Protein 7SJK (pdb70)

Organism: Staphylococcus aureus (NCBI:txid1280)

B-factor: mean 16.39, std 9.55, range [6.16, 101.61]

Sequence (526 aa):
QDTVTKKGTGNFTTAHGDIIHHKTYKEEFPNNEEGGTTLTAFNTNFFNPNTGTKKGAALEYNDKIDFNKKKDFTITVPVANNNQQGNTTTGADGWGFMMFTQQGNGQDFLNNQQQGGILRDDKKGMANASSGFKIDTAYNNVNGKKVDKLLDADKKTNNLSQIGAAKKVGYGTFVKKNGADGVTNQVGQNNALLNTKDKPVNKKIIYADNTTNHLDGQFHGQRLNDVVLNNYDAATSTIITATYAGKTWKKATTDDLGIDKSQKYNFLITSSHMMQNRYYSSNGIMRTNLEEGGVTITTPPQADTVTKKGTTGGNNFTAHGDIIIHKKTYKEEFPNEGTLTAFNTNFNPNTGTKGALEYNNDKKIDFNKKDFTITVPVANNNQQGNTTTGADGWGFMFTQQGNGQDFLNNQGGILRDKGMANASGFKIDTAYNNVNNGGKVDKLLDADKTNNLSQAAKKVGYGTFVKNGADGVTNQVGQNALLNTKKDKPVNKKIIYADNNTTNHLDGQFHGQRLNDVVLNNYDAATSTITATYAGKTWKATTDDLGIDKSQKKYNFLITSSHMQNRYSNGIMRTNNLEGVTIITTPQ

Nearest PDB str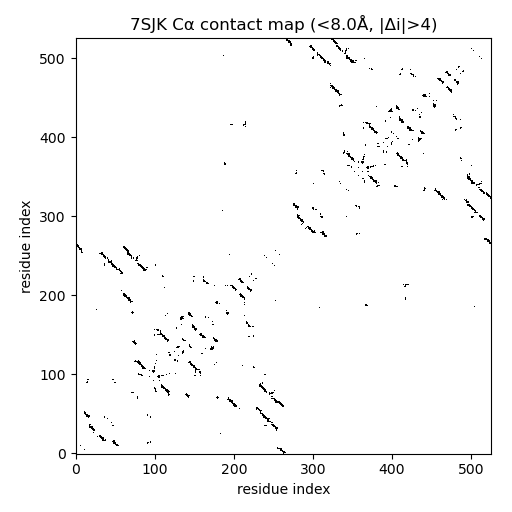uctures (foldseek):
  7sjk-assembly1_A  TM=1.004E+00  e=4.232E-55  Staphylococcus aureus subsp. aureus NCTC 8325
  7sjk-assembly2_B  TM=9.946E-01  e=2.910E-49  Staphylococcus aureus subsp. aureus NCTC 8325
  7sp2-assembly1_A  TM=9.865E-01  e=1.583E-48  Staphylococcus aureus
  8g1l-assembly1_A  TM=9.232E-01  e=1.225E-29  Staphylococcus epidermidis RP62A
  8deo-assembly2_B  TM=9.175E-01  e=5.030E-28  Staphylococcus epidermidis RP62A

InterPro domains:
  IPR005877 YSIRK Gram-positive signal peptide [PF04650] (14-39)
  IPR005877 YSIRK Gram-positive signal peptide [TIGR01168] (9-51)
  IPR011098 G5 domain [PF07501] (661-732)
  IPR011098 G5 domain [PF07501] (790-862)
  IPR011098 G5 domain [PF07501] (918-990)
  IPR011098 G5 domain [PF07501] (1046-1118)
  IPR011098 G5 domain [PF07501] (1174-1246)
  IPR011098 G5 domain [PS51109] (654-737)
  IPR011098 G5 domain [PS51109] (783-865)
  IPR011098 G5 domain [PS51109] (911-993)
  IPR011098 G5 domain [PS51109] (1039-1121)
  IPR011098 G5 domain [PS51109] (1167-1250)
  IPR011098 G5 domain [SM01208] (656-737)
  IPR011098 G5 domain [SM01208] (785-865)
  IPR011098 G5 domain [SM01208] (913-993)
  IPR011098 G5 domain [SM01208] (1041-1121)
  IPR011098 G5 domain [SM01208] (1169-1250)
  IPR019931 LPXTG cell wall anchor motif [PF00746] (1591-1633)
  IPR019931 LPXTG cell wall anchor motif [PS50847] (1598-1636)
  IPR031477 E domain [PF17041] (737-784)

Solvent-accessible surface area: 21640 Å² total

Structure (mmCIF, N/CA/C/O backbone):
data_7SJK
#
_entry.id   7SJK
#
_cell.length_a   52.150
_cell.length_b   66.689
_cell.length_c   71.506
_cell.angle_alpha   90.000
_cell.angle_beta   110.310
_cell.angle_gamma   90.000
#
_symmetry.space_group_name_H-M   'P 1 21 1'
#
loop_
_entity.id
_entity.type
_entity.pdbx_description
1 polymer 'Pls Plasmin sensitive surface protein'
2 non-polymer 'CALCIUM ION'
3 water water
#
loop_
_atom_site.group_PDB
_atom_site.id
_atom_site.type_symbol
_atom_site.label_atom_id
_atom_site.label_alt_id
_atom_site.label_comp_id
_atom_site.label_asym_id
_atom_site.label_entity_id
_atom_site.label_seq_id
_atom_site.pdbx_PDB_ins_code
_atom_site.Cartn_x
_atom_site.Cartn_y
_atom_site.Cartn_z
_atom_site.occupancy
_atom_site.B_iso_or_equiv
_atom_site.auth_seq_id
_atom_site.auth_comp_id
_atom_site.auth_asym_id
_atom_site.auth_atom_id
_atom_site.pdbx_PDB_model_num
ATOM 1 N N . GLN A 1 5 ? 3.009 20.171 53.002 1.00 55.69 391 GLN A N 1
ATOM 2 C CA . GLN A 1 5 ? 2.956 21.560 53.649 1.00 43.69 391 GLN A CA 1
ATOM 3 C C . GLN A 1 5 ? 3.054 22.686 52.628 1.00 39.19 391 GLN A C 1
ATOM 4 O O . GLN A 1 5 ? 4.073 22.689 51.859 1.00 29.56 391 GLN A O 1
ATOM 10 N N . ASP A 1 6 ? 2.078 23.597 52.650 1.00 23.11 392 ASP A N 1
ATOM 11 C CA . ASP A 1 6 ? 2.219 24.787 51.716 1.00 16.59 392 ASP A CA 1
ATOM 12 C C . ASP A 1 6 ? 3.093 25.897 52.330 1.00 13.57 392 ASP A C 1
ATOM 13 O O . ASP A 1 6 ? 3.015 26.218 53.546 1.00 15.21 392 ASP A O 1
ATOM 18 N N . THR A 1 7 ? 3.975 26.428 51.505 1.00 12.13 393 THR A N 1
ATOM 19 C CA . THR A 1 7 ? 4.931 27.463 51.900 1.00 11.40 393 THR A CA 1
ATOM 20 C C . THR A 1 7 ? 4.906 28.609 50.882 1.00 10.99 393 THR A C 1
ATOM 21 O O . THR A 1 7 ? 4.330 28.499 49.792 1.00 12.47 393 THR A O 1
ATOM 25 N N . VAL A 1 8 ? 5.493 29.716 51.300 1.00 10.72 394 VAL A N 1
ATOM 26 C CA . VAL A 1 8 ? 5.706 30.932 50.513 1.00 9.41 394 VAL A CA 1
ATOM 27 C C . VAL A 1 8 ? 7.193 31.225 50.554 1.00 9.98 394 VAL A C 1
ATOM 28 O O . VAL A 1 8 ? 7.841 31.059 51.583 1.00 10.65 394 VAL A O 1
ATOM 32 N N . THR A 1 9 ? 7.696 31.767 49.460 1.00 10.01 395 THR A N 1
ATOM 33 C CA . THR A 1 9 ? 9.124 32.021 49.280 1.00 10.15 395 THR A CA 1
ATOM 34 C C . THR A 1 9 ? 9.324 33.453 48.766 1.00 10.25 395 THR A C 1
ATOM 35 O O . THR A 1 9 ? 8.693 33.844 47.778 1.00 11.37 395 THR A O 1
ATOM 39 N N . LYS A 1 10 ? 10.271 34.141 49.395 1.00 10.23 396 LYS A N 1
ATOM 40 C CA . LYS A 1 10 ? 10.746 35.432 48.818 1.00 9.61 396 LYS A CA 1
ATOM 41 C C . LYS A 1 10 ? 12.181 35.209 48.423 1.00 10.49 396 LYS A C 1
ATOM 42 O O . LYS A 1 10 ? 12.919 34.481 49.106 1.00 11.96 396 LYS A O 1
ATOM 48 N N . LYS A 1 11 ? 12.594 35.890 47.370 1.00 10.77 397 LYS A N 1
ATOM 49 C CA . LYS A 1 11 ? 13.971 35.771 46.867 1.00 12.82 397 LYS A CA 1
ATOM 50 C C . LYS A 1 11 ? 14.465 37.044 46.179 1.00 12.81 397 LYS A C 1
ATOM 51 O O . LYS A 1 11 ? 13.675 37.934 45.871 1.00 13.41 397 LYS A O 1
ATOM 57 N N . GLY A 1 12 ? 15.765 37.089 45.932 1.00 15.15 398 GLY A N 1
ATOM 58 C CA . GLY A 1 12 ? 16.327 37.977 44.920 1.00 16.42 398 GLY A CA 1
ATOM 59 C C . GLY A 1 12 ? 16.462 39.421 45.393 1.00 13.85 398 GLY A C 1
ATOM 60 O O . GLY A 1 12 ? 16.177 39.827 46.550 1.00 13.18 398 GLY A O 1
ATOM 61 N N . THR A 1 13 ? 17.065 40.202 44.511 1.00 14.37 399 THR A N 1
ATOM 62 C CA . THR A 1 13 ? 17.480 41.579 44.801 1.00 14.73 399 THR A CA 1
ATOM 63 C C . THR A 1 13 ? 16.275 42.399 45.262 1.00 13.95 399 THR A C 1
ATOM 64 O O . THR A 1 13 ? 16.508 43.368 46.037 1.00 15.77 399 THR A O 1
ATOM 68 N N . GLY A 1 14 ? 15.053 42.122 44.828 1.00 14.06 400 GLY A N 1
ATOM 69 C CA . GLY A 1 14 ? 13.872 42.903 45.257 1.00 15.42 400 GLY A CA 1
ATOM 70 C C . GLY A 1 14 ? 13.572 42.780 46.738 1.00 14.64 400 GLY A C 1
ATOM 71 O O . GLY A 1 14 ? 12.770 43.595 47.264 1.00 19.45 400 GLY A O 1
ATOM 72 N N . ASN A 1 15 ? 14.137 41.793 47.386 1.00 12.28 401 ASN A N 1
ATOM 73 C CA . ASN A 1 15 ? 13.842 41.474 48.804 1.00 10.89 401 ASN A CA 1
ATOM 74 C C . ASN A 1 15 ? 15.045 41.592 49.690 1.00 11.42 401 ASN A C 1
ATOM 75 O O . ASN A 1 15 ? 14.918 41.254 50.895 1.00 11.86 401 ASN A O 1
ATOM 80 N N . PHE A 1 16 ? 16.159 42.089 49.193 1.00 13.26 402 PHE A N 1
ATOM 81 C CA . PHE A 1 16 ? 17.375 42.316 50.012 1.00 12.40 402 PHE A CA 1
ATOM 82 C C . PHE A 1 16 ? 17.888 43.721 49.764 1.00 13.86 402 PHE A C 1
ATOM 83 O O . PHE A 1 16 ? 17.801 44.306 48.623 1.00 18.27 402 PHE A O 1
ATOM 91 N N A THR A 1 17 ? 18.480 44.250 50.799 0.50 11.79 403 THR A N 1
ATOM 92 N N B THR A 1 17 ? 18.421 44.313 50.820 0.50 13.17 403 THR A N 1
ATOM 93 C CA A THR A 1 17 ? 19.126 45.577 50.714 0.50 12.84 403 THR A CA 1
ATOM 94 C CA B THR A 1 17 ? 19.106 45.621 50.676 0.50 14.34 403 THR A CA 1
ATOM 95 C C A THR A 1 17 ? 20.637 45.380 50.811 0.50 12.53 403 THR A C 1
ATOM 96 C C B THR A 1 17 ? 20.615 45.398 50.810 0.50 13.50 403 THR A C 1
ATOM 97 O O A THR A 1 17 ? 21.098 44.710 51.739 0.50 13.31 403 THR A O 1
ATOM 98 O O B THR A 1 17 ? 21.053 44.725 51.750 0.50 13.50 403 THR A O 1
ATOM 105 N N . ALA A 1 18 ? 21.388 45.994 49.919 1.00 13.97 404 ALA A N 1
ATOM 106 C CA . ALA A 1 18 ? 22.845 45.892 49.939 1.00 11.61 404 ALA A CA 1
ATOM 107 C C . ALA A 1 18 ? 23.416 46.915 50.887 1.00 12.14 404 ALA A C 1
ATOM 108 O O . ALA A 1 18 ? 22.998 48.098 50.850 1.00 14.21 404 ALA A O 1
ATOM 110 N N . HIS A 1 19 ? 24.482 46.564 51.558 1.00 10.61 405 HIS A N 1
ATOM 111 C CA . HIS A 1 19 ? 25.270 47.412 52.461 1.00 12.01 405 HIS A CA 1
ATOM 112 C C . HIS A 1 19 ? 26.739 47.188 52.182 1.00 10.91 405 HIS A C 1
ATOM 113 O O . HIS A 1 19 ? 27.182 46.040 52.121 1.00 12.47 405 HIS A O 1
ATOM 120 N N . GLY A 1 20 ? 27.475 48.254 51.909 1.00 10.99 406 GLY A N 1
ATOM 121 C CA . GLY A 1 20 ? 28.928 48.126 51.736 1.00 10.92 406 GLY A CA 1
ATOM 122 C C . GLY A 1 20 ? 29.304 47.507 50.424 1.00 10.55 406 GLY A C 1
ATOM 123 O O . GLY A 1 20 ? 28.708 47.885 49.370 1.00 11.53 406 GLY A O 1
ATOM 124 N N . ASP A 1 21 ? 30.292 46.635 50.408 1.00 10.95 407 ASP A N 1
ATOM 125 C CA . ASP A 1 21 ? 30.997 46.240 49.174 1.00 10.67 407 ASP A CA 1
ATOM 126 C C . ASP A 1 21 ? 30.296 45.068 48.504 1.00 10.30 407 ASP A C 1
ATOM 127 O O . ASP A 1 21 ? 30.703 43.888 48.650 1.00 11.00 407 ASP A O 1
ATOM 132 N N . ILE A 1 22 ? 29.277 45.411 47.728 1.00 10.34 408 ILE A N 1
ATOM 133 C CA . ILE A 1 22 ? 28.420 44.501 46.954 1.00 10.66 408 ILE A CA 1
ATOM 134 C C . ILE A 1 22 ? 28.323 44.986 45.513 1.00 11.02 408 ILE A C 1
ATOM 135 O O . ILE A 1 22 ? 28.021 46.176 45.322 1.00 12.19 408 ILE A O 1
ATOM 140 N N . ILE A 1 23 ? 28.540 44.134 44.549 1.00 10.17 409 ILE A N 1
ATOM 141 C CA . ILE A 1 23 ? 28.367 44.402 43.112 1.00 11.21 409 ILE A CA 1
ATOM 142 C C . ILE A 1 23 ? 27.648 43.203 42.490 1.00 11.34 409 ILE A C 1
ATOM 143 O O . ILE A 1 23 ? 27.522 42.158 43.145 1.00 12.06 409 ILE A O 1
ATOM 148 N N A HIS A 1 24 ? 27.163 43.341 41.263 0.25 11.65 410 HIS A N 1
ATOM 149 N N B HIS A 1 24 ? 27.174 43.397 41.276 0.75 12.54 410 HIS A N 1
ATOM 150 C CA A HIS A 1 24 ? 26.507 42.225 40.539 0.25 11.82 410 HIS A CA 1
ATOM 151 C CA B HIS A 1 24 ? 26.472 42.362 40.503 0.75 16.07 410 HIS A CA 1
ATOM 152 C C A HIS A 1 24 ? 26.861 42.278 39.063 0.25 12.03 410 HIS A C 1
ATOM 153 C C B HIS A 1 24 ? 27.086 42.322 39.092 0.75 12.79 410 HIS A C 1
ATOM 154 O O A HIS A 1 24 ? 26.611 43.337 38.447 0.25 11.48 410 HIS A O 1
ATOM 155 O O B HIS A 1 24 ? 27.438 43.413 38.529 0.75 12.51 410 HIS A O 1
ATOM 168 N N . LYS A 1 25 ? 27.330 41.153 38.522 1.00 14.05 411 LYS A N 1
ATOM 169 C CA . LYS A 1 25 ? 27.824 41.035 37.132 1.00 15.43 411 LYS A CA 1
ATOM 170 C C . LYS A 1 25 ? 27.726 39.568 36.714 1.00 15.12 411 LYS A C 1
ATOM 171 O O . LYS A 1 25 ? 27.536 38.696 37.582 1.00 14.50 411 LYS A O 1
ATOM 177 N N . THR A 1 26 ? 27.830 39.341 35.412 1.00 17.48 412 THR A N 1
ATOM 178 C CA . THR A 1 26 ? 27.949 37.987 34.879 1.00 16.05 412 THR A CA 1
ATOM 179 C C . THR A 1 26 ? 29.405 37.511 34.935 1.00 16.09 412 THR A C 1
ATOM 180 O O . THR A 1 26 ? 30.345 38.332 34.906 1.00 18.15 412 THR A O 1
ATOM 184 N N . TYR A 1 27 ? 29.599 36.194 34.954 1.00 15.19 413 TYR A N 1
ATOM 185 C CA . TYR A 1 27 ? 30.927 35.550 34.838 1.00 16.75 413 TYR A CA 1
ATOM 186 C C . TYR A 1 27 ? 30.825 34.494 33.742 1.00 17.45 413 TYR A C 1
ATOM 187 O O . TYR A 1 27 ? 30.574 33.344 34.027 1.00 20.05 413 TYR A O 1
ATOM 196 N N . LYS A 1 28 ? 30.991 34.897 32.502 1.00 19.77 414 LYS A N 1
ATOM 197 C CA . LYS A 1 28 ? 30.548 34.080 31.364 1.00 19.95 414 LYS A CA 1
ATOM 198 C C . LYS A 1 28 ? 31.390 32.796 31.238 1.00 19.00 414 LYS A C 1
ATOM 199 O O . LYS A 1 28 ? 30.846 31.833 30.740 1.00 25.81 414 LYS A O 1
ATOM 205 N N . GLU A 1 29 ? 32.698 32.847 31.470 1.00 19.29 415 GLU A N 1
ATOM 206 C CA . GLU A 1 29 ? 33.534 31.641 31.216 1.00 17.60 415 GLU A CA 1
ATOM 207 C C . GLU A 1 29 ? 33.440 30.772 32.453 1.00 16.40 415 GLU A C 1
ATOM 208 O O . GLU A 1 29 ? 33.295 29.483 32.368 1.00 19.12 415 GLU A O 1
ATOM 214 N N . GLU A 1 30 ? 33.532 31.357 33.641 1.00 16.92 416 GLU A N 1
ATOM 215 C CA . GLU A 1 30 ? 33.544 30.581 34.898 1.00 17.89 416 GLU A CA 1
ATOM 216 C C . GLU A 1 30 ? 32.170 30.064 35.375 1.00 16.26 416 GLU A C 1
ATOM 217 O O . GLU A 1 30 ? 32.086 28.898 35.847 1.00 18.69 416 GLU A O 1
ATOM 223 N N . PHE A 1 31 ? 31.104 30.804 35.141 1.00 16.80 417 PHE A N 1
ATOM 224 C CA . PHE A 1 31 ? 29.711 30.448 35.513 1.00 15.48 417 PHE A CA 1
ATOM 225 C C . PHE A 1 31 ? 28.782 30.638 34.327 1.00 16.44 417 PHE A C 1
ATOM 226 O O . PHE A 1 31 ? 27.784 31.380 34.386 1.00 16.74 417 PHE A O 1
ATOM 234 N N . PRO A 1 32 ? 29.001 29.900 33.223 1.00 18.74 418 PRO A N 1
ATOM 235 C CA . PRO A 1 32 ? 28.156 30.054 32.035 1.00 22.01 418 PRO A CA 1
ATOM 236 C C . PRO A 1 32 ? 26.735 29.568 32.263 1.00 18.74 418 PRO A C 1
ATOM 237 O O . PRO A 1 32 ? 25.920 29.954 31.480 1.00 26.85 418 PRO A O 1
ATOM 241 N N . ASN A 1 33 ? 26.505 28.751 33.300 1.00 15.75 419 ASN A N 1
ATOM 242 C CA A ASN A 1 33 ? 25.166 28.215 33.610 0.50 16.24 419 ASN A CA 1
ATOM 243 C CA B ASN A 1 33 ? 25.133 28.259 33.553 0.50 16.80 419 ASN A CA 1
ATOM 244 C C . ASN A 1 33 ? 24.374 29.249 34.421 1.00 13.49 419 ASN A C 1
ATOM 245 O O . ASN A 1 33 ? 23.204 29.029 34.663 1.00 15.67 419 ASN A O 1
ATOM 254 N N A GLU A 1 34 ? 24.962 30.396 34.799 0.50 15.09 420 GLU A N 1
ATOM 255 N N B GLU A 1 34 ? 25.055 30.294 34.871 0.50 15.64 420 GLU A N 1
ATOM 256 C CA A GLU A 1 34 ? 24.354 31.293 35.826 0.50 13.16 420 GLU A CA 1
ATOM 257 C CA B GLU A 1 34 ? 24.408 31.432 35.538 0.50 15.41 420 GLU A CA 1
ATOM 258 C C A GLU A 1 34 ? 23.978 32.663 35.231 0.50 12.04 420 GLU A C 1
ATOM 259 C C B GLU A 1 34 ? 24.540 32.654 34.630 0.50 13.75 420 GLU A C 1
ATOM 260 O O A GLU A 1 34 ? 24.579 33.037 34.224 0.50 13.30 420 GLU A O 1
ATOM 261 O O B GLU A 1 34 ? 25.409 32.699 33.730 0.50 15.14 420 GLU A O 1
ATOM 272 N N A GLY A 1 35 ? 23.053 33.405 35.835 0.50 12.88 421 GLY A N 1
ATOM 273 N N B GLY A 1 35 ? 23.706 33.639 34.894 0.50 13.40 421 GLY A N 1
ATOM 274 C CA A GLY A 1 35 ? 22.778 34.798 35.443 0.50 13.43 421 GLY A CA 1
ATOM 275 C CA B GLY A 1 35 ? 23.936 34.997 34.399 0.50 14.08 421 GLY A CA 1
ATOM 276 C C A GLY A 1 35 ? 23.661 35.723 36.222 0.50 11.75 421 GLY A C 1
ATOM 277 C C B GLY A 1 35 ? 24.574 35.810 35.487 0.50 12.98 421 GLY A C 1
ATOM 278 O O A GLY A 1 35 ? 24.864 35.484 36.342 0.50 13.18 421 GLY A O 1
ATOM 279 O O B GLY A 1 35 ? 25.684 35.480 35.921 0.50 15.25 421 GLY A O 1
ATOM 280 N N A THR A 1 36 ? 23.013 36.755 36.740 0.50 13.87 422 THR A N 1
ATOM 281 N N B THR A 1 36 ? 23.902 36.878 35.900 0.50 13.44 422 THR A N 1
ATOM 282 C CA A THR A 1 36 ? 23.673 37.835 37.506 0.50 14.89 422 THR A CA 1
ATOM 283 C CA B THR A 1 36 ? 24.349 37.741 37.012 0.50 12.05 422 THR A CA 1
ATOM 284 C C A THR A 1 36 ? 24.228 37.220 38.794 0.50 14.94 422 THR A C 1
ATOM 285 C C B THR A 1 36 ? 24.465 36.939 38.318 0.50 13.61 422 THR A C 1
ATOM 286 O O A THR A 1 36 ? 23.356 36.786 39.594 0.50 12.47 422 THR A O 1
ATOM 287 O O B THR A 1 36 ? 23.590 36.155 38.617 0.50 16.16 422 THR A O 1
ATOM 294 N N . LEU A 1 37 ? 25.564 37.194 39.015 1.00 12.53 423 LEU A N 1
ATOM 295 C CA . LEU A 1 37 ? 25.957 36.798 40.385 1.00 12.39 423 LEU A CA 1
ATOM 296 C C . LEU A 1 37 ? 26.253 38.070 41.164 1.00 11.39 423 LEU A C 1
ATOM 297 O O . LEU A 1 37 ? 26.589 39.126 40.606 1.00 15.29 423 LEU A O 1
ATOM 302 N N . THR A 1 38 ? 26.149 37.960 42.468 1.00 11.34 424 THR A N 1
ATOM 303 C CA . THR A 1 38 ? 26.390 39.035 43.446 1.00 11.26 424 THR A CA 1
ATOM 304 C C . THR A 1 38 ? 27.717 38.771 44.147 1.00 10.72 424 THR A C 1
ATOM 305 O O . THR A 1 38 ? 27.890 37.666 44.701 1.00 13.97 424 THR A O 1
ATOM 309 N N . ALA A 1 39 ? 28.618 39.714 44.081 1.00 10.78 425 ALA A N 1
ATOM 310 C CA . ALA A 1 39 ? 29.977 39.550 44.565 1.00 9.68 425 ALA A CA 1
ATOM 311 C C . ALA A 1 39 ? 30.185 40.480 45.754 1.00 10.07 425 ALA A C 1
ATOM 312 O O . ALA A 1 39 ? 29.847 41.690 45.715 1.00 10.58 425 ALA A O 1
ATOM 314 N N . PHE A 1 40 ? 30.848 39.950 46.782 1.00 10.53 426 PHE A N 1
ATOM 315 C CA . PHE A 1 40 ? 31.290 40.679 47.977 1.00 9.61 426 PHE A CA 1
ATOM 316 C C . PHE A 1 40 ? 32.808 40.847 47.855 1.00 9.11 426 PHE A C 1
ATOM 317 O O . PHE A 1 40 ? 33.524 39.929 47.367 1.00 9.88 426 PHE A O 1
ATOM 325 N N . ASN A 1 41 ? 33.293 41.975 48.385 1.00 9.77 427 ASN A N 1
ATOM 326 C CA . ASN A 1 41 ? 34.736 42.175 48.673 1.00 9.64 427 ASN A CA 1
ATOM 327 C C . ASN A 1 41 ? 35.546 42.558 47.424 1.00 9.83 427 ASN A C 1
ATOM 328 O O . ASN A 1 41 ? 36.749 42.515 47.453 1.00 10.59 427 ASN A O 1
ATOM 333 N N . THR A 1 42 ? 34.890 42.964 46.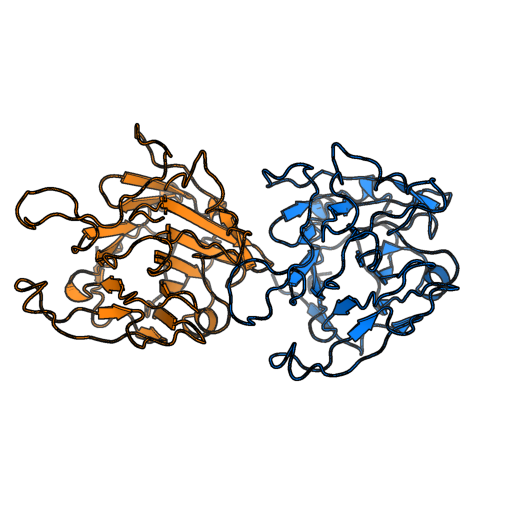357 1.00 10.17 428 THR A N 1
ATOM 334 C CA . THR A 1 42 ? 35.614 43.344 45.129 1.00 10.42 428 THR A CA 1
ATOM 335 C C . THR A 1 42 ? 36.345 44.681 45.226 1.00 11.04 428 THR A C 1
ATOM 336 O O . THR A 1 42 ? 37.215 44.926 44.392 1.00 13.79 428 THR A O 1
ATOM 340 N N . ASN A 1 43 ? 36.009 45.496 46.213 1.00 12.41 429 ASN A N 1
ATOM 341 C CA . ASN A 1 43 ? 36.664 46.802 46.409 1.00 12.53 429 ASN A CA 1
ATOM 342 C C . ASN A 1 43 ? 37.947 46.595 47.208 1.00 13.38 429 ASN A C 1
ATOM 343 O O . ASN A 1 43 ? 38.074 46.963 48.387 1.00 16.25 429 ASN A O 1
ATOM 348 N N A PHE A 1 44 ? 38.920 45.972 46.569 0.50 13.62 430 PHE A N 1
ATOM 349 N N B PHE A 1 44 ? 38.887 45.972 46.529 0.50 14.55 430 PHE A N 1
ATOM 350 C CA A PHE A 1 44 ? 40.152 45.447 47.216 0.50 13.11 430 PHE A CA 1
ATOM 351 C CA B PHE A 1 44 ? 40.202 45.564 47.065 0.50 15.80 430 PHE A CA 1
ATOM 352 C C A PHE A 1 44 ? 41.010 46.628 47.669 0.50 15.01 430 PHE A C 1
ATOM 353 C C B PHE A 1 44 ? 40.851 46.768 47.727 0.50 17.04 430 PHE A C 1
ATOM 354 O O A PHE A 1 44 ? 41.393 47.518 46.881 0.50 13.86 430 PHE A O 1
ATOM 355 O O B PHE A 1 44 ? 40.884 47.844 47.097 0.50 18.60 430 PHE A O 1
ATOM 370 N N . ASN A 1 45 ? 41.368 46.570 48.932 1.00 17.19 431 ASN A N 1
ATOM 371 C CA . ASN A 1 45 ? 42.209 47.598 49.550 1.00 19.92 431 ASN A CA 1
ATOM 372 C C . ASN A 1 45 ? 42.912 47.037 50.769 1.00 16.10 431 ASN A C 1
ATOM 373 O O . ASN A 1 45 ? 42.338 46.907 51.853 1.00 18.94 431 ASN A O 1
ATOM 378 N N . PRO A 1 46 ? 44.179 46.627 50.583 1.00 18.40 432 PRO A N 1
ATOM 379 C CA . PRO A 1 46 ? 44.892 45.975 51.659 1.00 16.54 432 PRO A CA 1
ATOM 380 C C . PRO A 1 46 ? 45.065 46.928 52.837 1.00 16.61 432 PRO A C 1
ATOM 381 O O . PRO A 1 46 ? 45.428 46.458 53.904 1.00 18.59 432 PRO A O 1
ATOM 385 N N . ASN A 1 47 ? 44.993 48.243 52.640 1.00 16.87 433 ASN A N 1
ATOM 386 C CA . ASN A 1 47 ? 45.160 49.136 53.803 1.00 17.37 433 ASN A CA 1
ATOM 387 C C . ASN A 1 47 ? 44.011 49.015 54.812 1.00 17.69 433 ASN A C 1
ATOM 388 O O . ASN A 1 47 ? 44.276 49.181 56.019 1.00 23.69 433 ASN A O 1
ATOM 393 N N . THR A 1 48 ? 42.781 48.798 54.373 1.00 16.87 434 THR A N 1
ATOM 394 C CA . THR A 1 48 ? 41.552 48.845 55.191 1.00 18.75 434 THR A CA 1
ATOM 395 C C . THR A 1 48 ? 40.851 47.477 55.250 1.00 14.44 434 THR A C 1
ATOM 396 O O . THR A 1 48 ? 40.080 47.270 56.139 1.00 17.62 434 THR A O 1
ATOM 400 N N . GLY A 1 49 ? 41.014 46.624 54.243 1.00 13.99 435 GLY A N 1
ATOM 401 C CA . GLY A 1 49 ? 40.121 45.491 54.015 1.00 12.98 435 GLY A CA 1
ATOM 402 C C . GLY A 1 49 ? 38.761 45.993 53.526 1.00 11.56 435 GLY A C 1
ATOM 403 O O . GLY A 1 49 ? 38.637 47.226 53.215 1.00 14.46 435 GLY A O 1
ATOM 404 N N . THR A 1 50 ? 37.793 45.133 53.488 1.00 11.12 436 THR A N 1
ATOM 405 C CA . THR A 1 50 ? 36.461 45.454 52.967 1.00 11.23 436 THR A CA 1
ATOM 406 C C . THR A 1 50 ? 35.437 44.502 53.543 1.00 11.37 436 THR A C 1
ATOM 407 O O . THR A 1 50 ? 35.795 43.497 54.161 1.00 10.71 436 THR A O 1
ATOM 411 N N A LYS A 1 51 ? 34.172 44.836 53.403 0.50 11.52 437 LYS A N 1
ATOM 412 N N B LYS A 1 51 ? 34.173 44.793 53.336 0.50 11.94 437 LYS A N 1
ATOM 413 C CA A LYS A 1 51 ? 33.075 43.977 53.865 0.50 10.69 437 LYS A CA 1
ATOM 414 C CA B LYS A 1 51 ? 33.080 43.937 53.807 0.50 11.54 437 LYS A CA 1
ATOM 415 C C A LYS A 1 51 ? 31.767 44.402 53.213 0.50 10.21 437 LYS A C 1
ATOM 416 C C B LYS A 1 51 ? 31.780 44.374 53.156 0.50 9.85 437 LYS A C 1
ATOM 417 O O A LYS A 1 51 ? 31.671 45.533 52.713 0.50 11.84 437 LYS A O 1
ATOM 418 O O B LYS A 1 51 ? 31.687 45.494 52.650 0.50 11.82 437 LYS A O 1
ATOM 429 N N . GLY A 1 52 ? 30.796 43.503 53.208 1.00 10.96 438 GLY A N 1
ATOM 430 C CA . GLY A 1 52 ? 29.496 43.777 52.656 1.00 11.53 438 GLY A CA 1
ATOM 431 C C . GLY A 1 52 ? 28.439 42.948 53.316 1.00 10.71 438 GLY A C 1
ATOM 432 O O . GLY A 1 52 ? 28.728 41.862 53.863 1.00 9.82 438 GLY A O 1
ATOM 433 N N A ALA A 1 53 ? 27.204 43.347 53.184 0.50 10.09 439 ALA A N 1
ATOM 434 N N B ALA A 1 53 ? 27.186 43.306 53.142 0.50 11.62 439 ALA A N 1
ATOM 435 C CA A ALA A 1 53 ? 26.035 42.585 53.648 0.50 10.00 439 ALA A CA 1
ATOM 436 C CA B ALA A 1 53 ? 26.016 42.643 53.756 0.50 12.64 439 ALA A CA 1
ATOM 437 C C A ALA A 1 53 ? 24.900 42.720 52.659 0.50 9.75 439 ALA A C 1
ATOM 438 C C B ALA A 1 53 ? 24.791 42.781 52.863 0.50 11.87 439 ALA A C 1
ATOM 439 O O A ALA A 1 53 ? 24.818 43.742 51.951 0.50 10.16 439 ALA A O 1
ATOM 440 O O B ALA A 1 53 ? 24.460 43.900 52.471 0.50 13.43 439 ALA A O 1
ATOM 443 N N . LEU A 1 54 ? 24.094 41.658 52.668 1.00 9.46 440 LEU A N 1
ATOM 444 C CA . LEU A 1 54 ? 22.749 41.664 52.096 1.00 9.49 440 LEU A CA 1
ATOM 445 C C . LEU A 1 54 ? 21.762 41.476 53.229 1.00 9.34 440 LEU A C 1
ATOM 446 O O . LEU A 1 54 ? 21.804 40.429 53.894 1.00 11.72 440 LEU A O 1
ATOM 451 N N . GLU A 1 55 ? 20.886 42.434 53.457 1.00 10.40 441 GLU A N 1
ATOM 452 C CA . GLU A 1 55 ? 19.902 42.381 54.533 1.00 10.05 441 GLU A CA 1
ATOM 453 C C . GLU A 1 55 ? 18.522 42.054 54.018 1.00 9.35 441 GLU A C 1
ATOM 454 O O . GLU A 1 55 ? 18.036 42.738 53.106 1.00 10.77 441 GLU A O 1
ATOM 460 N N . TYR A 1 56 ? 17.948 40.933 54.471 1.00 9.38 442 TYR A N 1
ATOM 461 C CA . TYR A 1 56 ? 16.583 40.574 54.017 1.00 9.73 442 TYR A CA 1
ATOM 462 C C . TYR A 1 56 ? 15.611 41.668 54.454 1.00 9.67 442 TYR A C 1
ATOM 463 O O . TYR A 1 56 ? 15.712 42.180 55.608 1.00 11.32 442 TYR A O 1
ATOM 472 N N . ASN A 1 57 ? 14.665 42.010 53.604 1.00 10.32 443 ASN A N 1
ATOM 473 C CA . ASN A 1 57 ? 13.788 43.168 53.876 1.00 11.37 443 ASN A CA 1
ATOM 474 C C . ASN A 1 57 ? 12.638 42.840 54.819 1.00 11.05 443 ASN A C 1
ATOM 475 O O . ASN A 1 57 ? 12.024 43.761 55.331 1.00 13.58 443 ASN A O 1
ATOM 480 N N . ASP A 1 58 ? 12.379 41.551 55.077 1.00 10.84 444 ASP A N 1
ATOM 481 C CA . ASP A 1 58 ? 11.293 41.131 56.019 1.00 11.74 444 ASP A CA 1
ATOM 482 C C . ASP A 1 58 ? 11.910 40.533 57.272 1.00 10.93 444 ASP A C 1
ATOM 483 O O . ASP A 1 58 ? 13.076 40.172 57.295 1.00 14.08 444 ASP A O 1
ATOM 488 N N . LYS A 1 59 ? 11.119 40.521 58.321 1.00 11.45 445 LYS A N 1
ATOM 489 C CA . LYS A 1 59 ? 11.554 39.943 59.597 1.00 11.56 445 LYS A CA 1
ATOM 490 C C . LYS A 1 59 ? 11.473 38.409 59.601 1.00 10.85 445 LYS A C 1
ATOM 491 O O . LYS A 1 59 ? 10.660 37.835 58.867 1.00 12.49 445 LYS A O 1
ATOM 497 N N . ILE A 1 60 ? 12.368 37.836 60.382 1.00 10.20 446 ILE A N 1
ATOM 498 C CA . ILE A 1 60 ? 12.366 36.396 60.706 1.00 9.99 446 ILE A CA 1
ATOM 499 C C . ILE A 1 60 ? 11.577 36.210 62.010 1.00 11.87 446 ILE A C 1
ATOM 500 O O . ILE A 1 60 ? 11.914 36.839 63.026 1.00 12.04 446 ILE A O 1
ATOM 505 N N . ASP A 1 61 ? 10.602 35.299 61.986 1.00 12.11 447 ASP A N 1
ATOM 506 C CA . ASP A 1 61 ? 9.757 34.952 63.125 1.00 12.40 447 ASP A CA 1
ATOM 507 C C . ASP A 1 61 ? 10.172 33.575 63.634 1.00 11.96 447 ASP A C 1
ATOM 508 O O . ASP A 1 61 ? 9.928 32.556 62.989 1.00 12.24 447 ASP A O 1
ATOM 513 N N . PHE A 1 62 ? 10.870 33.525 64.782 1.00 11.98 448 PHE A N 1
ATOM 514 C CA . PHE A 1 62 ? 11.343 32.261 65.373 1.00 12.56 448 PHE A CA 1
ATOM 515 C C . PHE A 1 62 ? 10.236 31.523 66.119 1.00 11.73 448 PHE A C 1
ATOM 516 O O . PHE A 1 62 ? 10.503 30.494 66.719 1.00 15.17 448 PHE A O 1
ATOM 524 N N . ASN A 1 63 ? 9.001 31.976 66.051 1.00 12.95 449 ASN A N 1
ATOM 525 C CA . ASN A 1 63 ? 7.856 31.157 66.513 1.00 14.21 449 ASN A CA 1
ATOM 526 C C . ASN A 1 63 ? 7.298 30.284 65.408 1.00 14.70 449 ASN A C 1
ATOM 527 O O . ASN A 1 63 ? 6.327 29.526 65.653 1.00 16.87 449 ASN A O 1
ATOM 532 N N A LYS A 1 64 ? 7.918 30.332 64.241 0.37 13.00 450 LYS A N 1
ATOM 533 N N B LYS A 1 64 ? 7.846 30.388 64.201 0.13 13.78 450 LYS A N 1
ATOM 534 N N C LYS A 1 64 ? 7.830 30.393 64.198 0.50 14.60 450 LYS A N 1
ATOM 535 C CA A LYS A 1 64 ? 7.416 29.702 63.006 0.37 12.97 450 LYS A CA 1
ATOM 536 C CA B LYS A 1 64 ? 7.362 29.603 63.041 0.13 13.61 450 LYS A CA 1
ATOM 537 C CA C LYS A 1 64 ? 7.369 29.525 63.092 0.50 15.07 450 LYS A CA 1
ATOM 538 C C A LYS A 1 64 ? 8.584 29.010 62.315 0.37 12.63 450 LYS A C 1
ATOM 539 C C B LYS A 1 64 ? 8.564 29.007 62.314 0.13 12.95 450 LYS A C 1
ATOM 540 C C C LYS A 1 64 ? 8.571 28.991 62.330 0.50 12.83 450 LYS A C 1
ATOM 541 O O A LYS A 1 64 ? 9.714 29.518 62.431 0.37 11.93 450 LYS A O 1
ATOM 542 O O B LYS A 1 64 ? 9.683 29.542 62.437 0.13 13.24 450 LYS A O 1
ATOM 543 O O C LYS A 1 64 ? 9.680 29.554 62.420 0.50 12.73 450 LYS A O 1
ATOM 559 N N . ASP A 1 65 ? 8.337 27.905 61.608 1.00 12.25 451 ASP A N 1
ATOM 560 C CA . ASP A 1 65 ? 9.399 27.278 60.819 1.00 11.01 451 ASP A CA 1
ATOM 561 C C . ASP A 1 65 ? 9.930 28.224 59.743 1.00 10.07 451 ASP A C 1
ATOM 562 O O . ASP A 1 65 ? 9.182 29.095 59.265 1.00 11.92 451 ASP A O 1
ATOM 567 N N . PHE A 1 66 ? 11.147 27.985 59.313 1.00 9.75 452 PHE A N 1
ATOM 568 C CA . PHE A 1 66 ? 11.616 28.570 58.041 1.00 10.00 452 PHE A CA 1
ATOM 569 C C . PHE A 1 66 ? 12.689 27.714 57.416 1.00 11.09 452 PHE A C 1
ATOM 570 O O . PHE A 1 66 ? 13.327 26.870 58.121 1.00 12.12 452 PHE A O 1
ATOM 578 N N . THR A 1 67 ? 12.901 27.903 56.128 1.00 10.11 453 THR A N 1
ATOM 579 C CA . THR A 1 67 ? 14.091 27.372 55.462 1.00 11.10 453 THR A CA 1
ATOM 580 C C . THR A 1 67 ? 14.693 28.520 54.642 1.00 9.29 453 THR A C 1
ATOM 581 O O . THR A 1 67 ? 14.002 29.069 53.766 1.00 10.10 453 THR A O 1
ATOM 585 N N . ILE A 1 68 ? 15.951 28.786 54.889 1.00 9.91 454 ILE A N 1
ATOM 586 C CA . ILE A 1 68 ? 16.740 29.774 54.127 1.00 10.45 454 ILE A CA 1
ATOM 587 C C . ILE A 1 68 ? 17.777 29.032 53.322 1.00 9.85 454 ILE A C 1
ATOM 588 O O . ILE A 1 68 ? 18.487 28.204 53.874 1.00 10.47 454 ILE A O 1
ATOM 593 N N . THR A 1 69 ? 17.846 29.324 52.040 1.00 9.23 455 THR A N 1
ATOM 594 C CA . THR A 1 69 ? 18.825 28.664 51.129 1.00 9.52 455 THR A CA 1
ATOM 595 C C . THR A 1 69 ? 19.707 29.772 50.513 1.00 8.71 455 THR A C 1
ATOM 596 O O . THR A 1 69 ? 19.159 30.742 49.949 1.00 10.38 455 THR A O 1
ATOM 600 N N . VAL A 1 70 ? 21.007 29.683 50.627 1.00 8.68 456 VAL A N 1
ATOM 601 C CA . VAL A 1 70 ? 21.963 30.646 50.034 1.00 9.63 456 VAL A CA 1
ATOM 602 C C . VAL A 1 70 ? 22.976 29.888 49.216 1.00 9.42 456 VAL A C 1
ATOM 603 O O . VAL A 1 70 ? 23.844 29.249 49.779 1.00 9.85 456 VAL A O 1
ATOM 607 N N . PRO A 1 71 ? 22.988 30.049 47.880 1.00 9.36 457 PRO A N 1
ATOM 608 C CA . PRO A 1 71 ? 24.043 29.479 47.050 1.00 9.95 457 PRO A CA 1
ATOM 609 C C . PRO A 1 71 ? 25.322 30.277 47.259 1.00 10.79 457 PRO A C 1
ATOM 610 O O . PRO A 1 71 ? 25.277 31.520 47.092 1.00 14.83 457 PRO A O 1
ATOM 614 N N . VAL A 1 72 ? 26.426 29.691 47.573 1.00 9.54 458 VAL A N 1
ATOM 615 C CA . VAL A 1 72 ? 27.711 30.392 47.737 1.00 9.55 458 VAL A CA 1
ATOM 616 C C . VAL A 1 72 ? 28.799 29.772 46.921 1.00 8.85 458 VAL A C 1
ATOM 617 O O . VAL A 1 72 ? 28.813 28.529 46.775 1.00 9.71 458 VAL A O 1
ATOM 621 N N . ALA A 1 73 ? 29.749 30.578 46.467 1.00 8.98 459 ALA A N 1
ATOM 622 C CA . ALA A 1 73 ? 30.938 30.158 45.765 1.00 10.10 459 ALA A CA 1
ATOM 623 C C . ALA A 1 73 ? 32.117 30.821 46.444 1.00 9.68 459 ALA A C 1
ATOM 624 O O . ALA A 1 73 ? 32.143 32.091 46.440 1.00 10.20 459 ALA A O 1
ATOM 626 N N . ASN A 1 74 ? 33.051 30.136 46.977 1.00 9.95 460 ASN A N 1
ATOM 627 C CA . ASN A 1 74 ? 34.160 30.668 47.768 1.00 9.67 460 ASN A CA 1
ATOM 628 C C . ASN A 1 74 ? 35.352 31.036 46.923 1.00 10.66 460 ASN A C 1
ATOM 629 O O . ASN A 1 74 ? 35.605 30.380 45.912 1.00 10.32 460 ASN A O 1
ATOM 634 N N . ASN A 1 75 ? 36.137 32.000 47.375 1.00 10.07 461 ASN A N 1
ATOM 635 C CA . ASN A 1 75 ? 37.419 32.315 46.708 1.00 9.38 461 ASN A CA 1
ATOM 636 C C . ASN A 1 75 ? 38.348 31.116 46.691 1.00 9.72 461 ASN A C 1
ATOM 637 O O . ASN A 1 75 ? 38.432 30.345 47.648 1.00 10.43 461 ASN A O 1
ATOM 642 N N . ASN A 1 76 ? 39.068 30.977 45.591 1.00 10.47 462 ASN A N 1
ATOM 643 C CA . ASN A 1 76 ? 40.090 29.938 45.413 1.00 10.66 462 ASN A CA 1
ATOM 644 C C . ASN A 1 76 ? 41.433 30.469 45.896 1.00 10.63 462 ASN A C 1
ATOM 645 O O . ASN A 1 76 ? 42.306 30.782 45.100 1.00 12.87 462 ASN A O 1
ATOM 650 N N A GLN A 1 77 ? 41.521 30.720 47.202 0.50 10.48 463 GLN A N 1
ATOM 651 N N B GLN A 1 77 ? 41.545 30.645 47.210 0.50 11.32 463 GLN A N 1
ATOM 652 C CA A GLN A 1 77 ? 42.697 31.332 47.860 0.50 9.21 463 GLN A CA 1
ATOM 653 C CA B GLN A 1 77 ? 42.616 31.420 47.877 0.50 12.98 463 GLN A CA 1
ATOM 654 C C A GLN A 1 77 ? 42.928 30.606 49.179 0.50 9.54 463 GLN A C 1
ATOM 655 C C B GLN A 1 77 ? 42.907 30.721 49.208 0.50 11.41 463 GLN A C 1
ATOM 656 O O A GLN A 1 77 ? 41.940 30.172 49.823 0.50 11.88 463 GLN A O 1
ATOM 657 O O B GLN A 1 77 ? 41.914 30.321 49.862 0.50 13.74 463 GLN A O 1
ATOM 668 N N . GLY A 1 78 ? 44.166 30.539 49.584 1.00 10.73 464 GLY A N 1
ATOM 669 C CA . GLY A 1 78 ? 44.523 29.923 50.861 1.00 11.42 464 GLY A CA 1
ATOM 670 C C . GLY A 1 78 ? 44.061 30.768 52.033 1.00 9.80 464 GLY A C 1
ATOM 671 O O . GLY A 1 78 ? 43.726 31.964 51.885 1.00 10.39 464 GLY A O 1
ATOM 672 N N . ASN A 1 79 ? 44.019 30.175 53.199 1.00 10.82 465 ASN A N 1
ATOM 673 C CA . ASN A 1 79 ? 43.300 30.771 54.333 1.00 10.18 465 ASN A CA 1
ATOM 674 C C . ASN A 1 79 ? 44.081 31.960 54.967 1.00 9.69 465 ASN A C 1
ATOM 675 O O . ASN A 1 79 ? 43.475 32.649 55.797 1.00 9.73 465 ASN A O 1
ATOM 680 N N . THR A 1 80 ? 45.338 32.175 54.578 1.00 10.42 466 THR A N 1
ATOM 681 C CA . THR A 1 80 ? 46.047 33.390 55.030 1.00 12.02 466 THR A CA 1
ATOM 682 C C . THR A 1 80 ? 45.930 34.540 54.016 1.00 12.07 466 THR A C 1
ATOM 683 O O . THR A 1 80 ? 46.384 35.640 54.337 1.00 12.69 466 THR A O 1
ATOM 687 N N A THR A 1 81 ? 45.291 34.300 52.872 0.50 11.12 467 THR A N 1
ATOM 688 N N C THR A 1 81 ? 45.316 34.350 52.851 0.50 11.61 467 THR A N 1
ATOM 689 C CA A THR A 1 81 ? 45.216 35.268 51.756 0.38 10.92 467 THR A CA 1
ATOM 690 C CA C THR A 1 81 ? 45.209 35.475 51.890 0.62 13.17 467 THR A CA 1
ATOM 691 C C A THR A 1 81 ? 43.772 35.719 51.525 0.50 10.62 467 THR A C 1
ATOM 692 C C C THR A 1 81 ? 43.760 35.746 51.493 0.50 11.23 467 THR A C 1
ATOM 693 O O A THR A 1 81 ? 43.537 36.904 51.229 0.50 10.96 467 THR A O 1
ATOM 694 O O C THR A 1 81 ? 43.499 36.883 51.051 0.50 12.66 467 THR A O 1
ATOM 701 N N . GLY A 1 82 ? 42.853 34.770 51.540 1.00 11.30 468 GLY A N 1
ATOM 702 C CA . GLY A 1 82 ? 41.489 35.043 51.092 1.00 10.54 468 GLY A CA 1
ATOM 703 C C . GLY A 1 82 ? 40.586 35.696 52.130 1.00 9.46 468 GLY A C 1
ATOM 704 O O . GLY A 1 82 ? 41.024 36.136 53.200 1.00 9.87 468 GLY A O 1
ATOM 705 N N . ALA A 1 83 ? 39.325 35.743 51.773 1.00 9.53 469 ALA A N 1
ATOM 706 C CA . ALA A 1 83 ? 38.234 36.322 52.530 1.00 8.96 469 ALA A CA 1
ATOM 707 C C . ALA A 1 83 ? 38.031 35.599 53.841 1.00 8.94 469 ALA A C 1
ATOM 708 O O . ALA A 1 83 ? 38.433 34.418 54.043 1.00 9.29 469 ALA A O 1
ATOM 710 N N . ASP A 1 84 ? 37.342 36.275 54.758 1.00 8.69 470 ASP A N 1
ATOM 711 C CA . ASP A 1 84 ? 37.044 35.747 56.079 1.00 8.64 470 ASP A CA 1
ATOM 712 C C . ASP A 1 84 ? 36.042 34.606 56.015 1.00 9.24 470 ASP A C 1
ATOM 713 O O . ASP A 1 84 ? 36.048 33.733 56.893 1.00 8.67 470 ASP A O 1
ATOM 718 N N . GLY A 1 85 ? 35.115 34.624 55.050 1.00 9.19 471 GLY A N 1
ATOM 719 C CA . GLY A 1 85 ? 34.106 33.580 54.923 1.00 9.44 471 GLY A CA 1
ATOM 720 C C . GLY A 1 85 ? 32.734 34.137 54.698 1.00 8.24 471 GLY A C 1
ATOM 721 O O . GLY A 1 85 ? 32.618 35.268 54.156 1.00 9.66 471 GLY A O 1
ATOM 722 N N . TRP A 1 86 ? 31.732 33.484 55.234 1.00 8.05 472 TRP A N 1
ATOM 723 C CA . TRP A 1 86 ? 30.317 33.827 55.130 1.00 9.28 472 TRP A CA 1
ATOM 724 C C . TRP A 1 86 ? 29.706 33.829 56.504 1.00 8.57 472 TRP A C 1
ATOM 725 O O . TRP A 1 86 ? 29.852 32.872 57.247 1.00 9.56 472 TRP A O 1
ATOM 736 N N . GLY A 1 87 ? 29.010 34.901 56.870 1.00 8.97 473 GLY A N 1
ATOM 737 C CA . GLY A 1 87 ? 28.292 34.966 58.143 1.00 9.94 473 GLY A CA 1
ATOM 738 C C . GLY A 1 87 ? 26.815 35.123 57.877 1.00 9.32 473 GLY A C 1
ATOM 739 O O . GLY A 1 87 ? 26.440 36.165 57.377 1.00 10.63 473 GLY A O 1
ATOM 740 N N . PHE A 1 88 ? 26.024 34.127 58.260 1.00 8.21 474 PHE A N 1
ATOM 741 C CA . PHE A 1 88 ? 24.574 34.075 58.099 1.00 9.59 474 PHE A CA 1
ATOM 742 C C . PHE A 1 88 ? 23.999 34.473 59.438 1.00 8.75 474 PHE A C 1
ATOM 743 O O . PHE A 1 88 ? 24.018 33.673 60.386 1.00 9.63 474 PHE A O 1
ATOM 751 N N A MET A 1 89 ? 23.618 35.738 59.584 0.50 8.57 475 MET A N 1
ATOM 752 N N B MET A 1 89 ? 23.690 35.769 59.584 0.50 9.94 475 MET A N 1
ATOM 753 C CA A MET A 1 89 ? 23.554 36.378 60.911 0.50 9.05 475 MET A CA 1
ATOM 754 C CA B MET A 1 89 ? 23.485 36.433 60.891 0.50 10.80 475 MET A CA 1
ATOM 755 C C A MET A 1 89 ? 22.127 36.827 61.207 0.50 8.76 475 MET A C 1
ATOM 756 C C B MET A 1 89 ? 22.024 36.727 61.155 0.50 9.25 475 MET A C 1
ATOM 757 O O A MET A 1 89 ? 21.520 37.498 60.367 0.50 10.53 475 MET A O 1
ATOM 758 O O B MET A 1 89 ? 21.327 37.262 60.267 0.50 9.78 475 MET A O 1
ATOM 767 N N . PHE A 1 90 ? 21.630 36.503 62.393 1.00 9.62 476 PHE A N 1
ATOM 768 C CA . PHE A 1 90 ? 20.338 36.973 62.913 1.00 9.59 476 PHE A CA 1
ATOM 769 C C . PHE A 1 90 ? 20.613 37.995 63.990 1.00 10.65 476 PHE A C 1
ATOM 770 O O . PHE A 1 90 ? 21.461 37.782 64.860 1.00 10.71 476 PHE A O 1
ATOM 778 N N . THR A 1 91 ? 19.944 39.132 63.878 1.00 9.76 477 THR A N 1
ATOM 779 C CA . THR A 1 91 ? 20.194 40.268 64.761 1.00 10.15 477 THR A CA 1
ATOM 780 C C . THR A 1 91 ? 18.983 41.168 64.830 1.00 10.18 477 THR A C 1
ATOM 781 O O . THR A 1 91 ? 18.280 41.315 63.857 1.00 11.17 477 THR A O 1
ATOM 785 N N . GLN A 1 92 ? 18.858 41.816 65.967 1.00 12.44 478 GLN A N 1
ATOM 786 C CA A GLN A 1 92 ? 17.966 42.987 66.146 0.50 14.76 478 GLN A CA 1
ATOM 787 C CA B GLN A 1 92 ? 17.879 42.930 66.046 0.50 13.79 478 GLN A CA 1
ATOM 788 C C . GLN A 1 92 ? 18.469 44.245 65.423 1.00 15.84 478 GLN A C 1
ATOM 789 O O . GLN A 1 92 ? 17.683 45.197 65.177 1.00 20.10 478 GLN A O 1
ATOM 800 N N . GLY A 1 93 ? 19.764 44.300 65.124 1.00 15.46 479 GLY A N 1
ATOM 801 C CA . GLY A 1 93 ? 20.366 45.439 64.421 1.00 16.22 479 GLY A CA 1
ATOM 802 C C . GLY A 1 93 ? 20.305 45.243 62.910 1.00 16.32 479 GLY A C 1
ATOM 803 O O . GLY A 1 93 ? 19.580 44.391 62.447 1.00 15.86 479 GLY A O 1
ATOM 804 N N . ASN A 1 94 ? 20.967 46.114 62.134 1.00 14.93 480 ASN A N 1
ATOM 805 C CA . ASN A 1 94 ? 20.773 46.233 60.662 1.00 15.65 480 ASN A CA 1
ATOM 806 C C . ASN A 1 94 ? 22.131 46.254 59.933 1.00 16.33 480 ASN A C 1
ATOM 807 O O . ASN A 1 94 ? 23.234 46.158 60.536 1.00 15.93 480 ASN A O 1
ATOM 812 N N . GLY A 1 95 ? 22.079 46.347 58.615 1.00 16.29 481 GLY A N 1
ATOM 813 C CA . GLY A 1 95 ? 23.297 46.305 57.797 1.00 17.00 481 GLY A CA 1
ATOM 814 C C . GLY A 1 95 ? 24.188 47.502 58.086 1.00 17.74 481 GLY A C 1
ATOM 815 O O . GLY A 1 95 ? 25.439 47.356 57.973 1.00 17.38 481 GLY A O 1
ATOM 816 N N . GLN A 1 96 ? 23.608 48.656 58.449 1.00 17.72 482 GLN A N 1
ATOM 817 C CA . GLN A 1 96 ? 24.393 49.863 58.792 1.00 19.99 482 GLN A CA 1
ATOM 818 C C . GLN A 1 96 ? 25.221 49.567 60.017 1.00 19.25 482 GLN A C 1
ATOM 819 O O . GLN A 1 96 ? 26.408 49.857 60.063 1.00 19.64 482 GLN A O 1
ATOM 825 N N . ASP A 1 97 ? 24.604 48.883 60.983 1.00 16.19 483 ASP A N 1
ATOM 826 C CA . ASP A 1 97 ? 25.315 48.527 62.227 1.00 14.51 483 ASP A CA 1
ATOM 827 C C . ASP A 1 97 ? 26.454 47.599 61.844 1.00 12.93 483 ASP A C 1
ATOM 828 O O . ASP A 1 97 ? 27.550 47.689 62.387 1.00 16.14 483 ASP A O 1
ATOM 833 N N . PHE A 1 98 ? 26.186 46.647 60.947 1.00 12.46 484 PHE A N 1
ATOM 834 C CA . PHE A 1 98 ? 27.234 45.688 60.602 1.00 10.73 484 PHE A CA 1
ATOM 835 C C . PHE A 1 98 ? 28.449 46.379 60.008 1.00 11.39 484 PHE A C 1
ATOM 836 O O . PHE A 1 98 ? 29.634 46.056 60.326 1.00 11.26 484 PHE A O 1
ATOM 844 N N . LEU A 1 99 ? 28.227 47.395 59.132 1.00 11.64 485 LEU A N 1
ATOM 845 C CA . LEU A 1 99 ? 29.370 48.059 58.502 1.00 12.36 485 LEU A CA 1
ATOM 846 C C . LEU A 1 99 ? 30.200 48.777 59.581 1.00 12.84 485 LEU A C 1
ATOM 847 O O . LEU A 1 99 ? 31.412 48.815 59.476 1.00 17.46 485 LEU A O 1
ATOM 852 N N A ASN A 1 100 ? 29.483 49.335 60.586 0.50 12.37 486 ASN A N 1
ATOM 853 N N B ASN A 1 100 ? 29.627 49.230 60.668 0.50 13.60 486 ASN A N 1
ATOM 854 C CA A ASN A 1 100 ? 30.030 50.095 61.755 0.50 14.15 486 ASN A CA 1
ATOM 855 C CA B ASN A 1 100 ? 30.553 49.913 61.595 0.50 15.14 486 ASN A CA 1
ATOM 856 C C A ASN A 1 100 ? 30.823 49.167 62.670 0.50 11.76 486 ASN A C 1
ATOM 857 C C B ASN A 1 100 ? 30.856 49.116 62.852 0.50 13.56 486 ASN A C 1
ATOM 858 O O A ASN A 1 100 ? 31.995 49.456 62.945 0.50 16.86 486 ASN A O 1
ATOM 859 O O B ASN A 1 100 ? 31.854 49.440 63.492 0.50 12.84 486 ASN A O 1
ATOM 868 N N A GLN A 1 101 ? 30.219 48.061 63.121 0.25 13.56 487 GLN A N 1
ATOM 869 N N B GLN A 1 101 ? 30.131 48.024 63.104 0.25 15.23 487 GLN A N 1
ATOM 870 N N C GLN A 1 101 ? 30.181 47.985 63.080 0.50 11.62 487 GLN A N 1
ATOM 871 C CA A GLN A 1 101 ? 30.797 47.305 64.269 0.25 13.57 487 GLN A CA 1
ATOM 872 C CA B GLN A 1 101 ? 30.253 47.164 64.319 0.25 14.63 487 GLN A CA 1
ATOM 873 C CA C GLN A 1 101 ? 30.588 47.206 64.297 0.50 12.63 487 GLN A CA 1
ATOM 874 C C A GLN A 1 101 ? 30.926 45.799 64.022 0.25 13.31 487 GLN A C 1
ATOM 875 C C B GLN A 1 101 ? 30.972 45.831 64.008 0.25 13.96 487 GLN A C 1
ATOM 876 C C C GLN A 1 101 ? 31.208 45.845 63.940 0.50 11.53 487 GLN A C 1
ATOM 877 O O A GLN A 1 101 ? 31.044 45.085 65.024 0.25 13.33 487 GLN A O 1
ATOM 878 O O B GLN A 1 101 ? 31.621 45.284 64.919 0.25 13.49 487 GLN A O 1
ATOM 879 O O C GLN A 1 101 ? 31.966 45.266 64.769 0.50 12.87 487 GLN A O 1
ATOM 895 N N . GLY A 1 102 ? 30.891 45.333 62.771 1.00 11.74 488 GLY A N 1
ATOM 896 C CA . GLY A 1 102 ? 31.292 43.977 62.401 1.00 11.28 488 GLY A CA 1
ATOM 897 C C . GLY A 1 102 ? 30.233 42.949 62.688 1.00 9.60 488 GLY A C 1
ATOM 898 O O . GLY A 1 102 ? 29.145 43.223 63.155 1.00 11.03 488 GLY A O 1
ATOM 899 N N . GLY A 1 103 ? 30.549 41.723 62.275 1.00 10.49 489 GLY A N 1
ATOM 900 C CA . GLY A 1 103 ? 29.607 40.600 62.257 1.00 10.79 489 GLY A CA 1
ATOM 901 C C . GLY A 1 103 ? 30.010 39.462 63.142 1.00 9.05 489 GLY A C 1
ATOM 902 O O . GLY A 1 103 ? 30.373 39.638 64.303 1.00 9.64 489 GLY A O 1
ATOM 903 N N . ILE A 1 104 ? 29.977 38.247 62.559 1.00 9.99 490 ILE A N 1
ATOM 904 C CA . ILE A 1 104 ? 30.190 36.986 63.296 1.00 9.02 490 ILE A CA 1
ATOM 905 C C . ILE A 1 104 ? 31.396 36.238 62.735 1.00 8.40 490 ILE A C 1
ATOM 906 O O . ILE A 1 104 ? 31.517 35.020 63.112 1.00 10.01 490 ILE A O 1
ATOM 911 N N . LEU A 1 105 ? 32.211 36.793 61.873 1.00 8.72 491 LEU A N 1
ATOM 912 C CA . LEU A 1 105 ? 33.329 36.112 61.221 1.00 8.89 491 LEU A CA 1
ATOM 913 C C . LEU A 1 105 ? 34.687 36.293 61.876 1.00 9.08 491 LEU A C 1
ATOM 914 O O . LEU A 1 105 ? 35.667 35.716 61.429 1.00 10.47 491 LEU A O 1
ATOM 919 N N . ARG A 1 106 ? 34.735 37.227 62.834 1.00 9.26 492 ARG A N 1
ATOM 920 C CA . ARG A 1 106 ? 36.022 37.616 63.449 1.00 10.09 492 ARG A CA 1
ATOM 921 C C . ARG A 1 106 ? 35.971 37.370 64.955 1.00 9.88 492 ARG A C 1
ATOM 922 O O . ARG A 1 106 ? 35.323 36.406 65.404 1.00 10.69 492 ARG A O 1
ATOM 930 N N . ASP A 1 107 ? 36.693 38.171 65.720 1.00 10.73 493 ASP A N 1
ATOM 931 C CA A ASP A 1 107 ? 36.781 38.022 67.189 0.50 10.98 493 ASP A CA 1
ATOM 932 C CA B ASP A 1 107 ? 36.745 37.971 67.193 0.50 11.34 493 ASP A CA 1
ATOM 933 C C . ASP A 1 107 ? 35.566 38.660 67.867 1.00 10.85 493 ASP A C 1
ATOM 934 O O . ASP A 1 107 ? 35.188 38.253 68.974 1.00 11.70 493 ASP A O 1
ATOM 943 N N . LYS A 1 108 ? 35.055 39.715 67.263 1.00 10.92 494 LYS A N 1
ATOM 944 C CA A LYS A 1 108 ? 34.044 40.594 67.867 0.50 11.69 494 LYS A CA 1
ATOM 945 C CA B LYS A 1 108 ? 33.958 40.492 67.850 0.50 11.12 494 LYS A CA 1
ATOM 946 C C . LYS A 1 108 ? 33.232 41.281 66.767 1.00 11.02 494 LYS A C 1
ATOM 947 O O . LYS A 1 108 ? 33.831 41.686 65.739 1.00 12.70 494 LYS A O 1
ATOM 958 N N . GLY A 1 109 ? 31.941 41.478 66.975 1.00 10.49 495 GLY A N 1
ATOM 959 C CA . GLY A 1 109 ? 31.111 42.305 66.061 1.00 10.72 495 GLY A CA 1
ATOM 960 C C . GLY A 1 109 ? 29.892 42.816 66.782 1.00 10.80 495 GLY A C 1
ATOM 961 O O . GLY A 1 109 ? 29.993 43.049 68.033 1.00 11.95 495 GLY A O 1
ATOM 962 N N . MET A 1 110 ? 28.783 42.938 66.088 1.00 10.87 496 MET A N 1
ATOM 963 C CA . MET A 1 110 ? 27.545 43.477 66.679 1.00 10.60 496 MET A CA 1
ATOM 964 C C . MET A 1 110 ? 27.169 42.735 67.937 1.00 9.73 496 MET A C 1
ATOM 965 O O . MET A 1 110 ? 27.123 41.482 67.944 1.00 10.81 496 MET A O 1
ATOM 970 N N . ALA A 1 111 ? 26.862 43.407 69.002 1.00 10.69 497 ALA A N 1
ATOM 971 C CA . ALA A 1 111 ? 26.405 42.780 70.241 1.00 9.95 497 ALA A CA 1
ATOM 972 C C . ALA A 1 111 ? 25.185 41.930 69.958 1.00 10.52 497 ALA A C 1
ATOM 973 O O . ALA A 1 111 ? 24.282 42.274 69.272 1.00 11.18 497 ALA A O 1
ATOM 975 N N . ASN A 1 112 ? 25.246 40.689 70.514 1.00 9.39 498 ASN A N 1
ATOM 976 C CA . ASN A 1 112 ? 24.101 39.738 70.571 1.00 10.02 498 ASN A CA 1
ATOM 977 C C . ASN A 1 112 ? 23.800 39.135 69.200 1.00 9.39 498 ASN A C 1
ATOM 978 O O . ASN A 1 112 ? 22.910 38.256 69.150 1.00 10.89 498 ASN A O 1
ATOM 983 N N . ALA A 1 113 ? 24.489 39.509 68.155 1.00 9.39 499 ALA A N 1
ATOM 984 C CA . ALA A 1 113 ? 24.265 38.863 66.847 1.00 9.48 499 ALA A CA 1
ATOM 985 C C . ALA A 1 113 ? 24.647 37.383 66.933 1.00 9.61 499 ALA A C 1
ATOM 986 O O . ALA A 1 113 ? 25.601 37.044 67.625 1.00 10.56 499 ALA A O 1
ATOM 988 N N A SER A 1 114 ? 23.988 36.555 66.125 0.50 9.70 500 SER A N 1
ATOM 989 N N B SER A 1 114 ? 23.989 36.556 66.127 0.50 9.72 500 SER A N 1
ATOM 990 C CA A SER A 1 114 ? 24.251 35.109 66.203 0.50 9.29 500 SER A CA 1
ATOM 991 C CA B SER A 1 114 ? 24.266 35.116 66.200 0.50 9.29 500 SER A CA 1
ATOM 992 C C A SER A 1 114 ? 23.966 34.487 64.864 0.50 9.58 500 SER A C 1
ATOM 993 C C B SER A 1 114 ? 24.059 34.530 64.830 0.50 9.66 500 SER A C 1
ATOM 994 O O A SER A 1 114 ? 23.276 35.074 64.011 0.50 10.30 500 SER A O 1
ATOM 995 O O B SER A 1 114 ? 23.555 35.217 63.914 0.50 10.38 500 SER A O 1
ATOM 1000 N N . GLY A 1 115 ? 24.447 33.280 64.632 1.00 8.21 501 GLY A N 1
ATOM 1001 C CA . GLY A 1 115 ? 24.116 32.600 63.384 1.00 8.03 501 GLY A CA 1
ATOM 1002 C C . GLY A 1 115 ? 25.145 31.545 63.030 1.00 8.25 501 GLY A C 1
ATOM 1003 O O . GLY A 1 115 ? 25.831 31.006 63.894 1.00 9.26 501 GLY A O 1
ATOM 1004 N N . PHE A 1 116 ? 25.190 31.276 61.746 1.00 7.79 502 PHE A N 1
ATOM 1005 C CA . PHE A 1 116 ? 26.060 30.213 61.224 1.00 8.27 502 PHE A CA 1
ATOM 1006 C C . PHE A 1 116 ? 27.219 30.824 60.424 1.00 8.05 502 PHE A C 1
ATOM 1007 O O . PHE A 1 116 ? 26.930 31.738 59.607 1.00 8.89 502 PHE A O 1
ATOM 1015 N N . LYS A 1 117 ? 28.462 30.436 60.618 1.00 8.14 503 LYS A N 1
ATOM 1016 C CA . LYS A 1 117 ? 29.552 30.905 59.806 1.00 8.37 503 LYS A CA 1
ATOM 1017 C C . LYS A 1 117 ? 30.203 29.776 59.054 1.00 8.26 503 LYS A C 1
ATOM 1018 O O . LYS A 1 117 ? 30.339 28.628 59.584 1.00 8.78 503 LYS A O 1
ATOM 1024 N N . ILE A 1 118 ? 30.592 30.076 57.844 1.00 9.35 504 ILE A N 1
ATOM 1025 C CA . ILE A 1 118 ? 31.604 29.335 57.044 1.00 9.07 504 ILE A CA 1
ATOM 1026 C C . ILE A 1 118 ? 32.877 30.141 57.117 1.00 7.72 504 ILE A C 1
ATOM 1027 O O . ILE A 1 118 ? 32.907 31.226 56.499 1.00 8.92 504 ILE A O 1
ATOM 1032 N N . ASP A 1 119 ? 33.789 29.771 57.945 1.00 8.99 505 ASP A N 1
ATOM 1033 C CA . ASP A 1 119 ? 35.034 30.523 58.214 1.00 9.04 505 ASP A CA 1
ATOM 1034 C C . ASP A 1 119 ? 36.121 30.033 57.282 1.00 8.37 505 ASP A C 1
ATOM 1035 O O . ASP A 1 119 ? 36.438 28.842 57.324 1.00 10.22 505 ASP A O 1
ATOM 1040 N N . THR A 1 120 ? 36.577 30.901 56.403 1.00 8.38 506 THR A N 1
ATOM 1041 C CA . THR A 1 120 ? 37.559 30.544 55.372 1.00 9.37 506 THR A CA 1
ATOM 1042 C C . THR A 1 120 ? 38.909 31.220 55.561 1.00 9.24 506 THR A C 1
ATOM 1043 O O . THR A 1 120 ? 39.700 31.279 54.644 1.00 9.13 506 THR A O 1
ATOM 1047 N N . ALA A 1 121 ? 39.167 31.748 56.758 1.00 9.74 507 ALA A N 1
ATOM 1048 C CA . ALA A 1 121 ? 40.412 32.465 57.010 1.00 9.84 507 ALA A CA 1
ATOM 1049 C C . ALA A 1 121 ? 41.036 32.094 58.355 1.00 9.08 507 ALA A C 1
ATOM 1050 O O . ALA A 1 121 ? 40.310 32.030 59.368 1.00 9.28 507 ALA A O 1
ATOM 1052 N N . TYR A 1 122 ? 42.339 32.007 58.376 1.00 9.41 508 TYR A N 1
ATOM 1053 C CA . TYR A 1 122 ? 43.111 31.968 59.640 1.00 10.34 508 TYR A CA 1
ATOM 1054 C C . TYR A 1 122 ? 43.524 33.419 59.886 1.00 9.75 508 TYR A C 1
ATOM 1055 O O . TYR A 1 122 ? 44.413 33.949 59.180 1.00 12.18 508 TYR A O 1
ATOM 1064 N N . ASN A 1 123 ? 42.848 34.061 60.838 1.00 10.09 509 ASN A N 1
ATOM 1065 C CA . ASN A 1 123 ? 42.976 35.537 61.046 1.00 10.50 509 ASN A CA 1
ATOM 1066 C C . ASN A 1 123 ? 43.987 35.808 62.151 1.00 11.29 509 ASN A C 1
ATOM 1067 O O . ASN A 1 123 ? 43.723 35.438 63.305 1.00 14.16 509 ASN A O 1
ATOM 1072 N N . ASN A 1 124 ? 45.091 36.410 61.796 1.00 15.04 510 ASN A N 1
ATOM 1073 C CA . ASN A 1 124 ? 46.227 36.656 62.696 1.00 14.76 510 ASN A CA 1
ATOM 1074 C C . ASN A 1 124 ? 46.652 38.121 62.544 1.00 17.17 510 ASN A C 1
ATOM 1075 O O . ASN A 1 124 ? 47.081 38.513 61.475 1.00 20.61 510 ASN A O 1
ATOM 1080 N N . VAL A 1 125 ? 46.492 38.887 63.599 1.00 21.55 511 VAL A N 1
ATOM 1081 C CA . VAL A 1 125 ? 46.883 40.326 63.603 1.00 27.33 511 VAL A CA 1
ATOM 1082 C C . VAL A 1 125 ? 48.155 40.418 64.449 1.00 33.49 511 VAL A C 1
ATOM 1083 O O . VAL A 1 125 ? 48.039 40.354 65.683 1.00 29.17 511 VAL A O 1
ATOM 1087 N N . ASN A 1 126 ? 49.337 40.401 63.813 1.00 37.08 512 ASN A N 1
ATOM 1088 C CA . ASN A 1 126 ? 50.676 40.531 64.473 1.00 43.02 512 ASN A CA 1
ATOM 1089 C C . ASN A 1 126 ? 50.875 39.494 65.585 1.00 42.49 512 ASN A C 1
ATOM 1090 O O . ASN A 1 126 ? 51.403 39.834 66.650 1.00 46.45 512 ASN A O 1
ATOM 1095 N N . GLY A 1 127 ? 50.461 38.257 65.347 1.00 33.60 513 GLY A N 1
ATOM 1096 C CA . GLY A 1 127 ? 50.653 37.119 66.259 1.00 29.83 513 GLY A CA 1
ATOM 1097 C C . GLY A 1 127 ? 49.442 36.865 67.134 1.00 24.96 513 GLY A C 1
ATOM 1098 O O . GLY A 1 127 ? 49.420 35.875 67.833 1.00 32.85 513 GLY A O 1
ATOM 1099 N N A LYS A 1 128 ? 48.450 37.755 67.113 0.50 22.45 514 LYS A N 1
ATOM 1100 N N B LYS A 1 128 ? 48.457 37.758 67.121 0.50 28.02 514 LYS A N 1
ATOM 1101 C CA A LYS A 1 128 ? 47.181 37.548 67.863 0.50 19.80 514 LYS A CA 1
ATOM 1102 C CA B LYS A 1 128 ? 47.188 37.546 67.859 0.50 22.51 514 LYS A CA 1
ATOM 1103 C C A LYS A 1 128 ? 46.151 36.905 66.929 0.50 17.32 514 LYS A C 1
ATOM 1104 C C B LYS A 1 128 ? 46.149 36.908 66.931 0.50 19.46 514 LYS A C 1
ATOM 1105 O O A LYS A 1 128 ? 45.630 37.584 65.984 0.50 19.61 514 LYS A O 1
ATOM 1106 O O B LYS A 1 128 ? 45.634 37.583 65.985 0.50 19.94 514 LYS A O 1
ATOM 1117 N N . VAL A 1 129 ? 45.840 35.648 67.193 1.00 18.15 515 VAL A N 1
ATOM 1118 C CA . VAL A 1 129 ? 44.963 34.840 66.341 1.00 15.25 515 VAL A CA 1
ATOM 1119 C C . VAL A 1 129 ? 43.539 34.896 66.847 1.00 12.60 515 VAL A C 1
ATOM 1120 O O . VAL A 1 129 ? 43.321 34.747 68.064 1.00 14.56 515 VAL A O 1
ATOM 1124 N N . ASP A 1 130 ? 42.592 35.082 65.948 1.00 12.09 516 ASP A N 1
ATOM 1125 C CA . ASP A 1 130 ? 41.198 35.011 66.349 1.00 11.80 516 ASP A CA 1
ATOM 1126 C C . ASP A 1 130 ? 40.998 33.708 67.109 1.00 9.98 516 ASP A C 1
ATOM 1127 O O . ASP A 1 130 ? 41.412 32.617 66.696 1.00 11.67 516 ASP A O 1
ATOM 1132 N N . LYS A 1 131 ? 40.234 33.784 68.185 1.00 11.95 517 LYS A N 1
ATOM 1133 C CA . LYS A 1 131 ? 40.129 32.717 69.135 1.00 13.18 517 LYS A CA 1
ATOM 1134 C C . LYS A 1 131 ? 39.603 31.445 68.516 1.00 11.60 517 LYS A C 1
ATOM 1135 O O . LYS A 1 131 ? 40.197 30.349 68.753 1.00 12.29 517 LYS A O 1
ATOM 1141 N N . LEU A 1 132 ? 38.500 31.517 67.786 1.00 11.01 518 LEU A N 1
ATOM 1142 C CA A LEU A 1 132 ? 37.920 30.266 67.233 0.50 10.42 518 LEU A CA 1
ATOM 1143 C CA B LEU A 1 132 ? 37.935 30.258 67.244 0.50 10.49 518 LEU A CA 1
ATOM 1144 C C . LEU A 1 132 ? 38.877 29.652 66.193 1.00 9.69 518 LEU A C 1
ATOM 1145 O O . LEU A 1 132 ? 38.916 28.425 66.062 1.00 9.61 518 LEU A O 1
ATOM 1154 N N . ASP A 1 133 ? 39.613 30.465 65.461 1.00 9.84 519 ASP A N 1
ATOM 1155 C CA . ASP A 1 133 ? 40.587 29.976 64.477 1.00 9.91 519 ASP A CA 1
ATOM 1156 C C . ASP A 1 133 ? 41.719 29.204 65.151 1.00 9.96 519 ASP A C 1
ATOM 1157 O O . ASP A 1 133 ? 42.395 28.451 64.447 1.00 11.10 519 ASP A O 1
ATOM 1162 N N . ALA A 1 134 ? 41.997 29.471 66.406 1.00 11.35 520 ALA A N 1
ATOM 1163 C CA . ALA A 1 134 ? 43.109 28.892 67.160 1.00 11.34 520 ALA A CA 1
ATOM 1164 C C . ALA A 1 134 ? 42.709 27.530 67.748 1.00 11.36 520 ALA A C 1
ATOM 1165 O O . ALA A 1 134 ? 43.584 26.891 68.358 1.00 12.98 520 ALA A O 1
ATOM 1167 N N . ASP A 1 135 ? 41.467 27.126 67.614 1.00 10.32 521 ASP A N 1
ATOM 1168 C CA . ASP A 1 135 ? 40.977 25.842 68.143 1.00 10.81 521 ASP A CA 1
ATOM 1169 C C . ASP A 1 135 ? 41.358 24.695 67.170 1.00 11.64 521 ASP A C 1
ATOM 1170 O O . ASP A 1 135 ? 40.634 24.451 66.210 1.00 11.60 521 ASP A O 1
ATOM 1175 N N . LYS A 1 136 ? 42.506 24.090 67.410 1.00 12.73 522 LYS A N 1
ATOM 1176 C CA A LYS A 1 136 ? 43.071 23.051 66.531 0.50 14.46 522 LYS A CA 1
ATOM 1177 C CA B LYS A 1 136 ? 43.070 23.050 66.533 0.50 14.15 522 LYS A CA 1
ATOM 1178 C C . LYS A 1 136 ? 42.346 21.724 66.725 1.00 14.64 522 LYS A C 1
ATOM 1179 O O . LYS A 1 136 ? 42.470 20.859 65.821 1.00 20.41 522 LYS A O 1
ATOM 1190 N N . THR A 1 137 ? 41.612 21.566 67.805 1.00 13.69 523 THR A N 1
ATOM 1191 C CA . THR A 1 137 ? 40.926 20.302 68.048 1.00 15.42 523 THR A CA 1
ATOM 1192 C C . THR A 1 137 ? 39.624 20.262 67.272 1.00 13.61 523 THR A C 1
ATOM 1193 O O . THR A 1 137 ? 39.402 19.323 66.508 1.00 19.90 523 THR A O 1
ATOM 1197 N N . ASN A 1 138 ? 38.788 21.290 67.392 1.00 11.28 524 ASN A N 1
ATOM 1198 C CA . ASN A 1 138 ? 37.453 21.281 66.796 1.00 11.09 524 ASN A CA 1
ATOM 1199 C C . ASN A 1 138 ? 37.457 21.892 65.402 1.00 10.48 524 ASN A C 1
ATOM 1200 O O . ASN A 1 138 ? 36.567 21.544 64.625 1.00 10.25 524 ASN A O 1
ATOM 1205 N N . ASN A 1 139 ? 38.279 22.925 65.187 1.00 10.69 525 ASN A N 1
ATOM 1206 C CA . ASN A 1 139 ? 38.054 23.826 64.028 1.00 9.17 525 ASN A CA 1
ATOM 1207 C C . ASN A 1 139 ? 39.108 23.769 62.933 1.00 9.42 525 ASN A C 1
ATOM 1208 O O . ASN A 1 139 ? 38.722 23.547 61.783 1.00 11.49 525 ASN A O 1
ATOM 1213 N N . LEU A 1 140 ? 40.371 24.043 63.224 1.00 9.86 526 LEU A N 1
ATOM 1214 C CA . LEU A 1 140 ? 41.337 24.418 62.196 1.00 10.30 526 LEU A CA 1
ATOM 1215 C C . LEU A 1 140 ? 42.763 24.088 62.605 1.00 10.92 526 LEU A C 1
ATOM 1216 O O . LEU A 1 140 ? 43.214 24.542 63.630 1.00 11.98 526 LEU A O 1
ATOM 1221 N N . SER A 1 141 ? 43.451 23.296 61.782 1.00 12.35 527 SER A N 1
ATOM 1222 C CA . SER A 1 141 ? 44.869 23.008 62.037 1.00 13.38 527 SER A CA 1
ATOM 1223 C C . SER A 1 141 ? 45.762 23.202 60.809 1.00 14.20 527 SER A C 1
ATOM 1224 O O . SER A 1 141 ? 46.981 23.238 60.958 1.00 18.91 527 SER A O 1
ATOM 1227 N N . GLN A 1 142 ? 45.184 23.363 59.643 1.00 13.81 528 GLN A N 1
ATOM 1228 C CA . GLN A 1 142 ? 45.945 23.585 58.396 1.00 14.92 528 GLN A CA 1
ATOM 1229 C C . GLN A 1 142 ? 45.966 25.096 58.074 1.00 16.02 528 GLN A C 1
ATOM 1230 O O . GLN A 1 142 ? 44.936 25.638 57.871 1.00 18.73 528 GLN A O 1
ATOM 1236 N N . ILE A 1 143 ? 47.138 25.696 58.131 1.00 15.02 529 ILE A N 1
ATOM 1237 C CA . ILE A 1 143 ? 47.283 27.163 58.000 1.00 15.25 529 ILE A CA 1
ATOM 1238 C C . ILE A 1 143 ? 48.211 27.499 56.840 1.00 15.69 529 ILE A C 1
ATOM 1239 O O . ILE A 1 143 ? 49.327 26.948 56.765 1.00 16.28 529 ILE A O 1
ATOM 1244 N N . GLY A 1 144 ? 47.784 28.461 56.026 1.00 13.94 530 GLY A N 1
ATOM 1245 C CA . GLY A 1 144 ? 48.652 29.076 55.035 1.00 16.08 530 GLY A CA 1
ATOM 1246 C C . GLY A 1 144 ? 48.141 28.875 53.646 1.00 14.19 530 GLY A C 1
ATOM 1247 O O . GLY A 1 144 ? 47.110 29.434 53.255 1.00 14.91 530 GLY A O 1
ATOM 1248 N N . ALA A 1 145 ? 48.784 27.962 52.923 1.00 14.38 531 ALA A N 1
ATOM 1249 C CA . ALA A 1 145 ? 48.402 27.703 51.524 1.00 16.01 531 ALA A CA 1
ATOM 1250 C C . ALA A 1 145 ? 47.092 26.898 51.459 1.00 13.89 531 ALA A C 1
ATOM 1251 O O . ALA A 1 145 ? 46.411 26.968 50.435 1.00 14.06 531 ALA A O 1
ATOM 1253 N N . ALA A 1 146 ? 46.746 26.141 52.506 1.00 13.75 532 ALA A N 1
ATOM 1254 C CA . ALA A 1 146 ? 45.541 25.299 52.519 1.00 13.81 532 ALA A CA 1
ATOM 1255 C C . ALA A 1 146 ? 44.280 26.143 52.318 1.00 11.82 532 ALA A C 1
ATOM 1256 O O . ALA A 1 146 ? 44.117 27.202 52.951 1.00 11.66 532 ALA A O 1
ATOM 1258 N N . LYS A 1 147 ? 43.396 25.676 51.465 1.00 10.98 533 LYS A N 1
ATOM 1259 C CA A LYS A 1 147 ? 42.037 26.247 51.266 0.50 10.42 533 LYS A CA 1
ATOM 1260 C CA B LYS A 1 147 ? 42.033 26.241 51.268 0.50 10.46 533 LYS A CA 1
ATOM 1261 C C . LYS A 1 147 ? 41.075 25.549 52.218 1.00 9.98 533 LYS A C 1
ATOM 1262 O O . LYS A 1 147 ? 40.071 24.988 51.804 1.00 11.24 533 LYS A O 1
ATOM 1273 N N . VAL A 1 148 ? 41.423 25.639 53.482 1.00 10.36 534 VAL A N 1
ATOM 1274 C CA . VAL A 1 148 ? 40.774 24.915 54.559 1.00 10.18 534 VAL A CA 1
ATOM 1275 C C . VAL A 1 148 ? 40.260 25.869 55.618 1.00 8.80 534 VAL A C 1
ATOM 1276 O O . VAL A 1 148 ? 40.990 26.806 56.028 1.00 9.65 534 VAL A O 1
ATOM 1280 N N . GLY A 1 149 ? 39.005 25.680 55.966 1.00 9.14 535 GLY A N 1
ATOM 1281 C CA . GLY A 1 149 ? 38.370 26.495 57.007 1.00 9.05 535 GLY A CA 1
ATOM 1282 C C . GLY A 1 149 ? 37.473 25.586 57.833 1.00 8.57 535 GLY A C 1
ATOM 1283 O O . GLY A 1 149 ? 37.771 24.375 57.996 1.00 9.55 535 GLY A O 1
ATOM 1284 N N . TYR A 1 150 ? 36.352 26.075 58.320 1.00 8.50 536 TYR A N 1
ATOM 1285 C CA . TYR A 1 150 ? 35.474 25.346 59.194 1.00 8.08 536 TYR A CA 1
ATOM 1286 C C . TYR A 1 150 ? 34.106 25.966 59.256 1.00 7.70 536 TYR A C 1
ATOM 1287 O O . TYR A 1 150 ? 33.999 27.191 58.991 1.00 9.57 536 TYR A O 1
ATOM 1296 N N . GLY A 1 151 ? 33.120 25.228 59.647 1.00 8.21 537 GLY A N 1
ATOM 1297 C CA . GLY A 1 151 ? 31.772 25.698 59.896 1.00 8.44 537 GLY A CA 1
ATOM 1298 C C . GLY A 1 151 ? 31.405 25.557 61.344 1.00 8.61 537 GLY A C 1
ATOM 1299 O O . GLY A 1 151 ? 31.852 24.642 62.013 1.00 9.32 537 GLY A O 1
ATOM 1300 N N . THR A 1 152 ? 30.522 26.433 61.800 1.00 8.22 538 THR A N 1
ATOM 1301 C CA . THR A 1 152 ? 29.987 26.353 63.180 1.00 9.16 538 THR A CA 1
ATOM 1302 C C . THR A 1 152 ? 28.913 27.417 63.370 1.00 8.48 538 THR A C 1
ATOM 1303 O O . THR A 1 152 ? 29.009 28.533 62.778 1.00 9.04 538 THR A O 1
ATOM 1307 N N . PHE A 1 153 ? 27.967 27.165 64.232 1.00 8.77 539 PHE A N 1
ATOM 1308 C CA . PHE A 1 153 ? 27.184 28.285 64.788 1.00 7.74 539 PHE A CA 1
ATOM 1309 C C . PHE A 1 153 ? 28.017 29.027 65.814 1.00 8.70 539 PHE A C 1
ATOM 1310 O O . PHE A 1 153 ? 28.957 28.535 66.460 1.00 8.83 539 PHE A O 1
ATOM 1318 N N . VAL A 1 154 ? 27.669 30.334 65.929 1.00 8.50 540 VAL A N 1
ATOM 1319 C CA . VAL A 1 154 ? 28.335 31.259 66.850 1.00 8.24 540 VAL A CA 1
ATOM 1320 C C . VAL A 1 154 ? 27.322 32.232 67.411 1.00 8.38 540 VAL A C 1
ATOM 1321 O O . VAL A 1 154 ? 26.242 32.434 66.851 1.00 8.69 540 VAL A O 1
ATOM 1325 N N A LYS A 1 155 ? 27.693 32.797 68.553 0.50 8.89 541 LYS A N 1
ATOM 1326 N N B LYS A 1 155 ? 27.680 32.783 68.565 0.50 8.92 541 LYS A N 1
ATOM 1327 C CA A LYS A 1 155 ? 26.876 33.834 69.233 0.50 8.69 541 LYS A CA 1
ATOM 1328 C CA B LYS A 1 155 ? 26.866 33.836 69.221 0.50 8.74 541 LYS A CA 1
ATOM 1329 C C A LYS A 1 155 ? 27.830 34.913 69.701 0.50 9.78 541 LYS A C 1
ATOM 1330 C C B LYS A 1 155 ? 27.824 34.910 69.701 0.50 9.70 541 LYS A C 1
ATOM 1331 O O A LYS A 1 155 ? 28.818 34.646 70.416 0.50 9.72 541 LYS A O 1
ATOM 1332 O O B LYS A 1 155 ? 28.807 34.642 70.419 0.50 9.65 541 LYS A O 1
ATOM 1343 N N . ASN A 1 156 ? 27.533 36.155 69.321 1.00 9.18 542 ASN A N 1
ATOM 1344 C CA . ASN A 1 156 ? 28.217 37.334 69.910 1.00 9.39 542 ASN A CA 1
ATOM 1345 C C . ASN A 1 156 ? 27.572 37.633 71.271 1.00 9.15 542 ASN A C 1
ATOM 1346 O O . ASN A 1 156 ? 26.374 37.602 71.428 1.00 9.59 542 ASN A O 1
ATOM 1351 N N . GLY A 1 157 ? 28.424 37.919 72.243 1.00 9.32 543 GLY A N 1
ATOM 1352 C CA . GLY A 1 157 ? 27.926 38.263 73.595 1.00 10.30 543 GLY A CA 1
ATOM 1353 C C . GLY A 1 157 ? 27.380 39.685 73.651 1.00 9.20 543 GLY A C 1
ATOM 1354 O O . GLY A 1 157 ? 27.305 40.421 72.617 1.00 9.60 543 GLY A O 1
ATOM 1355 N N . ALA A 1 158 ? 27.007 40.060 74.845 1.00 9.51 544 ALA A N 1
ATOM 1356 C CA . ALA A 1 158 ? 26.470 41.411 75.127 1.00 11.00 544 ALA A CA 1
ATOM 1357 C C . ALA A 1 158 ? 27.536 42.474 74.811 1.00 11.48 544 ALA A C 1
ATOM 1358 O O . ALA A 1 158 ? 27.168 43.668 74.650 1.00 12.84 544 ALA A O 1
ATOM 1360 N N . ASP A 1 159 ? 28.790 42.074 74.799 1.00 10.64 545 ASP A N 1
ATOM 1361 C CA . ASP A 1 159 ? 29.995 42.863 74.506 1.00 11.54 545 ASP A CA 1
ATOM 1362 C C . ASP A 1 159 ? 30.467 42.720 73.056 1.00 12.18 545 ASP A C 1
ATOM 1363 O O . ASP A 1 159 ? 31.537 43.252 72.723 1.00 16.04 545 ASP A O 1
ATOM 1368 N N . GLY A 1 160 ? 29.718 41.991 72.234 1.00 10.61 546 GLY A N 1
ATOM 1369 C CA . GLY A 1 160 ? 30.140 41.748 70.855 1.00 10.84 546 GLY A CA 1
ATOM 1370 C C . GLY A 1 160 ? 31.047 40.579 70.642 1.00 10.24 546 GLY A C 1
ATOM 1371 O O . GLY A 1 160 ? 31.242 40.214 69.482 1.00 10.50 546 GLY A O 1
ATOM 1372 N N . VAL A 1 161 ? 31.623 40.006 71.673 1.00 9.58 547 VAL A N 1
ATOM 1373 C CA . VAL A 1 161 ? 32.656 38.949 71.472 1.00 9.97 547 VAL A CA 1
ATOM 1374 C C . VAL A 1 161 ? 32.050 37.646 70.962 1.00 8.74 547 VAL A C 1
ATOM 1375 O O . VAL A 1 161 ? 31.064 37.191 71.514 1.00 9.57 547 VAL A O 1
ATOM 1379 N N . THR A 1 162 ? 32.649 37.123 69.902 1.00 8.97 548 THR A N 1
ATOM 1380 C CA . THR A 1 162 ? 32.132 35.930 69.214 1.00 9.19 548 THR A CA 1
ATOM 1381 C C . THR A 1 162 ? 32.562 34.646 69.939 1.00 8.82 548 THR A C 1
ATOM 1382 O O . THR A 1 162 ? 33.776 34.449 70.143 1.00 10.82 548 THR A O 1
ATOM 1386 N N . ASN A 1 163 ? 31.614 33.807 70.286 1.00 8.70 549 ASN A N 1
ATOM 1387 C CA . ASN A 1 163 ? 31.883 32.481 70.851 1.00 9.21 549 ASN A CA 1
ATOM 1388 C C . ASN A 1 163 ? 31.182 31.413 70.032 1.00 8.94 549 ASN A C 1
ATOM 1389 O O . ASN A 1 163 ? 30.122 31.621 69.470 1.00 9.41 549 ASN A O 1
ATOM 1394 N N . GLN A 1 164 ? 31.765 30.225 70.085 1.00 9.13 550 GLN A N 1
ATOM 1395 C CA . GLN A 1 164 ? 31.233 29.013 69.452 1.00 9.72 550 GLN A CA 1
ATOM 1396 C C . GLN A 1 164 ? 30.066 28.460 70.257 1.00 8.76 550 GLN A C 1
ATOM 1397 O O . GLN A 1 164 ? 30.192 28.319 71.503 1.00 10.41 550 GLN A O 1
ATOM 1403 N N . VAL A 1 165 ? 28.969 28.113 69.594 1.00 8.72 551 VAL A N 1
ATOM 1404 C CA . VAL A 1 165 ? 27.790 27.543 70.279 1.00 8.95 551 VAL A CA 1
ATOM 1405 C C . VAL A 1 165 ? 27.236 26.400 69.444 1.00 8.87 551 VAL A C 1
ATOM 1406 O O . VAL A 1 165 ? 27.610 26.255 68.266 1.00 9.50 551 VAL A O 1
ATOM 1410 N N . GLY A 1 166 ? 26.268 25.720 70.017 1.00 9.59 552 GLY A N 1
ATOM 1411 C CA . GLY A 1 166 ? 25.665 24.613 69.295 1.00 10.11 552 GLY A CA 1
ATOM 1412 C C . GLY A 1 166 ? 26.550 23.389 69.203 1.00 9.56 552 GLY A C 1
ATOM 1413 O O . GLY A 1 166 ? 27.523 23.191 69.953 1.00 11.94 552 GLY A O 1
ATOM 1414 N N . GLN A 1 167 ? 26.239 22.539 68.252 1.00 10.54 553 GLN A N 1
ATOM 1415 C CA . GLN A 1 167 ? 26.897 21.241 68.104 1.00 10.52 553 GLN A CA 1
ATOM 1416 C C . GLN A 1 167 ? 28.015 21.324 67.106 1.00 11.29 553 GLN A C 1
ATOM 1417 O O . GLN A 1 167 ? 27.944 22.060 66.149 1.00 16.06 553 GLN A O 1
ATOM 1423 N N A ASN A 1 168 ? 29.018 20.484 67.273 0.50 12.49 554 ASN A N 1
ATOM 1424 N N B ASN A 1 168 ? 29.037 20.489 67.298 0.50 12.47 554 ASN A N 1
ATOM 1425 C CA A ASN A 1 168 ? 29.977 20.250 66.178 0.50 11.95 554 ASN A CA 1
ATOM 1426 C CA B ASN A 1 168 ? 30.027 20.166 66.241 0.50 12.55 554 ASN A CA 1
ATOM 1427 C C A ASN A 1 168 ? 29.284 19.452 65.068 0.50 10.76 554 ASN A C 1
ATOM 1428 C C B ASN A 1 168 ? 29.303 19.444 65.085 0.50 10.96 554 ASN A C 1
ATOM 1429 O O A ASN A 1 168 ? 28.174 18.919 65.255 0.50 10.87 554 ASN A O 1
ATOM 1430 O O B ASN A 1 168 ? 28.174 18.938 65.250 0.50 10.75 554 ASN A O 1
ATOM 1439 N N . ALA A 1 169 ? 29.937 19.386 63.921 1.00 9.97 555 ALA A N 1
ATOM 1440 C CA . ALA A 1 169 ? 29.312 18.727 62.759 1.00 9.92 555 ALA A CA 1
ATOM 1441 C C . ALA A 1 169 ? 28.888 17.300 63.140 1.00 9.99 555 ALA A C 1
ATOM 1442 O O . ALA A 1 169 ? 29.657 16.602 63.801 1.00 10.05 555 ALA A O 1
ATOM 1444 N N A LEU A 1 170 ? 27.681 16.936 62.734 0.50 9.00 556 LEU A N 1
ATOM 1445 N N B LEU A 1 170 ? 27.659 16.968 62.750 0.50 9.91 556 LEU A N 1
ATOM 1446 C CA A LEU A 1 170 ? 27.011 15.719 63.281 0.50 9.75 556 LEU A CA 1
ATOM 1447 C CA B LEU A 1 170 ? 26.914 15.767 63.235 0.50 11.69 556 LEU A CA 1
ATOM 1448 C C A LEU A 1 170 ? 27.157 14.488 62.409 0.50 9.86 556 LEU A C 1
ATOM 1449 C C B LEU A 1 170 ? 27.261 14.499 62.450 0.50 9.65 556 LEU A C 1
ATOM 1450 O O A LEU A 1 170 ? 26.640 13.409 62.835 0.50 10.87 556 LEU A O 1
ATOM 1451 O O B LEU A 1 170 ? 27.022 13.387 62.959 0.50 10.79 556 LEU A O 1
ATOM 1460 N N . ASN A 1 171 ? 27.713 14.612 61.221 1.00 9.79 557 ASN A N 1
ATOM 1461 C CA . ASN A 1 171 ? 27.733 13.490 60.253 1.00 11.02 557 ASN A CA 1
ATOM 1462 C C . ASN A 1 171 ? 29.051 13.402 59.542 1.00 10.59 557 ASN A C 1
ATOM 1463 O O . ASN A 1 171 ? 29.047 13.267 58.274 1.00 10.20 557 ASN A O 1
ATOM 1468 N N . THR A 1 172 ? 30.158 13.531 60.210 1.00 10.98 558 THR A N 1
ATOM 1469 C CA . THR A 1 172 ? 31.483 13.590 59.558 1.00 10.23 558 THR A CA 1
ATOM 1470 C C . THR A 1 172 ? 32.511 12.692 60.265 1.00 10.30 558 THR A C 1
ATOM 1471 O O . THR A 1 172 ? 32.438 12.466 61.468 1.00 11.03 558 THR A O 1
ATOM 1475 N N . LYS A 1 173 ? 33.506 12.303 59.494 1.00 10.15 559 LYS A N 1
ATOM 1476 C CA . LYS A 1 173 ? 34.742 11.653 59.932 1.00 10.84 559 LYS A CA 1
ATOM 1477 C C . LYS A 1 173 ? 35.890 12.633 59.919 1.00 12.01 559 LYS A C 1
ATOM 1478 O O . LYS A 1 173 ? 37.005 12.251 60.317 1.00 12.80 559 LYS A O 1
ATOM 1484 N N . ASP A 1 174 ? 35.684 13.883 59.496 1.00 10.50 560 ASP A N 1
ATOM 1485 C CA . ASP A 1 174 ? 36.823 14.798 59.328 1.00 11.13 560 ASP A CA 1
ATOM 1486 C C . ASP A 1 174 ? 37.492 15.152 60.674 1.00 10.51 560 ASP A C 1
ATOM 1487 O O . ASP A 1 174 ? 36.824 15.179 61.665 1.00 11.49 560 ASP A O 1
ATOM 1492 N N . LYS A 1 175 ? 38.773 15.410 60.593 1.00 11.89 561 LYS A N 1
ATOM 1493 C CA . LYS A 1 175 ? 39.544 15.970 61.696 1.00 12.72 561 LYS A CA 1
ATOM 1494 C C . LYS A 1 175 ? 40.302 17.157 61.165 1.00 12.22 561 LYS A C 1
ATOM 1495 O O . LYS A 1 175 ? 41.084 17.036 60.216 1.00 15.34 561 LYS A O 1
ATOM 1501 N N . PRO A 1 176 ? 40.139 18.361 61.749 1.00 11.39 562 PRO A N 1
ATOM 1502 C CA . PRO A 1 176 ? 39.175 18.642 62.812 1.00 11.43 562 PRO A CA 1
ATOM 1503 C C . PRO A 1 176 ? 37.703 18.421 62.395 1.00 9.80 562 PRO A C 1
ATOM 1504 O O . PRO A 1 176 ? 37.381 18.544 61.215 1.00 9.72 562 PRO A O 1
ATOM 1508 N N . VAL A 1 177 ? 36.814 18.184 63.351 1.00 10.68 563 VAL A N 1
ATOM 1509 C CA . VAL A 1 177 ? 35.412 17.823 63.087 1.00 10.57 563 VAL A CA 1
ATOM 1510 C C . VAL A 1 177 ? 34.728 18.855 62.226 1.00 8.95 563 VAL A C 1
ATOM 1511 O O . VAL A 1 177 ? 33.905 18.493 61.392 1.00 9.70 563 VAL A O 1
ATOM 1515 N N . ASN A 1 178 ? 34.993 20.160 62.458 1.00 9.20 564 ASN A N 1
ATOM 1516 C CA . ASN A 1 178 ? 34.224 21.239 61.781 1.00 9.07 564 ASN A CA 1
ATOM 1517 C C . ASN A 1 178 ? 34.791 21.557 60.414 1.00 8.74 564 ASN A C 1
ATOM 1518 O O . ASN A 1 178 ? 34.285 22.514 59.780 1.00 9.27 564 ASN A O 1
ATOM 1523 N N A LYS A 1 179 ? 35.832 20.865 59.977 0.50 9.08 565 LYS A N 1
ATOM 1524 N N B LYS A 1 179 ? 35.844 20.874 59.984 0.50 9.41 565 LYS A N 1
ATOM 1525 C CA A LYS A 1 179 ? 36.578 21.252 58.754 0.50 9.70 565 LYS A CA 1
ATOM 1526 C CA B LYS A 1 179 ? 36.570 21.197 58.728 0.50 9.92 565 LYS A CA 1
ATOM 1527 C C A LYS A 1 179 ? 35.661 21.403 57.530 0.50 9.75 565 LYS A C 1
ATOM 1528 C C B LYS A 1 179 ? 35.638 21.408 57.527 0.50 10.07 565 LYS A C 1
ATOM 1529 O O A LYS A 1 179 ? 34.754 20.585 57.276 0.50 10.11 565 LYS A O 1
ATOM 1530 O O B LYS A 1 179 ? 34.706 20.614 57.270 0.50 9.95 565 LYS A O 1
ATOM 1541 N N . ILE A 1 180 ? 35.996 22.396 56.710 1.00 8.93 566 ILE A N 1
ATOM 1542 C CA . ILE A 1 180 ? 35.461 22.539 55.346 1.00 9.89 566 ILE A CA 1
ATOM 1543 C C . ILE A 1 180 ? 36.641 22.808 54.441 1.00 9.56 566 ILE A C 1
ATOM 1544 O O . ILE A 1 180 ? 37.383 23.750 54.696 1.00 9.81 566 ILE A O 1
ATOM 1549 N N . ILE A 1 181 ? 36.759 22.057 53.367 1.00 10.32 567 ILE A N 1
ATOM 1550 C CA . ILE A 1 181 ? 37.729 22.373 52.289 1.00 9.49 567 ILE A CA 1
ATOM 1551 C C . ILE A 1 181 ? 36.941 23.281 51.355 1.00 9.52 567 ILE A C 1
ATOM 1552 O O . ILE A 1 181 ? 36.017 22.823 50.650 1.00 10.98 567 ILE A O 1
ATOM 1557 N N . TYR A 1 182 ? 37.169 24.591 51.415 1.00 10.00 568 TYR A N 1
ATOM 1558 C CA . TYR A 1 182 ? 36.224 25.570 50.877 1.00 9.07 568 TYR A CA 1
ATOM 1559 C C . TYR A 1 182 ? 36.502 25.870 49.393 1.00 9.15 568 TYR A C 1
ATOM 1560 O O . TYR A 1 182 ? 35.653 26.527 48.740 1.00 10.52 568 TYR A O 1
ATOM 1569 N N . ALA A 1 183 ? 37.632 25.426 48.843 1.00 9.81 569 ALA A N 1
ATOM 1570 C CA . ALA A 1 183 ? 37.930 25.618 47.418 1.00 9.34 569 ALA A CA 1
ATOM 1571 C C . ALA A 1 183 ? 38.983 24.597 47.015 1.00 10.08 569 ALA A C 1
ATOM 1572 O O . ALA A 1 183 ? 39.756 24.137 47.843 1.00 10.65 569 ALA A O 1
ATOM 1574 N N . ASP A 1 184 ? 39.054 24.366 45.724 1.00 10.40 570 ASP A N 1
ATOM 1575 C CA . ASP A 1 184 ? 40.132 23.634 45.071 1.00 11.35 570 ASP A CA 1
ATOM 1576 C C . ASP A 1 184 ? 40.291 24.215 43.658 1.00 12.34 570 ASP A C 1
ATOM 1577 O O . ASP A 1 184 ? 39.616 25.186 43.227 1.00 12.16 570 ASP A O 1
ATOM 1582 N N . ASN A 1 185 ? 41.181 23.622 42.903 1.00 11.68 571 ASN A N 1
ATOM 1583 C CA . ASN A 1 185 ? 41.599 24.154 41.586 1.00 12.09 571 ASN A CA 1
ATOM 1584 C C . ASN A 1 185 ? 40.791 23.595 40.432 1.00 14.11 571 ASN A C 1
ATOM 1585 O O . ASN A 1 185 ? 41.092 23.922 39.302 1.00 15.93 571 ASN A O 1
ATOM 1590 N N . THR A 1 186 ? 39.769 22.805 40.671 1.00 12.45 572 THR A N 1
ATOM 1591 C CA . THR A 1 186 ? 38.925 22.278 39.583 1.00 12.34 572 THR A CA 1
ATOM 1592 C C . THR A 1 186 ? 38.225 23.439 38.892 1.00 14.13 572 THR A C 1
ATOM 1593 O O . THR A 1 186 ? 37.667 24.371 39.548 1.00 15.57 572 THR A O 1
ATOM 1597 N N . THR A 1 187 ? 38.205 23.383 37.559 1.00 13.71 573 THR A N 1
ATOM 1598 C CA . THR A 1 187 ? 37.459 24.347 36.720 1.00 13.63 573 THR A CA 1
ATOM 1599 C C . THR A 1 187 ? 36.373 23.624 35.938 1.00 13.81 573 THR A C 1
ATOM 1600 O O . THR A 1 187 ? 35.664 24.248 35.225 1.00 21.94 573 THR A O 1
ATOM 1604 N N . ASN A 1 188 ? 36.324 22.295 35.979 1.00 14.19 574 ASN A N 1
ATOM 1605 C CA . ASN A 1 188 ? 35.282 21.525 35.270 1.00 15.79 574 ASN A CA 1
ATOM 1606 C C . ASN A 1 188 ? 33.933 21.841 35.921 1.00 16.93 574 ASN A C 1
ATOM 1607 O O . ASN A 1 188 ? 33.816 21.728 37.167 1.00 21.72 574 ASN A O 1
ATOM 1612 N N . HIS A 1 189 ? 32.926 22.167 35.126 1.00 15.49 575 HIS A N 1
ATOM 1613 C CA . HIS A 1 189 ? 31.589 22.622 35.590 1.00 17.04 575 HIS A CA 1
ATOM 1614 C C . HIS A 1 189 ? 30.662 21.446 35.868 1.00 16.16 575 HIS A C 1
ATOM 1615 O O . HIS A 1 189 ? 29.596 21.670 36.425 1.00 24.72 575 HIS A O 1
ATOM 1622 N N . LEU A 1 190 ? 30.989 20.263 35.364 1.00 14.60 576 LEU A N 1
ATOM 1623 C CA . LEU A 1 190 ? 30.068 19.107 35.513 1.00 17.54 576 LEU A CA 1
ATOM 1624 C C . LEU A 1 190 ? 30.556 18.113 36.552 1.00 15.90 576 LEU A C 1
ATOM 1625 O O . LEU A 1 190 ? 29.754 17.252 36.946 1.00 22.23 576 LEU A O 1
ATOM 1630 N N . ASP A 1 191 ? 31.836 18.090 36.877 1.00 12.63 577 ASP A N 1
ATOM 1631 C CA . ASP A 1 191 ? 32.394 17.069 37.780 1.00 11.99 577 ASP A CA 1
ATOM 1632 C C . ASP A 1 191 ? 31.627 17.044 39.098 1.00 11.83 577 ASP A C 1
ATOM 1633 O O . ASP A 1 191 ? 31.353 18.110 39.694 1.00 14.53 577 ASP A O 1
ATOM 1638 N N . GLY A 1 192 ? 31.283 15.825 39.544 1.00 11.42 578 GLY A N 1
ATOM 1639 C CA . GLY A 1 192 ? 30.415 15.635 40.710 1.00 10.53 578 GLY A CA 1
ATOM 1640 C C . GLY A 1 192 ? 31.116 15.566 42.050 1.00 9.31 578 GLY A C 1
ATOM 1641 O O . GLY A 1 192 ? 30.419 15.271 43.040 1.00 10.23 578 GLY A O 1
ATOM 1642 N N . GLN A 1 193 ? 32.424 15.755 42.141 1.00 9.23 579 GLN A N 1
ATOM 1643 C CA . GLN A 1 193 ? 33.096 15.938 43.456 1.00 10.41 579 GLN A CA 1
ATOM 1644 C C . GLN A 1 193 ? 32.645 17.284 44.023 1.00 10.39 579 GLN A C 1
ATOM 1645 O O . GLN A 1 193 ? 32.373 18.234 43.267 1.00 10.92 579 GLN A O 1
ATOM 1651 N N . PHE A 1 194 ? 32.646 17.443 45.322 1.00 10.43 580 PHE A N 1
ATOM 1652 C CA . PHE A 1 19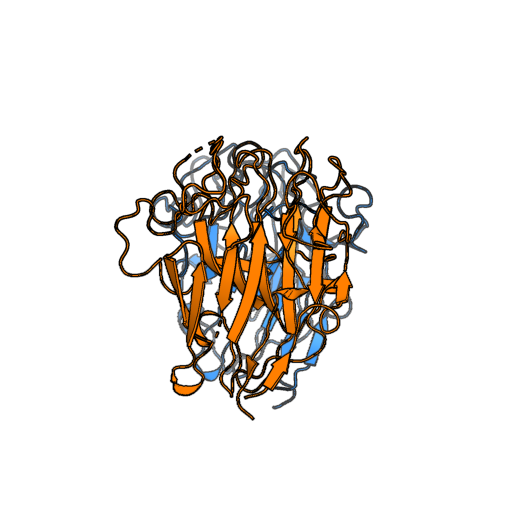4 ? 32.325 18.726 45.959 1.00 10.16 580 PHE A CA 1
ATOM 1653 C C . PHE A 1 194 ? 33.467 19.716 45.649 1.00 9.45 580 PHE A C 1
ATOM 1654 O O . PHE A 1 194 ? 34.664 19.441 45.917 1.00 10.71 580 PHE A O 1
ATOM 1662 N N . HIS A 1 195 ? 33.108 20.883 45.131 1.00 9.20 581 HIS A N 1
ATOM 1663 C CA . HIS A 1 195 ? 34.050 21.964 44.763 1.00 10.25 581 HIS A CA 1
ATOM 1664 C C . HIS A 1 195 ? 33.568 23.293 45.311 1.00 10.18 581 HIS A C 1
ATOM 1665 O O . HIS A 1 195 ? 32.596 23.830 44.771 1.00 10.58 581 HIS A O 1
ATOM 1672 N N . GLY A 1 196 ? 34.104 23.739 46.428 1.00 10.20 582 GLY A N 1
ATOM 1673 C CA . GLY A 1 196 ? 33.541 24.893 47.131 1.00 9.65 582 GLY A CA 1
ATOM 1674 C C . GLY A 1 196 ? 33.678 26.211 46.393 1.00 9.46 582 GLY A C 1
ATOM 1675 O O . GLY A 1 196 ? 33.005 27.173 46.783 1.00 10.26 582 GLY A O 1
ATOM 1676 N N . GLN A 1 197 ? 34.542 26.281 45.389 1.00 10.15 583 GLN A N 1
ATOM 1677 C CA . GLN A 1 197 ? 34.670 27.489 44.527 1.00 12.37 583 GLN A CA 1
ATOM 1678 C C . GLN A 1 197 ? 33.529 27.518 43.497 1.00 10.39 583 GLN A C 1
ATOM 1679 O O . GLN A 1 197 ? 33.362 28.563 42.827 1.00 11.70 583 GLN A O 1
ATOM 1685 N N . ARG A 1 198 ? 32.798 26.442 43.296 1.00 10.61 584 ARG A N 1
ATOM 1686 C CA . ARG A 1 198 ? 31.552 26.459 42.517 1.00 10.80 584 ARG A CA 1
ATOM 1687 C C . ARG A 1 198 ? 30.391 26.791 43.440 1.00 9.85 584 ARG A C 1
ATOM 1688 O O . ARG A 1 198 ? 30.626 26.928 44.648 1.00 11.48 584 ARG A O 1
ATOM 1696 N N . LEU A 1 199 ? 29.213 26.999 42.871 1.00 10.32 585 LEU A N 1
ATOM 1697 C CA . LEU A 1 199 ? 28.033 27.299 43.693 1.00 9.77 585 LEU A CA 1
ATOM 1698 C C . LEU A 1 199 ? 27.535 26.044 44.387 1.00 9.74 585 LEU A C 1
ATOM 1699 O O . LEU A 1 199 ? 27.325 24.998 43.773 1.00 10.89 585 LEU A O 1
ATOM 1704 N N . ASN A 1 200 ? 27.348 26.171 45.703 1.00 9.47 586 ASN A N 1
ATOM 1705 C CA . ASN A 1 200 ? 26.800 25.105 46.507 1.00 8.43 586 ASN A CA 1
ATOM 1706 C C . ASN A 1 200 ? 25.894 25.736 47.544 1.00 8.80 586 ASN A C 1
ATOM 1707 O O . ASN A 1 200 ? 26.183 26.866 48.048 1.00 10.03 586 ASN A O 1
ATOM 1712 N N . ASP A 1 201 ? 24.783 25.106 47.865 1.00 8.74 587 ASP A N 1
ATOM 1713 C CA . ASP A 1 201 ? 23.793 25.677 48.774 1.00 9.33 587 ASP A CA 1
ATOM 1714 C C . ASP A 1 201 ? 24.213 25.555 50.234 1.00 8.66 587 ASP A C 1
ATOM 1715 O O . ASP A 1 201 ? 24.637 24.495 50.693 1.00 9.32 587 ASP A O 1
ATOM 1720 N N . VAL A 1 202 ? 24.034 26.637 50.983 1.00 9.39 588 VAL A N 1
ATOM 1721 C CA . VAL A 1 202 ? 23.881 26.610 52.440 1.00 9.59 588 VAL A CA 1
ATOM 1722 C C . VAL A 1 202 ? 22.390 26.528 52.715 1.00 8.93 588 VAL A C 1
ATOM 1723 O O . VAL A 1 202 ? 21.636 27.370 52.242 1.00 10.47 588 VAL A O 1
ATOM 1727 N N . VAL A 1 203 ? 21.974 25.526 53.519 1.00 9.11 589 VAL A N 1
ATOM 1728 C CA . VAL A 1 203 ? 20.552 25.388 53.876 1.00 9.47 589 VAL A CA 1
ATOM 1729 C C . VAL A 1 203 ? 20.450 25.552 55.383 1.00 9.60 589 VAL A C 1
ATOM 1730 O O . VAL A 1 203 ? 21.087 24.828 56.149 1.00 11.24 589 VAL A O 1
ATOM 1734 N N . LEU A 1 204 ? 19.629 26.532 55.793 1.00 9.42 590 LEU A N 1
ATOM 1735 C CA . LEU A 1 204 ? 19.341 26.789 57.231 1.00 9.28 590 LEU A CA 1
ATOM 1736 C C . LEU A 1 204 ? 17.887 26.439 57.439 1.00 9.78 590 LEU A C 1
ATOM 1737 O O . LEU A 1 204 ? 16.999 27.129 56.932 1.00 11.86 590 LEU A O 1
ATOM 1742 N N A ASN A 1 205 ? 17.640 25.341 58.143 0.50 9.89 591 ASN A N 1
ATOM 1743 N N B ASN A 1 205 ? 17.650 25.305 58.099 0.50 10.56 591 ASN A N 1
ATOM 1744 C CA A ASN A 1 205 ? 16.268 24.838 58.299 0.50 9.85 591 ASN A CA 1
ATOM 1745 C CA B ASN A 1 205 ? 16.284 24.835 58.367 0.50 11.01 591 ASN A CA 1
ATOM 1746 C C A ASN A 1 205 ? 15.907 24.920 59.781 0.50 10.09 591 ASN A C 1
ATOM 1747 C C B ASN A 1 205 ? 15.959 24.992 59.834 0.50 11.10 591 ASN A C 1
ATOM 1748 O O A ASN A 1 205 ? 16.559 24.249 60.591 0.50 12.51 591 ASN A O 1
ATOM 1749 O O B ASN A 1 205 ? 16.633 24.385 60.668 0.50 14.32 591 ASN A O 1
ATOM 1758 N N . TYR A 1 206 ? 14.942 25.767 60.123 1.00 9.47 592 TYR A N 1
ATOM 1759 C CA . TYR A 1 206 ? 14.532 26.026 61.503 1.00 9.04 592 TYR A CA 1
ATOM 1760 C C . TYR A 1 206 ? 13.206 25.359 61.760 1.00 9.33 592 TYR A C 1
ATOM 1761 O O . TYR A 1 206 ? 12.240 25.520 61.051 1.00 10.56 592 TYR A O 1
ATOM 1770 N N . ASP A 1 207 ? 13.211 24.553 62.835 1.00 10.44 593 ASP A N 1
ATOM 1771 C CA . ASP A 1 207 ? 12.048 23.835 63.415 1.00 11.32 593 ASP A CA 1
ATOM 1772 C C . ASP A 1 207 ? 11.611 24.538 64.681 1.00 11.86 593 ASP A C 1
ATOM 1773 O O . ASP A 1 207 ? 12.276 24.415 65.701 1.00 12.41 593 ASP A O 1
ATOM 1778 N N . ALA A 1 208 ? 10.502 25.276 64.625 1.00 12.13 594 ALA A N 1
ATOM 1779 C CA . ALA A 1 208 ? 10.037 26.047 65.783 1.00 12.60 594 ALA A CA 1
ATOM 1780 C C . ALA A 1 208 ? 9.699 25.135 66.948 1.00 14.16 594 ALA A C 1
ATOM 1781 O O . ALA A 1 208 ? 10.051 25.502 68.068 1.00 14.59 594 ALA A O 1
ATOM 1783 N N . ALA A 1 209 ? 9.134 23.954 66.703 1.00 15.41 595 ALA A N 1
ATOM 1784 C CA . ALA A 1 209 ? 8.674 23.084 67.812 1.00 17.44 595 ALA A CA 1
ATOM 1785 C C . ALA A 1 209 ? 9.847 22.679 68.694 1.00 15.95 595 ALA A C 1
ATOM 1786 O O . ALA A 1 209 ? 9.625 22.468 69.890 1.00 20.51 595 ALA A O 1
ATOM 1788 N N . THR A 1 210 ? 11.016 22.471 68.126 1.00 13.05 596 THR A N 1
ATOM 1789 C CA . THR A 1 210 ? 12.218 22.039 68.848 1.00 13.03 596 THR A CA 1
ATOM 1790 C C . THR A 1 210 ? 13.192 23.191 69.031 1.00 11.51 596 THR A C 1
ATOM 1791 O O . THR A 1 210 ? 14.305 22.978 69.533 1.00 12.67 596 THR A O 1
ATOM 1795 N N . SER A 1 211 ? 12.822 24.375 68.585 1.00 11.02 597 SER A N 1
ATOM 1796 C CA . SER A 1 211 ? 13.632 25.607 68.700 1.00 11.45 597 SER A CA 1
ATOM 1797 C C . SER A 1 211 ? 15.019 25.383 68.111 1.00 11.09 597 SER A C 1
ATOM 1798 O O . SER A 1 211 ? 15.990 25.927 68.614 1.00 11.47 597 SER A O 1
ATOM 1801 N N . THR A 1 212 ? 15.141 24.568 67.044 1.00 11.38 598 THR A N 1
ATOM 1802 C CA . THR A 1 212 ? 16.458 24.166 66.540 1.00 11.36 598 THR A CA 1
ATOM 1803 C C . THR A 1 212 ? 16.648 24.578 65.082 1.00 9.67 598 THR A C 1
ATOM 1804 O O . THR A 1 212 ? 15.790 24.300 64.213 1.00 10.27 598 THR A O 1
ATOM 1808 N N . ILE A 1 213 ? 17.770 25.213 64.830 1.00 10.16 599 ILE A N 1
ATOM 1809 C CA A ILE A 1 213 ? 18.262 25.514 63.446 0.50 9.76 599 ILE A CA 1
ATOM 1810 C CA B ILE A 1 213 ? 18.222 25.478 63.447 0.50 10.56 599 ILE A CA 1
ATOM 1811 C C . ILE A 1 213 ? 19.220 24.384 63.053 1.00 8.91 599 ILE A C 1
ATOM 1812 O O . ILE A 1 213 ? 20.195 24.153 63.775 1.00 10.42 599 ILE A O 1
ATOM 1821 N N . THR A 1 214 ? 18.996 23.817 61.884 1.00 9.58 600 THR A N 1
ATOM 1822 C CA . THR A 1 214 ? 19.960 22.879 61.271 1.00 10.49 600 THR A CA 1
ATOM 1823 C C . THR A 1 214 ? 20.626 23.578 60.080 1.00 10.31 600 THR A C 1
ATOM 1824 O O . THR A 1 214 ? 19.920 24.127 59.240 1.00 15.55 600 THR A O 1
ATOM 1828 N N . ALA A 1 215 ? 21.927 23.605 60.040 1.00 8.38 601 ALA A N 1
ATOM 1829 C CA . ALA A 1 215 ? 22.694 24.154 58.917 1.00 9.09 601 ALA A CA 1
ATOM 1830 C C . ALA A 1 215 ? 23.325 23.001 58.143 1.00 9.27 601 ALA A C 1
ATOM 1831 O O . ALA A 1 215 ? 24.026 22.201 58.761 1.00 10.40 601 ALA A O 1
ATOM 1833 N N . THR A 1 216 ? 23.131 23.008 56.848 1.00 9.27 602 THR A N 1
ATOM 1834 C CA . THR A 1 216 ? 23.759 22.012 55.947 1.00 9.50 602 THR A CA 1
ATOM 1835 C C . THR A 1 216 ? 24.601 22.745 54.912 1.00 8.42 602 THR A C 1
ATOM 1836 O O . THR A 1 216 ? 24.094 23.679 54.241 1.00 10.05 602 THR A O 1
ATOM 1840 N N . TYR A 1 217 ? 25.847 22.361 54.799 1.00 8.58 603 TYR A N 1
ATOM 1841 C CA . TYR A 1 217 ? 26.737 22.894 53.764 1.00 8.07 603 TYR A CA 1
ATOM 1842 C C . TYR A 1 217 ? 27.833 21.861 53.494 1.00 8.35 603 TYR A C 1
ATOM 1843 O O . TYR A 1 217 ? 28.362 21.284 54.458 1.00 9.44 603 TYR A O 1
ATOM 1852 N N . ALA A 1 218 ? 28.163 21.680 52.238 1.00 8.49 604 ALA A N 1
ATOM 1853 C CA . ALA A 1 218 ? 29.235 20.757 51.858 1.00 9.30 604 ALA A CA 1
ATOM 1854 C C . ALA A 1 218 ? 28.943 19.308 52.393 1.00 9.16 604 ALA A C 1
ATOM 1855 O O . ALA A 1 218 ? 29.884 18.604 52.757 1.00 9.92 604 ALA A O 1
ATOM 1857 N N . GLY A 1 219 ? 27.664 19.014 52.460 1.00 9.81 605 GLY A N 1
ATOM 1858 C CA . GLY A 1 219 ? 27.270 17.680 52.970 1.00 9.86 605 GLY A CA 1
ATOM 1859 C C . GLY A 1 219 ? 27.431 17.473 54.452 1.00 9.77 605 GLY A C 1
ATOM 1860 O O . GLY A 1 219 ? 27.261 16.306 54.902 1.00 12.20 605 GLY A O 1
ATOM 1861 N N . LYS A 1 220 ? 27.755 18.495 55.218 1.00 8.75 606 LYS A N 1
ATOM 1862 C CA . LYS A 1 220 ? 27.921 18.462 56.643 1.00 8.32 606 LYS A CA 1
ATOM 1863 C C . LYS A 1 220 ? 26.751 19.163 57.310 1.00 8.72 606 LYS A C 1
ATOM 1864 O O . LYS A 1 220 ? 26.317 20.188 56.804 1.00 10.07 606 LYS A O 1
ATOM 1870 N N . THR A 1 221 ? 26.385 18.688 58.464 1.00 8.59 607 THR A N 1
ATOM 1871 C CA . THR A 1 221 ? 25.253 19.202 59.220 1.00 9.76 607 THR A CA 1
ATOM 1872 C C . THR A 1 221 ? 25.696 19.668 60.589 1.00 9.37 607 THR A C 1
ATOM 1873 O O . THR A 1 221 ? 26.375 18.954 61.334 1.00 10.73 607 THR A O 1
ATOM 1877 N N . TRP A 1 222 ? 25.256 20.881 60.965 1.00 8.58 608 TRP A N 1
ATOM 1878 C CA . TRP A 1 222 ? 25.394 21.446 62.309 1.00 8.84 608 TRP A CA 1
ATOM 1879 C C . TRP A 1 222 ? 24.015 21.788 62.835 1.00 8.89 608 TRP A C 1
ATOM 1880 O O . TRP A 1 222 ? 23.099 22.009 62.064 1.00 9.33 608 TRP A O 1
ATOM 1891 N N . LYS A 1 223 ? 23.895 21.862 64.162 1.00 9.30 609 LYS A N 1
ATOM 1892 C CA A LYS A 1 223 ? 22.624 22.282 64.798 0.50 9.45 609 LYS A CA 1
ATOM 1893 C CA B LYS A 1 223 ? 22.625 22.277 64.802 0.50 9.59 609 LYS A CA 1
ATOM 1894 C C . LYS A 1 223 ? 22.920 23.219 65.970 1.00 8.88 609 LYS A C 1
ATOM 1895 O O . LYS A 1 223 ? 23.982 23.069 66.636 1.00 10.04 609 LYS A O 1
ATOM 1906 N N . ALA A 1 224 ? 22.009 24.114 66.206 1.00 8.79 610 ALA A N 1
ATOM 1907 C CA . ALA A 1 224 ? 22.018 24.967 67.383 1.00 9.33 610 ALA A CA 1
ATOM 1908 C C . ALA A 1 224 ? 20.594 25.325 67.729 1.00 8.64 610 ALA A C 1
ATOM 1909 O O . ALA A 1 224 ? 19.733 25.434 66.856 1.00 12.35 610 ALA A O 1
ATOM 1911 N N . THR A 1 225 ? 20.343 25.553 69.017 1.00 9.07 611 THR A N 1
ATOM 1912 C CA . THR A 1 225 ? 19.025 25.960 69.471 1.00 10.10 611 THR A CA 1
ATOM 1913 C C . THR A 1 225 ? 18.942 27.497 69.617 1.00 9.30 611 THR A C 1
ATOM 1914 O O . THR A 1 225 ? 19.984 28.180 69.631 1.00 9.57 611 THR A O 1
ATOM 1918 N N . THR A 1 226 ? 17.711 27.987 69.690 1.00 10.55 612 THR A N 1
ATOM 1919 C CA . THR A 1 226 ? 17.566 29.425 69.978 1.00 10.34 612 THR A CA 1
ATOM 1920 C C . THR A 1 226 ? 18.236 29.742 71.296 1.00 10.57 612 THR A C 1
ATOM 1921 O O . THR A 1 226 ? 18.748 30.875 71.406 1.00 11.75 612 THR A O 1
ATOM 1925 N N . ASP A 1 227 ? 18.191 28.866 72.274 1.00 10.22 613 ASP A N 1
ATOM 1926 C CA . ASP A 1 227 ? 18.891 29.152 73.543 1.00 10.98 613 ASP A CA 1
ATOM 1927 C C . ASP A 1 227 ? 20.403 29.226 73.324 1.00 10.48 613 ASP A C 1
ATOM 1928 O O . ASP A 1 227 ? 21.071 30.128 73.864 1.00 13.19 613 ASP A O 1
ATOM 1933 N N . ASP A 1 228 ? 20.994 28.372 72.511 1.00 9.58 614 ASP A N 1
ATOM 1934 C CA . ASP A 1 228 ? 22.429 28.471 72.203 1.00 9.51 614 ASP A CA 1
ATOM 1935 C C . ASP A 1 228 ? 22.735 29.867 71.614 1.00 9.42 614 ASP A C 1
ATOM 1936 O O . ASP A 1 228 ? 23.830 30.384 71.852 1.00 10.51 614 ASP A O 1
ATOM 1941 N N . LEU A 1 229 ? 21.879 30.341 70.747 1.00 8.90 615 LEU A N 1
ATOM 1942 C CA . LEU A 1 229 ? 22.078 31.591 69.975 1.00 9.16 615 LEU A CA 1
ATOM 1943 C C . LEU A 1 229 ? 21.635 32.803 70.771 1.00 8.68 615 LEU A C 1
ATOM 1944 O O . LEU A 1 229 ? 21.884 33.916 70.295 1.00 9.66 615 LEU A O 1
ATOM 1949 N N . GLY A 1 230 ? 20.998 32.630 71.917 1.00 9.32 616 GLY A N 1
ATOM 1950 C CA . GLY A 1 230 ? 20.501 33.773 72.701 1.00 9.11 616 GLY A CA 1
ATOM 1951 C C . GLY A 1 230 ? 19.287 34.412 72.071 1.00 9.50 616 GLY A C 1
ATOM 1952 O O . GLY A 1 230 ? 19.007 35.605 72.384 1.00 10.88 616 GLY A O 1
ATOM 1953 N N . ILE A 1 231 ? 18.567 33.738 71.233 1.00 11.09 617 ILE A N 1
ATOM 1954 C CA . ILE A 1 231 ? 17.421 34.310 70.484 1.00 11.00 617 ILE A CA 1
ATOM 1955 C C . ILE A 1 231 ? 16.186 34.307 71.343 1.00 10.48 617 ILE A C 1
ATOM 1956 O O . ILE A 1 231 ? 15.846 33.285 71.960 1.00 12.79 617 ILE A O 1
ATOM 1961 N N . ASP A 1 232 ? 15.559 35.488 71.433 1.00 12.10 618 ASP A N 1
ATOM 1962 C CA . ASP A 1 232 ? 14.263 35.636 72.111 1.00 13.93 618 ASP A CA 1
ATOM 1963 C C . ASP A 1 232 ? 13.149 35.413 71.077 1.00 15.18 618 ASP A C 1
ATOM 1964 O O . ASP A 1 232 ? 12.923 36.308 70.248 1.00 14.62 618 ASP A O 1
ATOM 1969 N N . LYS A 1 233 ? 12.472 34.287 71.141 1.00 14.56 619 LYS A N 1
ATOM 1970 C CA . LYS A 1 233 ? 11.483 33.896 70.116 1.00 16.63 619 LYS A CA 1
ATOM 1971 C C . LYS A 1 233 ? 10.319 34.885 70.106 1.00 17.34 619 LYS A C 1
ATOM 1972 O O . LYS A 1 233 ? 9.640 34.916 69.068 1.00 23.40 619 LYS A O 1
ATOM 1978 N N . SER A 1 234 ? 10.138 35.717 71.142 1.00 20.01 620 SER A N 1
ATOM 1979 C CA . SER A 1 234 ? 9.013 36.681 71.183 1.00 19.76 620 SER A CA 1
ATOM 1980 C C . SER A 1 234 ? 9.321 37.926 70.341 1.00 20.10 620 SER A C 1
ATOM 1981 O O . SER A 1 234 ? 8.385 38.722 70.142 1.00 23.85 620 SER A O 1
ATOM 1984 N N . GLN A 1 235 ? 10.566 38.084 69.862 1.00 18.40 621 GLN A N 1
ATOM 1985 C CA . GLN A 1 235 ? 11.063 39.285 69.169 1.00 18.60 621 GLN A CA 1
ATOM 1986 C C . GLN A 1 235 ? 11.324 38.874 67.734 1.00 15.95 621 GLN A C 1
ATOM 1987 O O . GLN A 1 235 ? 11.930 37.829 67.533 1.00 16.44 621 GLN A O 1
ATOM 1993 N N . LYS A 1 236 ? 10.977 39.715 66.800 1.00 17.17 622 LYS A N 1
ATOM 1994 C CA . LYS A 1 236 ? 11.319 39.497 65.371 1.00 16.82 622 LYS A CA 1
ATOM 1995 C C . LYS A 1 236 ? 12.770 39.889 65.098 1.00 13.61 622 LYS A C 1
ATOM 1996 O O . LYS A 1 236 ? 13.263 40.837 65.695 1.00 16.94 622 LYS A O 1
ATOM 2002 N N . TYR A 1 237 ? 13.442 39.204 64.227 1.00 11.32 623 TYR A N 1
ATOM 2003 C CA . TYR A 1 237 ? 14.869 39.399 63.947 1.00 11.74 623 TYR A CA 1
ATOM 2004 C C . TYR A 1 237 ? 15.061 39.768 62.477 1.00 9.81 623 TYR A C 1
ATOM 2005 O O . TYR A 1 237 ? 14.267 39.430 61.604 1.00 12.23 623 TYR A O 1
ATOM 2014 N N . ASN A 1 238 ? 16.169 40.437 62.215 1.00 10.41 624 ASN A N 1
ATOM 2015 C CA . ASN A 1 238 ? 16.672 40.655 60.850 1.00 10.08 624 ASN A CA 1
ATOM 2016 C C . ASN A 1 238 ? 17.651 39.515 60.492 1.00 9.84 624 ASN A C 1
ATOM 2017 O O . ASN A 1 238 ? 18.324 38.985 61.379 1.00 11.18 624 ASN A O 1
ATOM 2022 N N . PHE A 1 239 ? 17.770 39.251 59.223 1.00 9.86 625 PHE A N 1
ATOM 2023 C CA . PHE A 1 239 ? 18.691 38.260 58.676 1.00 9.32 625 PHE A CA 1
ATOM 2024 C C . PHE A 1 239 ? 19.635 38.953 57.695 1.00 8.59 625 PHE A C 1
ATOM 2025 O O . PHE A 1 239 ? 19.167 39.681 56.767 1.00 9.79 625 PHE A O 1
ATOM 2033 N N . LEU A 1 240 ? 20.930 38.769 57.878 1.00 8.72 626 LEU A N 1
ATOM 2034 C CA . LEU A 1 240 ? 21.952 39.294 56.967 1.00 9.46 626 LEU A CA 1
ATOM 2035 C C . LEU A 1 240 ? 22.857 38.166 56.458 1.00 8.91 626 LEU A C 1
ATOM 2036 O O . LEU A 1 240 ? 23.271 37.306 57.203 1.00 9.96 626 LEU A O 1
ATOM 2041 N N . ILE A 1 241 ? 23.191 38.263 55.191 1.00 8.76 627 ILE A N 1
ATOM 2042 C CA . ILE A 1 241 ? 24.289 37.504 54.575 1.00 8.39 627 ILE A CA 1
ATOM 2043 C C . ILE A 1 241 ? 25.510 38.370 54.492 1.00 7.99 627 ILE A C 1
ATOM 2044 O O . ILE A 1 241 ? 25.425 39.475 53.886 1.00 9.69 627 ILE A O 1
ATOM 2049 N N . THR A 1 242 ? 26.582 38.048 55.141 1.00 9.22 628 THR A N 1
ATOM 2050 C CA . THR A 1 242 ? 27.783 38.907 55.279 1.00 8.49 628 THR A CA 1
ATOM 2051 C C . THR A 1 242 ? 29.039 38.247 54.782 1.00 8.30 628 THR A C 1
ATOM 2052 O O . THR A 1 242 ? 29.139 36.944 54.857 1.00 9.16 628 THR A O 1
ATOM 2056 N N . SER A 1 243 ? 29.986 38.991 54.337 1.00 8.73 629 SER A N 1
ATOM 2057 C CA . SER A 1 243 ? 31.346 38.552 54.054 1.00 8.79 629 SER A CA 1
ATOM 2058 C C . SER A 1 243 ? 32.286 39.722 54.241 1.00 9.20 629 SER A C 1
ATOM 2059 O O . SER A 1 243 ? 31.836 40.904 54.289 1.00 10.97 629 SER A O 1
ATOM 2062 N N . SER A 1 244 ? 33.530 39.449 54.379 1.00 9.65 630 SER A N 1
ATOM 2063 C CA . SER A 1 244 ? 34.574 40.430 54.654 1.00 9.40 630 SER A CA 1
ATOM 2064 C C . SER A 1 244 ? 35.928 39.890 54.218 1.00 9.38 630 SER A C 1
ATOM 2065 O O . SER A 1 244 ? 36.078 38.651 54.069 1.00 10.42 630 SER A O 1
ATOM 2068 N N . HIS A 1 245 ? 36.862 40.772 53.991 1.00 10.07 631 HIS A N 1
ATOM 2069 C CA . HIS A 1 245 ? 38.256 40.509 53.646 1.00 10.02 631 HIS A CA 1
ATOM 2070 C C . HIS A 1 245 ? 39.114 41.377 54.497 1.00 10.31 631 HIS A C 1
ATOM 2071 O O . HIS A 1 245 ? 38.959 42.601 54.488 1.00 11.28 631 HIS A O 1
ATOM 2078 N N A MET A 1 246 ? 40.063 40.771 55.173 0.50 10.45 632 MET A N 1
ATOM 2079 N N B MET A 1 246 ? 40.041 40.785 55.212 0.50 11.36 632 MET A N 1
ATOM 2080 C CA A MET A 1 246 ? 40.936 41.402 56.158 0.50 12.39 632 MET A CA 1
ATOM 2081 C CA B MET A 1 246 ? 40.824 41.500 56.218 0.50 13.09 632 MET A CA 1
ATOM 2082 C C A MET A 1 246 ? 41.938 42.291 55.426 0.50 11.80 632 MET A C 1
ATOM 2083 C C B MET A 1 246 ? 41.926 42.258 55.497 0.50 13.06 632 MET A C 1
ATOM 2084 O O A MET A 1 246 ? 42.369 42.004 54.272 0.50 13.72 632 MET A O 1
ATOM 2085 O O B MET A 1 246 ? 42.422 41.805 54.449 0.50 14.58 632 MET A O 1
ATOM 2094 N N . GLN A 1 247 ? 42.310 43.378 56.096 1.00 14.27 633 GLN A N 1
ATOM 2095 C CA . GLN A 1 247 ? 43.457 44.196 55.665 1.00 15.00 633 GLN A CA 1
ATOM 2096 C C . GLN A 1 247 ? 44.741 43.371 55.634 1.00 14.88 633 GLN A C 1
ATOM 2097 O O . GLN A 1 247 ? 44.814 42.251 56.242 1.00 16.53 633 GLN A O 1
ATOM 2103 N N . ASN A 1 248 ? 45.739 43.860 54.904 1.00 14.89 634 ASN A N 1
ATOM 2104 C CA . ASN A 1 248 ? 47.103 43.275 54.822 1.00 16.60 634 ASN A CA 1
ATOM 2105 C C . ASN A 1 248 ? 47.049 41.907 54.119 1.00 15.72 634 ASN A C 1
ATOM 2106 O O . ASN A 1 248 ? 47.936 41.088 54.352 1.00 20.03 634 ASN A O 1
ATOM 2111 N N . ARG A 1 249 ? 46.089 41.742 53.217 1.00 13.63 635 ARG A N 1
ATOM 2112 C CA . ARG A 1 249 ? 46.026 40.556 52.328 1.00 13.27 635 ARG A CA 1
ATOM 2113 C C . ARG A 1 249 ? 46.029 41.064 50.892 1.00 12.43 635 ARG A C 1
ATOM 2114 O O . ARG A 1 249 ? 45.237 41.932 50.558 1.00 16.06 635 ARG A O 1
ATOM 2122 N N A TYR A 1 250 ? 46.803 40.392 50.042 0.50 12.74 636 TYR A N 1
ATOM 2123 N N B TYR A 1 250 ? 46.983 40.624 50.088 0.50 13.50 636 TYR A N 1
ATOM 2124 C CA A TYR A 1 250 ? 47.362 40.972 48.795 0.50 13.43 636 TYR A CA 1
ATOM 2125 C CA B TYR A 1 250 ? 47.256 41.261 48.772 0.50 16.97 636 TYR A CA 1
ATOM 2126 C C A TYR A 1 250 ? 46.882 40.238 47.549 0.50 12.42 636 TYR A C 1
ATOM 2127 C C B TYR A 1 250 ? 46.833 40.333 47.643 0.50 16.38 636 TYR A C 1
ATOM 2128 O O A TYR A 1 250 ? 47.357 40.536 46.451 0.50 12.93 636 TYR A O 1
ATOM 2129 O O B TYR A 1 250 ? 47.567 40.138 46.668 0.50 16.86 636 TYR A O 1
ATOM 2146 N N A SER A 1 251 ? 45.877 39.394 47.678 0.50 13.19 637 SER A N 1
ATOM 2147 N N B SER A 1 251 ? 45.603 39.871 47.736 0.50 17.92 637 SER A N 1
ATOM 2148 C CA A SER A 1 251 ? 45.168 38.873 46.491 0.50 12.12 637 SER A CA 1
ATOM 2149 C CA B SER A 1 251 ? 45.001 38.895 46.813 0.50 15.97 637 SER A CA 1
ATOM 2150 C C A SER A 1 251 ? 43.665 38.974 46.727 0.50 11.69 637 SER A C 1
ATOM 2151 C C B SER A 1 251 ? 43.557 39.300 46.614 0.50 14.30 637 SER A C 1
ATOM 2152 O O A SER A 1 251 ? 43.249 39.298 47.880 0.50 10.46 637 SER A O 1
ATOM 2153 O O B SER A 1 251 ? 43.004 40.103 47.353 0.50 19.71 637 SER A O 1
ATOM 2158 N N . ASN A 1 252 ? 42.883 38.686 45.699 1.00 12.73 638 ASN A N 1
ATOM 2159 C CA . ASN A 1 252 ? 41.449 38.920 45.771 1.00 15.80 638 ASN A CA 1
ATOM 2160 C C . ASN A 1 252 ? 40.826 38.026 46.824 1.00 14.54 638 ASN A C 1
ATOM 2161 O O . ASN A 1 252 ? 41.208 36.839 47.046 1.00 18.61 638 ASN A O 1
ATOM 2166 N N . GLY A 1 253 ? 39.792 38.518 47.415 1.00 11.67 639 GLY A N 1
ATOM 2167 C CA . GLY A 1 253 ? 38.976 37.819 48.384 1.00 12.59 639 GLY A CA 1
ATOM 2168 C C . GLY A 1 253 ? 37.523 37.834 47.996 1.00 10.28 639 GLY A C 1
ATOM 2169 O O . GLY A 1 253 ? 36.642 37.933 48.825 1.00 10.27 639 GLY A O 1
ATOM 2170 N N . ILE A 1 254 ? 37.263 37.642 46.724 1.00 10.98 640 ILE A N 1
ATOM 2171 C CA . ILE A 1 254 ? 35.911 37.802 46.161 1.00 10.24 640 ILE A CA 1
ATOM 2172 C C . ILE A 1 254 ? 35.089 36.569 46.493 1.00 9.49 640 ILE A C 1
ATOM 2173 O O . ILE A 1 254 ? 35.498 35.437 46.171 1.00 9.95 640 ILE A O 1
ATOM 2178 N N . MET A 1 255 ? 33.907 36.831 47.026 1.00 9.10 641 MET A N 1
ATOM 2179 C CA . MET A 1 255 ? 32.973 35.800 47.510 1.00 8.79 641 MET A CA 1
ATOM 2180 C C . MET A 1 255 ? 31.621 36.028 46.844 1.00 9.78 641 MET A C 1
ATOM 2181 O O . MET A 1 255 ? 31.171 37.182 46.800 1.00 9.47 641 MET A O 1
ATOM 2186 N N . ARG A 1 256 ? 31.050 34.992 46.242 1.00 9.14 642 ARG A N 1
ATOM 2187 C CA . ARG A 1 256 ? 29.890 35.224 45.369 1.00 9.94 642 ARG A CA 1
ATOM 2188 C C . ARG A 1 256 ? 28.657 34.410 45.735 1.00 8.26 642 ARG A C 1
ATOM 2189 O O . ARG A 1 256 ? 28.789 33.263 46.234 1.00 9.54 642 ARG A O 1
ATOM 2197 N N . THR A 1 257 ? 27.488 34.964 45.498 1.00 9.55 643 THR A N 1
ATOM 2198 C CA . THR A 1 257 ? 26.193 34.284 45.656 1.00 9.82 643 THR A CA 1
ATOM 2199 C C . THR A 1 257 ? 25.381 34.494 44.382 1.00 9.77 643 THR A C 1
ATOM 2200 O O . THR A 1 257 ? 25.674 35.394 43.597 1.00 12.01 643 THR A O 1
ATOM 2204 N N . ASN A 1 258 ? 24.332 33.748 44.225 1.00 11.56 644 ASN A N 1
ATOM 2205 C CA . ASN A 1 258 ? 23.311 34.006 43.229 1.00 13.26 644 ASN A CA 1
ATOM 2206 C C . ASN A 1 258 ? 22.071 34.460 43.929 1.00 12.21 644 ASN A C 1
ATOM 2207 O O . ASN A 1 258 ? 21.327 33.678 44.503 1.00 11.95 644 ASN A O 1
ATOM 2212 N N . LEU A 1 259 ? 21.877 35.766 43.950 1.00 14.53 645 LEU A N 1
ATOM 2213 C CA . LEU A 1 259 ? 20.801 36.327 44.752 1.00 14.68 645 LEU A CA 1
ATOM 2214 C C . LEU A 1 259 ? 19.425 35.864 44.321 1.00 11.53 645 LEU A C 1
ATOM 2215 O O . LEU A 1 259 ? 18.540 35.786 45.189 1.00 12.78 645 LEU A O 1
ATOM 2220 N N A GLU A 1 260 ? 19.230 35.617 43.023 0.50 11.86 646 GLU A N 1
ATOM 2221 N N B GLU A 1 260 ? 19.241 35.448 43.058 0.50 12.91 646 GLU A N 1
ATOM 2222 C CA A GLU A 1 260 ? 17.875 35.220 42.592 0.50 12.84 646 GLU A CA 1
ATOM 2223 C CA B GLU A 1 260 ? 17.953 34.815 42.645 0.50 13.85 646 GLU A CA 1
ATOM 2224 C C A GLU A 1 260 ? 17.586 33.778 43.042 0.50 12.93 646 GLU A C 1
ATOM 2225 C C B GLU A 1 260 ? 17.829 33.398 43.215 0.50 11.33 646 GLU A C 1
ATOM 2226 O O A GLU A 1 260 ? 16.386 33.428 43.020 0.50 16.72 646 GLU A O 1
ATOM 2227 O O B GLU A 1 260 ? 16.736 32.828 43.203 0.50 11.29 646 GLU A O 1
ATOM 2238 N N A GLY A 1 261 ? 18.591 33.006 43.512 0.50 10.78 647 GLY A N 1
ATOM 2239 N N B GLY A 1 261 ? 18.937 32.789 43.619 0.50 10.35 647 GLY A N 1
ATOM 2240 C CA A GLY A 1 261 ? 18.371 31.706 44.192 0.50 10.18 647 GLY A CA 1
ATOM 2241 C CA B GLY A 1 261 ? 18.863 31.491 44.301 0.50 12.07 647 GLY A CA 1
ATOM 2242 C C A GLY A 1 261 ? 18.597 31.710 45.697 0.50 11.85 647 GLY A C 1
ATOM 2243 C C B GLY A 1 261 ? 18.746 31.646 45.802 0.50 12.11 647 GLY A C 1
ATOM 2244 O O A GLY A 1 261 ? 18.665 30.633 46.307 0.50 15.53 647 GLY A O 1
ATOM 2245 O O B GLY A 1 261 ? 18.753 30.622 46.524 0.50 13.33 647 GLY A O 1
ATOM 2246 N N . VAL A 1 262 ? 18.701 32.884 46.304 1.00 10.32 648 VAL A N 1
ATOM 2247 C CA . VAL A 1 262 ? 18.639 33.073 47.773 1.00 10.69 648 VAL A CA 1
ATOM 2248 C C . VAL A 1 262 ? 17.173 33.125 48.122 1.00 11.55 648 VAL A C 1
ATOM 2249 O O . VAL A 1 262 ? 16.519 34.096 47.747 1.00 13.30 648 VAL A O 1
ATOM 2253 N N . THR A 1 263 ? 16.699 32.101 48.848 1.00 10.46 649 THR A N 1
ATOM 2254 C CA . THR A 1 263 ? 15.274 31.939 49.111 1.00 9.98 649 THR A CA 1
ATOM 2255 C C . THR A 1 263 ? 15.022 31.902 50.613 1.00 9.46 649 THR A C 1
ATOM 2256 O O . THR A 1 263 ? 15.761 31.205 51.371 1.00 10.11 649 THR A O 1
ATOM 2260 N N . ILE A 1 264 ? 13.964 32.570 51.039 1.00 9.31 650 ILE A N 1
ATOM 2261 C CA . ILE A 1 264 ? 13.464 32.573 52.419 1.00 9.94 650 ILE A CA 1
ATOM 2262 C C . ILE A 1 264 ? 12.049 32.040 52.378 1.00 9.33 650 ILE A C 1
ATOM 2263 O O . ILE A 1 264 ? 11.168 32.662 51.835 1.00 9.74 650 ILE A O 1
ATOM 2268 N N . THR A 1 265 ? 11.939 30.803 52.860 1.00 9.51 651 THR A N 1
ATOM 2269 C CA . THR A 1 265 ? 10.678 30.030 52.728 1.00 10.06 651 THR A CA 1
ATOM 2270 C C . THR A 1 265 ? 10.050 29.794 54.096 1.00 9.14 651 THR A C 1
ATOM 2271 O O . THR A 1 265 ? 10.747 29.364 55.011 1.00 11.34 651 THR A O 1
ATOM 2275 N N . THR A 1 266 ? 8.754 30.089 54.202 1.00 9.36 652 THR A N 1
ATOM 2276 C CA . THR A 1 266 ? 8.034 29.961 55.471 1.00 9.66 652 THR A CA 1
ATOM 2277 C C . THR A 1 266 ? 6.683 29.319 55.182 1.00 10.87 652 THR A C 1
ATOM 2278 O O . THR A 1 266 ? 6.165 29.365 54.049 1.00 10.44 652 THR A O 1
ATOM 2282 N N A PRO A 1 267 ? 6.085 28.666 56.192 0.50 11.26 653 PRO A N 1
ATOM 2283 N N B PRO A 1 267 ? 6.005 28.756 56.201 0.50 13.18 653 PRO A N 1
ATOM 2284 C CA A PRO A 1 267 ? 4.689 28.229 56.062 0.50 12.29 653 PRO A CA 1
ATOM 2285 C CA B PRO A 1 267 ? 4.715 28.132 55.922 0.50 14.42 653 PRO A CA 1
ATOM 2286 C C A PRO A 1 267 ? 3.702 29.312 55.596 0.50 13.93 653 PRO A C 1
ATOM 2287 C C B PRO A 1 267 ? 3.665 29.218 55.673 0.50 15.41 653 PRO A C 1
ATOM 2288 O O A PRO A 1 267 ? 3.877 30.469 55.956 0.50 13.94 653 PRO A O 1
ATOM 2289 O O B PRO A 1 267 ? 3.787 30.285 56.267 0.50 18.02 653 PRO A O 1
ATOM 2296 N N . GLN A 1 268 ? 2.713 28.932 54.786 1.00 15.35 654 GLN A N 1
ATOM 2297 C CA . GLN A 1 268 ? 1.550 29.808 54.515 1.00 20.18 654 GLN A CA 1
ATOM 2298 C C . GLN A 1 268 ? 0.569 29.831 55.691 1.00 24.03 654 GLN A C 1
ATOM 2299 O O . GLN A 1 268 ? -0.117 30.804 55.849 1.00 34.52 654 GLN A O 1
ATOM 2305 N N . ALA A 1 269 ? 0.579 28.839 56.562 1.00 25.73 655 ALA A N 1
ATOM 2306 C CA . ALA A 1 269 ? -0.169 28.881 57.846 1.00 29.28 655 ALA A CA 1
ATOM 2307 C C . ALA A 1 269 ? 0.361 30.039 58.721 1.00 35.44 655 ALA A C 1
ATOM 2308 O O . ALA A 1 269 ? 1.560 30.421 58.592 1.00 43.31 655 ALA A O 1
ATOM 2310 N N . ASP A 1 270 ? -0.475 30.630 59.564 1.00 38.04 656 ASP A N 1
ATOM 2311 C CA . ASP A 1 270 ? 0.005 31.640 60.552 1.00 39.44 656 ASP A CA 1
ATOM 2312 C C . ASP A 1 270 ? 0.604 30.938 61.781 1.00 54.27 656 ASP A C 1
ATOM 2313 O O . ASP A 1 270 ? 1.679 31.312 62.286 1.00 59.39 656 ASP A O 1
ATOM 2318 N N . THR B 1 7 ? 0.475 -11.700 42.492 1.00 45.60 393 THR B N 1
ATOM 2319 C CA . THR B 1 7 ? 1.440 -10.588 42.148 1.00 33.47 393 THR B CA 1
ATOM 2320 C C . THR B 1 7 ? 1.337 -10.209 40.669 1.00 35.13 393 THR B C 1
ATOM 2321 O O . THR B 1 7 ? 0.755 -10.973 39.897 1.00 45.48 393 THR B O 1
ATOM 2325 N N . VAL B 1 8 ? 1.924 -9.052 40.311 1.00 29.64 394 VAL B N 1
ATOM 2326 C CA . VAL B 1 8 ? 2.030 -8.519 38.937 1.00 34.88 394 VAL B CA 1
ATOM 2327 C C . VAL B 1 8 ? 3.500 -8.255 38.629 1.00 20.77 394 VAL B C 1
ATOM 2328 O O . VAL B 1 8 ? 4.232 -7.823 39.479 1.00 20.57 394 VAL B O 1
ATOM 2332 N N . THR B 1 9 ? 3.884 -8.551 37.403 1.00 22.71 395 THR B N 1
ATOM 2333 C CA . THR B 1 9 ? 5.282 -8.551 36.948 1.00 16.54 395 THR B CA 1
ATOM 2334 C C . THR B 1 9 ? 5.384 -7.635 35.726 1.00 19.40 395 THR B C 1
ATOM 2335 O O . THR B 1 9 ? 4.751 -7.881 34.700 1.00 22.89 395 THR B O 1
ATOM 2339 N N . LYS B 1 10 ? 6.227 -6.619 35.832 1.00 15.44 396 LYS B N 1
ATOM 2340 C CA . LYS B 1 10 ? 6.543 -5.678 34.738 1.00 17.58 396 LYS B CA 1
ATOM 2341 C C . LYS B 1 10 ? 7.904 -6.050 34.193 1.00 19.13 396 LYS B C 1
ATOM 2342 O O . LYS B 1 10 ? 8.806 -6.267 34.987 1.00 25.14 396 LYS B O 1
ATOM 2348 N N . LYS B 1 11 ? 8.056 -6.095 32.881 1.00 19.71 397 LYS B N 1
ATOM 2349 C CA . LYS B 1 11 ? 9.373 -6.339 32.262 1.00 18.09 397 LYS B CA 1
ATOM 2350 C C . LYS B 1 11 ? 10.004 -4.968 31.930 1.00 17.34 397 LYS B C 1
ATOM 2351 O O . LYS B 1 11 ? 9.250 -4.020 31.549 1.00 19.51 397 LYS B O 1
ATOM 2357 N N . GLY B 1 12 ? 11.330 -4.898 31.949 1.00 18.25 398 GLY B N 1
ATOM 2358 C CA . GLY B 1 12 ? 12.067 -3.673 31.608 1.00 16.64 398 GLY B CA 1
ATOM 2359 C C . GLY B 1 12 ? 11.785 -3.168 30.207 1.00 15.05 398 GLY B C 1
ATOM 2360 O O . GLY B 1 12 ? 11.751 -1.935 30.002 1.00 18.61 398 GLY B O 1
ATOM 2361 N N A THR B 1 13 ? 11.737 -4.047 29.217 0.50 17.10 399 THR B N 1
ATOM 2362 N N B THR B 1 13 ? 11.493 -4.089 29.303 0.50 14.90 399 THR B N 1
ATOM 2363 C CA A THR B 1 13 ? 11.786 -3.689 27.777 0.50 20.08 399 THR B CA 1
ATOM 2364 C CA B THR B 1 13 ? 11.268 -3.774 27.884 0.50 14.46 399 THR B CA 1
ATOM 2365 C C A THR B 1 13 ? 10.885 -2.489 27.421 0.50 20.32 399 THR B C 1
ATOM 2366 C C B THR B 1 13 ? 10.066 -2.840 27.742 0.50 14.35 399 THR B C 1
ATOM 2367 O O A THR B 1 13 ? 11.348 -1.522 26.757 0.50 30.95 399 THR B O 1
ATOM 2368 O O B THR B 1 13 ? 10.012 -2.128 26.733 0.50 18.38 399 THR B O 1
ATOM 2375 N N A GLY B 1 14 ? 9.632 -2.534 27.846 0.50 20.14 400 GLY B N 1
ATOM 2376 N N B GLY B 1 14 ? 9.140 -2.767 28.701 0.50 13.87 400 GLY B N 1
ATOM 2377 C CA A GLY B 1 14 ? 8.643 -1.524 27.477 0.50 15.26 400 GLY B CA 1
ATOM 2378 C CA B GLY B 1 14 ? 7.948 -1.910 28.481 0.50 12.13 400 GLY B CA 1
ATOM 2379 C C A GLY B 1 14 ? 8.368 -0.639 28.677 0.50 15.16 400 GLY B C 1
ATOM 2380 C C B GLY B 1 14 ? 7.708 -0.898 29.568 0.50 11.22 400 GLY B C 1
ATOM 2381 O O A GLY B 1 14 ? 7.567 0.302 28.535 0.50 23.62 400 GLY B O 1
ATOM 2382 O O B GLY B 1 14 ? 6.634 -0.312 29.554 0.50 11.75 400 GLY B O 1
ATOM 2383 N N A ASN B 1 15 ? 9.058 -0.810 29.806 0.50 13.88 401 ASN B N 1
ATOM 2384 N N B ASN B 1 15 ? 8.665 -0.719 30.477 0.50 12.55 401 ASN B N 1
ATOM 2385 C CA A ASN B 1 15 ? 8.634 -0.180 31.087 0.50 16.83 401 ASN B CA 1
ATOM 2386 C CA B ASN B 1 15 ? 8.492 0.139 31.666 0.50 13.09 401 ASN B CA 1
ATOM 2387 C C A ASN B 1 15 ? 9.578 0.931 31.616 0.50 15.70 401 ASN B C 1
ATOM 2388 C C B ASN B 1 15 ? 9.705 1.058 31.838 0.50 14.91 401 ASN B C 1
ATOM 2389 O O A ASN B 1 15 ? 9.317 1.518 32.685 0.50 13.30 401 ASN B O 1
ATOM 2390 O O B ASN B 1 15 ? 9.786 1.624 32.933 0.50 16.45 401 ASN B O 1
ATOM 2399 N N . PHE B 1 16 ? 10.629 1.211 30.862 1.00 13.00 402 PHE B N 1
ATOM 2400 C CA . PHE B 1 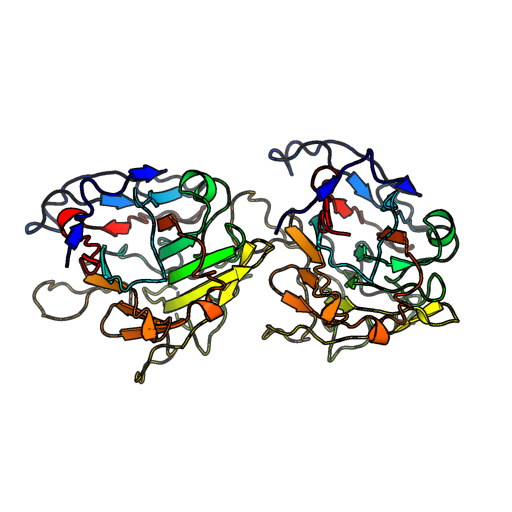16 ? 11.679 2.215 31.123 1.00 12.66 402 PHE B CA 1
ATOM 2401 C C . PHE B 1 16 ? 11.876 3.057 29.896 1.00 11.61 402 PHE B C 1
ATOM 2402 O O . PHE B 1 16 ? 11.812 2.548 28.778 1.00 15.28 402 PHE B O 1
ATOM 2410 N N . THR B 1 17 ? 12.099 4.335 30.113 1.00 11.72 403 THR B N 1
ATOM 2411 C CA . THR B 1 17 ? 12.460 5.277 29.061 1.00 11.24 403 THR B CA 1
ATOM 2412 C C . THR B 1 17 ? 13.892 5.734 29.231 1.00 10.86 403 THR B C 1
ATOM 2413 O O . THR B 1 17 ? 14.281 6.151 30.339 1.00 12.38 403 THR B O 1
ATOM 2417 N N . ALA B 1 18 ? 14.683 5.759 28.166 1.00 11.46 404 ALA B N 1
ATOM 2418 C CA . ALA B 1 18 ? 16.091 6.167 28.210 1.00 12.01 404 ALA B CA 1
ATOM 2419 C C . ALA B 1 18 ? 16.219 7.687 28.164 1.00 12.24 404 ALA B C 1
ATOM 2420 O O . ALA B 1 18 ? 15.492 8.379 27.406 1.00 15.00 404 ALA B O 1
ATOM 2422 N N . HIS B 1 19 ? 17.197 8.165 28.905 1.00 10.01 405 HIS B N 1
ATOM 2423 C CA . HIS B 1 19 ? 17.648 9.551 28.889 1.00 10.65 405 HIS B CA 1
ATOM 2424 C C . HIS B 1 19 ? 19.164 9.522 28.780 1.00 10.22 405 HIS B C 1
ATOM 2425 O O . HIS B 1 19 ? 19.825 8.839 29.526 1.00 12.50 405 HIS B O 1
ATOM 2432 N N . GLY B 1 20 ? 19.719 10.360 27.945 1.00 10.92 406 GLY B N 1
ATOM 2433 C CA . GLY B 1 20 ? 21.154 10.439 27.795 1.00 10.04 406 GLY B CA 1
ATOM 2434 C C . GLY B 1 20 ? 21.730 9.281 27.025 1.00 10.01 406 GLY B C 1
ATOM 2435 O O . GLY B 1 20 ? 21.138 8.884 26.034 1.00 10.99 406 GLY B O 1
ATOM 2436 N N . ASP B 1 21 ? 22.928 8.926 27.382 1.00 9.27 407 ASP B N 1
ATOM 2437 C CA . ASP B 1 21 ? 23.808 8.059 26.571 1.00 10.02 407 ASP B CA 1
ATOM 2438 C C . ASP B 1 21 ? 23.487 6.575 26.807 1.00 9.97 407 ASP B C 1
ATOM 2439 O O . ASP B 1 21 ? 24.191 5.914 27.579 1.00 10.67 407 ASP B O 1
ATOM 2444 N N . ILE B 1 22 ? 22.436 6.128 26.137 1.00 10.32 408 ILE B N 1
ATOM 2445 C CA . ILE B 1 22 ? 21.959 4.746 26.205 1.00 10.51 408 ILE B CA 1
ATOM 2446 C C . ILE B 1 22 ? 21.738 4.293 24.762 1.00 10.37 408 ILE B C 1
ATOM 2447 O O . ILE B 1 22 ? 21.017 4.985 23.999 1.00 10.93 408 ILE B O 1
ATOM 2452 N N A ILE B 1 23 ? 22.216 3.092 24.426 0.50 9.89 409 ILE B N 1
ATOM 2453 N N B ILE B 1 23 ? 22.301 3.114 24.403 0.50 10.51 409 ILE B N 1
ATOM 2454 C CA A ILE B 1 23 ? 21.980 2.464 23.116 0.50 9.61 409 ILE B CA 1
ATOM 2455 C CA B ILE B 1 23 ? 22.109 2.453 23.090 0.50 10.44 409 ILE B CA 1
ATOM 2456 C C A ILE B 1 23 ? 21.607 1.005 23.387 0.50 9.15 409 ILE B C 1
ATOM 2457 C C B ILE B 1 23 ? 21.668 1.001 23.365 0.50 9.70 409 ILE B C 1
ATOM 2458 O O A ILE B 1 23 ? 21.682 0.528 24.526 0.50 10.71 409 ILE B O 1
ATOM 2459 O O B ILE B 1 23 ? 21.790 0.494 24.477 0.50 10.47 409 ILE B O 1
ATOM 2468 N N . HIS B 1 24 ? 21.192 0.354 22.304 1.00 9.30 410 HIS B N 1
ATOM 2469 C CA . HIS B 1 24 ? 20.763 -1.054 22.349 1.00 8.83 410 HIS B CA 1
ATOM 2470 C C . HIS B 1 24 ? 21.423 -1.782 21.200 1.00 9.50 410 HIS B C 1
ATOM 2471 O O . HIS B 1 24 ? 21.248 -1.396 20.035 1.00 10.49 410 HIS B O 1
ATOM 2478 N N A LYS B 1 25 ? 22.150 -2.859 21.489 0.50 9.88 411 LYS B N 1
ATOM 2479 N N B LYS B 1 25 ? 22.063 -2.900 21.484 0.50 10.30 411 LYS B N 1
ATOM 2480 C CA A LYS B 1 25 ? 22.884 -3.636 20.478 0.50 9.93 411 LYS B CA 1
ATOM 2481 C CA B LYS B 1 25 ? 22.615 -3.709 20.402 0.50 11.10 411 LYS B CA 1
ATOM 2482 C C A LYS B 1 25 ? 22.900 -5.094 20.945 0.50 10.09 411 LYS B C 1
ATOM 2483 C C B LYS B 1 25 ? 23.010 -5.076 20.940 0.50 10.14 411 LYS B C 1
ATOM 2484 O O A LYS B 1 25 ? 22.787 -5.325 22.164 0.50 8.51 411 LYS B O 1
ATOM 2485 O O B LYS B 1 25 ? 23.326 -5.217 22.146 0.50 9.51 411 LYS B O 1
ATOM 2496 N N . THR B 1 26 ? 23.115 -6.043 20.031 1.00 10.75 412 THR B N 1
ATOM 2497 C CA . THR B 1 26 ? 23.604 -7.367 20.423 1.00 11.14 412 THR B CA 1
ATOM 2498 C C . THR B 1 26 ? 25.116 -7.293 20.624 1.00 10.71 412 THR B C 1
ATOM 2499 O O . THR B 1 26 ? 25.796 -6.404 20.082 1.00 11.67 412 THR B O 1
ATOM 2503 N N . TYR B 1 27 ? 25.639 -8.293 21.327 1.00 11.14 413 TYR B N 1
ATOM 2504 C CA . TYR B 1 27 ? 27.083 -8.468 21.544 1.00 11.93 413 TYR B CA 1
ATOM 2505 C C . TYR B 1 27 ? 27.325 -9.952 21.373 1.00 11.83 413 TYR B C 1
ATOM 2506 O O . TYR B 1 27 ? 27.555 -10.679 22.343 1.00 14.97 413 TYR B O 1
ATOM 2515 N N . LYS B 1 28 ? 27.145 -10.457 20.176 1.00 12.56 414 LYS B N 1
ATOM 2516 C CA . LYS B 1 28 ? 27.027 -11.912 19.992 1.00 14.19 414 LYS B CA 1
ATOM 2517 C C . LYS B 1 28 ? 28.359 -12.628 20.223 1.00 14.60 414 LYS B C 1
ATOM 2518 O O . LYS B 1 28 ? 28.312 -13.802 20.651 1.00 17.25 414 LYS B O 1
ATOM 2524 N N . GLU B 1 29 ? 29.512 -12.028 20.020 1.00 12.58 415 GLU B N 1
ATOM 2525 C CA . GLU B 1 29 ? 30.782 -12.723 20.340 1.00 14.21 415 GLU B CA 1
ATOM 2526 C C . GLU B 1 29 ? 30.965 -12.827 21.856 1.00 13.31 415 GLU B C 1
ATOM 2527 O O . GLU B 1 29 ? 31.391 -13.864 22.354 1.00 15.78 415 GLU B O 1
ATOM 2533 N N . GLU B 1 30 ? 30.636 -11.765 22.593 1.00 12.53 416 GLU B N 1
ATOM 2534 C CA . GLU B 1 30 ? 30.850 -11.690 24.054 1.00 11.32 416 GLU B CA 1
ATOM 2535 C C . GLU B 1 30 ? 29.707 -12.341 24.835 1.00 11.07 416 GLU B C 1
ATOM 2536 O O . GLU B 1 30 ? 29.983 -13.033 25.846 1.00 12.52 416 GLU B O 1
ATOM 2542 N N . PHE B 1 31 ? 28.498 -12.192 24.389 1.00 10.66 417 PHE B N 1
ATOM 2543 C CA . PHE B 1 31 ? 27.246 -12.665 25.024 1.00 11.06 417 PHE B CA 1
ATOM 2544 C C . PHE B 1 31 ? 26.448 -13.399 23.953 1.00 11.62 417 PHE B C 1
ATOM 2545 O O . PHE B 1 31 ? 25.302 -13.040 23.612 1.00 12.23 417 PHE B O 1
ATOM 2553 N N . PRO B 1 32 ? 26.921 -14.610 23.557 1.00 12.26 418 PRO B N 1
ATOM 2554 C CA . PRO B 1 32 ? 26.245 -15.382 22.524 1.00 15.43 418 PRO B CA 1
ATOM 2555 C C . PRO B 1 32 ? 24.888 -15.899 22.982 1.00 15.32 418 PRO B C 1
ATOM 2556 O O . PRO B 1 32 ? 24.054 -16.176 22.100 1.00 18.65 418 PRO B O 1
ATOM 2560 N N . ASN B 1 33 ? 24.698 -16.011 24.303 1.00 14.71 419 ASN B N 1
ATOM 2561 C CA . ASN B 1 33 ? 23.416 -16.521 24.851 1.00 16.49 419 ASN B CA 1
ATOM 2562 C C . ASN B 1 33 ? 22.483 -15.388 25.206 1.00 14.75 419 ASN B C 1
ATOM 2563 O O . ASN B 1 33 ? 21.441 -15.659 25.779 1.00 20.28 419 ASN B O 1
ATOM 2568 N N . GLU B 1 34 ? 22.787 -14.181 24.757 1.00 13.76 420 GLU B N 1
ATOM 2569 C CA . GLU B 1 34 ? 21.909 -13.024 25.001 1.00 13.49 420 GLU B CA 1
ATOM 2570 C C . GLU B 1 34 ? 21.443 -12.464 23.661 1.00 13.03 420 GLU B C 1
ATOM 2571 O O . GLU B 1 34 ? 22.168 -12.585 22.660 1.00 14.97 420 GLU B O 1
ATOM 2577 N N . GLY B 1 35 ? 20.326 -11.734 23.733 1.00 14.01 421 GLY B N 1
ATOM 2578 C CA . GLY B 1 35 ? 19.911 -10.943 22.567 1.00 14.29 421 GLY B CA 1
ATOM 2579 C C . GLY B 1 35 ? 20.444 -9.515 22.611 1.00 12.17 421 GLY B C 1
ATOM 2580 O O . GLY B 1 35 ? 21.653 -9.283 22.838 1.00 13.52 421 GLY B O 1
ATOM 2581 N N . THR B 1 36 ? 19.543 -8.559 22.489 1.00 10.94 422 THR B N 1
ATOM 2582 C CA . THR B 1 36 ? 19.864 -7.116 22.531 1.00 11.03 422 THR B CA 1
ATOM 2583 C C . THR B 1 36 ? 20.096 -6.675 23.987 1.00 10.34 422 THR B C 1
ATOM 2584 O O . THR B 1 36 ? 19.200 -6.783 24.827 1.00 12.39 422 THR B O 1
ATOM 2588 N N . LEU B 1 37 ? 21.272 -6.150 24.221 1.00 10.36 423 LEU B N 1
ATOM 2589 C CA . LEU B 1 37 ? 21.606 -5.564 25.512 1.00 10.61 423 LEU B CA 1
ATOM 2590 C C . LEU B 1 37 ? 21.528 -4.051 25.414 1.00 10.06 423 LEU B C 1
ATOM 2591 O O . LEU B 1 37 ? 21.541 -3.461 24.331 1.00 11.09 423 LEU B O 1
ATOM 2596 N N . THR B 1 38 ? 21.416 -3.431 26.565 1.00 9.70 424 THR B N 1
ATOM 2597 C CA . THR B 1 38 ? 21.258 -1.964 26.712 1.00 9.07 424 THR B CA 1
ATOM 2598 C C . THR B 1 38 ? 22.525 -1.435 27.356 1.00 9.32 424 THR B C 1
ATOM 2599 O O . THR B 1 38 ? 22.872 -1.817 28.461 1.00 11.66 424 THR B O 1
ATOM 2603 N N . ALA B 1 39 ? 23.192 -0.519 26.664 1.00 8.23 425 ALA B N 1
ATOM 2604 C CA . ALA B 1 39 ? 24.538 -0.052 27.043 1.00 9.51 425 ALA B CA 1
ATOM 2605 C C . ALA B 1 39 ? 24.515 1.425 27.365 1.00 8.78 425 ALA B C 1
ATOM 2606 O O . ALA B 1 39 ? 24.028 2.239 26.551 1.00 9.81 425 ALA B O 1
ATOM 2608 N N . PHE B 1 40 ? 25.098 1.741 28.499 1.00 8.96 426 PHE B N 1
ATOM 2609 C CA . PHE B 1 40 ? 25.348 3.120 28.959 1.00 9.17 426 PHE B CA 1
ATOM 2610 C C . PHE B 1 40 ? 26.800 3.473 28.625 1.00 8.79 426 PHE B C 1
ATOM 2611 O O . PHE B 1 40 ? 27.719 2.681 28.719 1.00 9.68 426 PHE B O 1
ATOM 2619 N N . ASN B 1 41 ? 26.997 4.783 28.318 1.00 10.20 427 ASN B N 1
ATOM 2620 C CA . ASN B 1 41 ? 28.327 5.432 28.288 1.00 10.72 427 ASN B CA 1
ATOM 2621 C C . ASN B 1 41 ? 29.133 5.127 27.043 1.00 9.94 427 ASN B C 1
ATOM 2622 O O . ASN B 1 41 ? 30.345 5.355 27.041 1.00 11.51 427 ASN B O 1
ATOM 2627 N N . THR B 1 42 ? 28.510 4.572 26.006 1.00 10.52 428 THR B N 1
ATOM 2628 C CA . THR B 1 42 ? 29.276 4.227 24.790 1.00 11.72 428 THR B CA 1
ATOM 2629 C C . THR B 1 42 ? 29.617 5.421 23.910 1.00 11.75 428 THR B C 1
ATOM 2630 O O . THR B 1 42 ? 30.459 5.256 23.009 1.00 12.89 428 THR B O 1
ATOM 2634 N N . ASN B 1 43 ? 28.988 6.570 24.123 1.00 11.65 429 ASN B N 1
ATOM 2635 C CA . ASN B 1 43 ? 29.272 7.782 23.290 1.00 12.46 429 ASN B CA 1
ATOM 2636 C C . ASN B 1 43 ? 30.456 8.501 23.927 1.00 11.99 429 ASN B C 1
ATOM 2637 O O . ASN B 1 43 ? 30.279 9.483 24.686 1.00 14.89 429 ASN B O 1
ATOM 2642 N N . PHE B 1 44 ? 31.639 7.995 23.674 1.00 11.84 430 PHE B N 1
ATOM 2643 C CA . PHE B 1 44 ? 32.894 8.399 24.323 1.00 11.68 430 PHE B CA 1
ATOM 2644 C C . PHE B 1 44 ? 33.028 9.917 24.180 1.00 12.59 430 PHE B C 1
ATOM 2645 O O . PHE B 1 44 ? 32.854 10.490 23.084 1.00 14.83 430 PHE B O 1
ATOM 2653 N N . ASN B 1 45 ? 33.365 10.598 25.243 1.00 13.64 431 ASN B N 1
ATOM 2654 C CA . ASN B 1 45 ? 33.581 12.060 25.224 1.00 15.99 431 ASN B CA 1
ATOM 2655 C C . ASN B 1 45 ? 34.492 12.402 26.383 1.00 14.39 431 ASN B C 1
ATOM 2656 O O . ASN B 1 45 ? 34.018 12.778 27.441 1.00 16.66 431 ASN B O 1
ATOM 2661 N N . PRO B 1 46 ? 35.806 12.277 26.225 1.00 12.52 432 PRO B N 1
ATOM 2662 C CA . PRO B 1 46 ? 36.693 12.497 27.349 1.00 13.00 432 PRO B CA 1
ATOM 2663 C C . PRO B 1 46 ? 36.609 13.951 27.826 1.00 13.02 432 PRO B C 1
ATOM 2664 O O . PRO B 1 46 ? 36.915 14.201 28.990 1.00 14.59 432 PRO B O 1
ATOM 2668 N N . ASN B 1 47 ? 36.282 14.940 26.993 1.00 13.24 433 ASN B N 1
ATOM 2669 C CA . ASN B 1 47 ? 36.210 16.339 27.492 1.00 13.70 433 ASN B CA 1
ATOM 2670 C C . ASN B 1 47 ? 35.080 16.526 28.511 1.00 13.95 433 ASN B C 1
ATOM 2671 O O . ASN B 1 47 ? 35.258 17.338 29.437 1.00 16.64 433 ASN B O 1
ATOM 2676 N N . THR B 1 48 ? 33.932 15.860 28.318 1.00 15.25 434 THR B N 1
ATOM 2677 C CA . THR B 1 48 ? 32.709 16.090 29.106 1.00 15.07 434 THR B CA 1
ATOM 2678 C C . THR B 1 48 ? 32.368 14.912 30.023 1.00 12.96 434 THR B C 1
ATOM 2679 O O . THR B 1 48 ? 31.585 15.087 30.938 1.00 15.85 434 THR B O 1
ATOM 2683 N N . GLY B 1 49 ? 32.858 13.714 29.705 1.00 11.87 435 GLY B N 1
ATOM 2684 C CA . GLY B 1 49 ? 32.341 12.452 30.248 1.00 12.59 435 GLY B CA 1
ATOM 2685 C C . GLY B 1 49 ? 30.965 12.187 29.691 1.00 12.47 435 GLY B C 1
ATOM 2686 O O . GLY B 1 49 ? 30.508 12.936 28.797 1.00 12.92 435 GLY B O 1
ATOM 2687 N N . THR B 1 50 ? 30.309 11.139 30.138 1.00 10.29 436 THR B N 1
ATOM 2688 C CA . THR B 1 50 ? 28.981 10.774 29.613 1.00 9.88 436 THR B CA 1
ATOM 2689 C C . THR B 1 50 ? 28.205 10.111 30.726 1.00 9.12 436 THR B C 1
ATOM 2690 O O . THR B 1 50 ? 28.780 9.788 31.827 1.00 10.59 436 THR B O 1
ATOM 2694 N N . LYS B 1 51 ? 26.920 9.982 30.533 1.00 8.67 437 LYS B N 1
ATOM 2695 C CA . LYS B 1 51 ? 26.029 9.391 31.545 1.00 9.62 437 LYS B CA 1
ATOM 2696 C C . LYS B 1 51 ? 24.679 9.115 30.925 1.00 9.23 437 LYS B C 1
ATOM 2697 O O . LYS B 1 51 ? 24.378 9.624 29.817 1.00 10.20 437 LYS B O 1
ATOM 2703 N N . GLY B 1 52 ? 23.904 8.283 31.605 1.00 9.68 438 GLY B N 1
ATOM 2704 C CA . GLY B 1 52 ? 22.545 8.007 31.143 1.00 9.91 438 GLY B CA 1
ATOM 2705 C C . GLY B 1 52 ? 21.660 7.473 32.255 1.00 9.11 438 GLY B C 1
ATOM 2706 O O . GLY B 1 52 ? 22.201 7.063 33.325 1.00 9.84 438 GLY B O 1
ATOM 2707 N N . ALA B 1 53 ? 20.357 7.536 32.057 1.00 9.41 439 ALA B N 1
ATOM 2708 C CA . ALA B 1 53 ? 19.372 7.067 33.032 1.00 9.31 439 ALA B CA 1
ATOM 2709 C C . ALA B 1 53 ? 18.247 6.334 32.308 1.00 10.36 439 ALA B C 1
ATOM 2710 O O . ALA B 1 53 ? 17.670 6.898 31.391 1.00 12.75 439 ALA B O 1
ATOM 2712 N N . LEU B 1 54 ? 17.918 5.123 32.772 1.00 9.83 440 LEU B N 1
ATOM 2713 C CA . LEU B 1 54 ? 16.633 4.508 32.410 1.00 9.74 440 LEU B CA 1
ATOM 2714 C C . LEU B 1 54 ? 15.629 4.922 33.475 1.00 9.86 440 LEU B C 1
ATOM 2715 O O . LEU B 1 54 ? 15.845 4.653 34.659 1.00 11.44 440 LEU B O 1
ATOM 2720 N N . GLU B 1 55 ? 14.552 5.559 33.089 1.00 9.92 441 GLU B N 1
ATOM 2721 C CA . GLU B 1 55 ? 13.537 6.080 33.996 1.00 12.15 441 GLU B CA 1
ATOM 2722 C C . GLU B 1 55 ? 12.351 5.132 33.957 1.00 11.67 441 GLU B C 1
ATOM 2723 O O . GLU B 1 55 ? 11.747 4.885 32.860 1.00 12.53 441 GLU B O 1
ATOM 2729 N N . TYR B 1 56 ? 11.972 4.595 35.095 1.00 12.88 442 TYR B N 1
ATOM 2730 C CA . TYR B 1 56 ? 10.784 3.736 35.165 1.00 13.97 442 TYR B CA 1
ATOM 2731 C C . TYR B 1 56 ? 9.557 4.557 34.788 1.00 15.57 442 TYR B C 1
ATOM 2732 O O . TYR B 1 56 ? 9.425 5.743 35.216 1.00 16.28 442 TYR B O 1
ATOM 2741 N N A ASN B 1 57 ? 8.635 3.989 34.022 0.50 17.16 443 ASN B N 1
ATOM 2742 N N B ASN B 1 57 ? 8.684 3.904 34.010 0.50 17.01 443 ASN B N 1
ATOM 2743 C CA A ASN B 1 57 ? 7.511 4.801 33.471 0.50 19.35 443 ASN B CA 1
ATOM 2744 C CA B ASN B 1 57 ? 7.483 4.481 33.348 0.50 18.14 443 ASN B CA 1
ATOM 2745 C C A ASN B 1 57 ? 6.441 5.069 34.532 0.50 20.77 443 ASN B C 1
ATOM 2746 C C B ASN B 1 57 ? 6.251 4.424 34.256 0.50 17.20 443 ASN B C 1
ATOM 2747 O O A ASN B 1 57 ? 5.661 6.054 34.421 0.50 24.64 443 ASN B O 1
ATOM 2748 O O B ASN B 1 57 ? 5.136 4.548 33.689 0.50 16.05 443 ASN B O 1
ATOM 2757 N N . ASP B 1 58 ? 6.443 4.268 35.571 1.00 17.66 444 ASP B N 1
ATOM 2758 C CA . ASP B 1 58 ? 5.382 4.289 36.600 1.00 19.34 444 ASP B CA 1
ATOM 2759 C C . ASP B 1 58 ? 6.041 4.819 37.881 1.00 18.42 444 ASP B C 1
ATOM 2760 O O . ASP B 1 58 ? 7.204 5.258 37.860 1.00 23.66 444 ASP B O 1
ATOM 2765 N N A LYS B 1 59 ? 5.290 4.700 38.970 0.50 17.05 445 LYS B N 1
ATOM 2766 N N B LYS B 1 59 ? 5.323 4.800 38.992 0.50 19.29 445 LYS B N 1
ATOM 2767 C CA A LYS B 1 59 ? 5.648 5.176 40.324 0.50 18.39 445 LYS B CA 1
ATOM 2768 C CA B LYS B 1 59 ? 5.881 5.292 40.274 0.50 19.51 445 LYS B CA 1
ATOM 2769 C C A LYS B 1 59 ? 5.940 3.982 41.218 0.50 17.38 445 LYS B C 1
ATOM 2770 C C B LYS B 1 59 ? 5.845 4.152 41.290 0.50 19.91 445 LYS B C 1
ATOM 2771 O O A LYS B 1 59 ? 5.378 2.884 40.973 0.50 17.59 445 LYS B O 1
ATOM 2772 O O B LYS B 1 59 ? 4.950 3.267 41.205 0.50 19.75 445 LYS B O 1
ATOM 2783 N N . ILE B 1 60 ? 6.836 4.202 42.177 1.00 17.70 446 ILE B N 1
ATOM 2784 C CA . ILE B 1 60 ? 7.075 3.271 43.283 1.00 16.07 446 ILE B CA 1
ATOM 2785 C C . ILE B 1 60 ? 6.233 3.688 44.480 1.00 16.26 446 ILE B C 1
ATOM 2786 O O . ILE B 1 60 ? 6.300 4.853 44.887 1.00 20.14 446 ILE B O 1
ATOM 2791 N N . ASP B 1 61 ? 5.442 2.765 45.009 1.00 18.01 447 ASP B N 1
ATOM 2792 C CA . ASP B 1 61 ? 4.642 2.957 46.240 1.00 18.22 447 ASP B CA 1
ATOM 2793 C C . ASP B 1 61 ? 5.298 2.251 47.423 1.00 16.19 447 ASP B C 1
ATOM 2794 O O . ASP B 1 61 ? 5.263 1.021 47.498 1.00 18.68 447 ASP B O 1
ATOM 2799 N N . PHE B 1 62 ? 5.838 3.045 48.349 1.00 17.73 448 PHE B N 1
ATOM 2800 C CA . PHE B 1 62 ? 6.521 2.481 49.527 1.00 17.86 448 PHE B CA 1
ATOM 2801 C C . PHE B 1 62 ? 5.507 2.103 50.613 1.00 17.64 448 PHE B C 1
ATOM 2802 O O . PHE B 1 62 ? 5.926 1.690 51.677 1.00 20.34 448 PHE B O 1
ATOM 2810 N N . ASN B 1 63 ? 4.212 2.142 50.325 1.00 18.60 449 ASN B N 1
ATOM 2811 C CA . ASN B 1 63 ? 3.210 1.567 51.247 1.00 22.18 449 ASN B CA 1
ATOM 2812 C C . ASN B 1 63 ? 2.969 0.106 50.943 1.00 20.82 449 ASN B C 1
ATOM 2813 O O . ASN B 1 63 ? 2.217 -0.520 51.664 1.00 23.32 449 ASN B O 1
ATOM 2818 N N A LYS B 1 64 ? 3.576 -0.420 49.879 0.50 18.13 450 LYS B N 1
ATOM 2819 N N B LYS B 1 64 ? 3.558 -0.450 49.895 0.50 19.95 450 LYS B N 1
ATOM 2820 C CA A LYS B 1 64 ? 3.349 -1.815 49.434 0.50 18.43 450 LYS B CA 1
ATOM 2821 C CA B LYS B 1 64 ? 3.354 -1.887 49.627 0.50 20.88 450 LYS B CA 1
ATOM 2822 C C A LYS B 1 64 ? 4.696 -2.461 49.131 0.50 16.11 450 LYS B C 1
ATOM 2823 C C B LYS B 1 64 ? 4.650 -2.472 49.084 0.50 18.22 450 LYS B C 1
ATOM 2824 O O A LYS B 1 64 ? 5.662 -1.736 48.835 0.50 15.02 450 LYS B O 1
ATOM 2825 O O B LYS B 1 64 ? 5.526 -1.717 48.600 0.50 19.36 450 LYS B O 1
ATOM 2836 N N . ASP B 1 65 ? 4.769 -3.791 49.193 1.00 15.99 451 ASP B N 1
ATOM 2837 C CA . ASP B 1 65 ? 6.005 -4.502 48.847 1.00 15.33 451 ASP B CA 1
ATOM 2838 C C . ASP B 1 65 ? 6.331 -4.269 47.371 1.00 14.42 451 ASP B C 1
ATOM 2839 O O . ASP B 1 65 ? 5.409 -3.986 46.541 1.00 16.04 451 ASP B O 1
ATOM 2844 N N . PHE B 1 66 ? 7.592 -4.417 47.050 1.00 13.94 452 PHE B N 1
ATOM 2845 C CA . PHE B 1 66 ? 8.010 -4.517 45.631 1.00 13.75 452 PHE B CA 1
ATOM 2846 C C . PHE B 1 66 ? 9.347 -5.231 45.558 1.00 13.80 452 PHE B C 1
ATOM 2847 O O . PHE B 1 66 ? 10.095 -5.259 46.556 1.00 14.77 452 PHE B O 1
ATOM 2855 N N . THR B 1 67 ? 9.626 -5.802 44.390 1.00 14.38 453 THR B N 1
ATOM 2856 C CA . THR B 1 67 ? 10.933 -6.368 44.110 1.00 12.93 453 THR B CA 1
ATOM 2857 C C . THR B 1 67 ? 11.375 -5.870 42.746 1.00 14.86 453 THR B C 1
ATOM 2858 O O . THR B 1 67 ? 10.711 -6.187 41.750 1.00 17.40 453 THR B O 1
ATOM 2862 N N . ILE B 1 68 ? 12.533 -5.253 42.659 1.00 12.87 454 ILE B N 1
ATOM 2863 C CA . ILE B 1 68 ? 13.152 -4.785 41.387 1.00 13.51 454 ILE B CA 1
ATOM 2864 C C . ILE B 1 68 ? 14.373 -5.659 41.150 1.00 11.00 454 ILE B C 1
ATOM 2865 O O . ILE B 1 68 ? 15.248 -5.726 41.990 1.00 12.23 454 ILE B O 1
ATOM 2870 N N . THR B 1 69 ? 14.462 -6.273 39.978 1.00 11.72 455 THR B N 1
ATOM 2871 C CA . THR B 1 69 ? 15.619 -7.057 39.552 1.00 12.31 455 THR B CA 1
ATOM 2872 C C . THR B 1 69 ? 16.231 -6.391 38.331 1.00 11.14 455 THR B C 1
ATOM 2873 O O . THR B 1 69 ? 15.490 -6.185 37.372 1.00 13.04 455 THR B O 1
ATOM 2877 N N . VAL B 1 70 ? 17.541 -6.124 38.388 1.00 10.01 456 VAL B N 1
ATOM 2878 C CA . VAL B 1 70 ? 18.225 -5.505 37.237 1.00 10.30 456 VAL B CA 1
ATOM 2879 C C . VAL B 1 70 ? 19.501 -6.296 36.994 1.00 9.70 456 VAL B C 1
ATOM 2880 O O . VAL B 1 70 ? 20.425 -6.219 37.797 1.00 9.94 456 VAL B O 1
ATOM 2884 N N . PRO B 1 71 ? 19.628 -6.999 35.863 1.00 10.40 457 PRO B N 1
ATOM 2885 C CA . PRO B 1 71 ? 20.885 -7.607 35.490 1.00 9.98 457 PRO B CA 1
ATOM 2886 C C . PRO B 1 71 ? 21.879 -6.542 35.101 1.00 10.86 457 PRO B C 1
ATOM 2887 O O . PRO B 1 71 ? 21.556 -5.678 34.307 1.00 16.56 457 PRO B O 1
ATOM 2891 N N . VAL B 1 72 ? 23.100 -6.604 35.594 1.00 8.97 458 VAL B N 1
ATOM 2892 C CA . VAL B 1 72 ? 24.131 -5.622 35.160 1.00 8.50 458 VAL B CA 1
ATOM 2893 C C . VAL B 1 72 ? 25.392 -6.391 34.761 1.00 8.29 458 VAL B C 1
ATOM 2894 O O . VAL B 1 72 ? 25.689 -7.429 35.357 1.00 10.02 458 VAL B O 1
ATOM 2898 N N . ALA B 1 73 ? 26.136 -5.823 33.851 1.00 9.54 459 ALA B N 1
ATOM 2899 C CA . ALA B 1 73 ? 27.441 -6.301 33.421 1.00 8.39 459 ALA B CA 1
ATOM 2900 C C . ALA B 1 73 ? 28.357 -5.080 33.439 1.00 8.88 459 ALA B C 1
ATOM 2901 O O . ALA B 1 73 ? 28.097 -4.090 32.711 1.00 9.13 459 ALA B O 1
ATOM 2903 N N . ASN B 1 74 ? 29.430 -5.110 34.231 1.00 9.48 460 ASN B N 1
ATOM 2904 C CA . ASN B 1 74 ? 30.295 -3.932 34.439 1.00 9.42 460 ASN B CA 1
ATOM 2905 C C . ASN B 1 74 ? 31.427 -3.891 33.436 1.00 8.94 460 ASN B C 1
ATOM 2906 O O . ASN B 1 74 ? 31.864 -4.978 32.945 1.00 9.40 460 ASN B O 1
ATOM 2911 N N . ASN B 1 75 ? 31.888 -2.677 33.108 1.00 9.61 461 ASN B N 1
ATOM 2912 C CA . ASN B 1 75 ? 33.079 -2.594 32.285 1.00 9.44 461 ASN B CA 1
ATOM 2913 C C . ASN B 1 75 ? 34.207 -3.409 32.929 1.00 9.48 461 ASN B C 1
ATOM 2914 O O . ASN B 1 75 ? 34.405 -3.418 34.142 1.00 10.13 461 ASN B O 1
ATOM 2919 N N . ASN B 1 76 ? 34.997 -4.010 32.069 1.00 9.67 462 ASN B N 1
ATOM 2920 C CA . ASN B 1 76 ? 36.164 -4.758 32.569 1.00 9.97 462 ASN B CA 1
ATOM 2921 C C . ASN B 1 76 ? 37.379 -3.833 32.437 1.00 10.86 462 ASN B C 1
ATOM 2922 O O . ASN B 1 76 ? 38.217 -3.950 31.541 1.00 14.23 462 ASN B O 1
ATOM 2927 N N A GLN B 1 77 ? 37.383 -2.829 33.310 0.50 10.83 463 GLN B N 1
ATOM 2928 N N B GLN B 1 77 ? 37.482 -2.921 33.390 0.50 10.17 463 GLN B N 1
ATOM 2929 C CA A GLN B 1 77 ? 38.374 -1.731 33.343 0.50 12.78 463 GLN B CA 1
ATOM 2930 C CA B GLN B 1 77 ? 38.319 -1.706 33.284 0.50 12.32 463 GLN B CA 1
ATOM 2931 C C A GLN B 1 77 ? 38.699 -1.436 34.802 0.50 12.11 463 GLN B C 1
ATOM 2932 C C B GLN B 1 77 ? 38.659 -1.312 34.734 0.50 12.47 463 GLN B C 1
ATOM 2933 O O A GLN B 1 77 ? 37.814 -1.590 35.660 0.50 13.30 463 GLN B O 1
ATOM 2934 O O B GLN B 1 77 ? 37.745 -1.344 35.556 0.50 13.42 463 GLN B O 1
ATOM 2945 N N . GLY B 1 78 ? 39.927 -1.012 35.026 1.00 13.64 464 GLY B N 1
ATOM 2946 C CA . GLY B 1 78 ? 40.374 -0.626 36.367 1.00 13.58 464 GLY B CA 1
ATOM 2947 C C . GLY B 1 78 ? 39.651 0.624 36.886 1.00 12.50 464 GLY B C 1
ATOM 2948 O O . GLY B 1 78 ? 39.078 1.390 36.128 1.00 12.49 464 GLY B O 1
ATOM 2949 N N . ASN B 1 79 ? 39.688 0.788 38.190 1.00 12.40 465 ASN B N 1
ATOM 2950 C CA . ASN B 1 79 ? 38.826 1.786 38.856 1.00 10.81 465 ASN B CA 1
ATOM 2951 C C . ASN B 1 79 ? 39.310 3.226 38.663 1.00 10.01 465 ASN B C 1
ATOM 2952 O O . ASN B 1 79 ? 38.586 4.118 39.063 1.00 10.45 465 ASN B O 1
ATOM 2957 N N A THR B 1 80 ? 40.492 3.441 38.084 0.50 12.79 466 THR B N 1
ATOM 2958 N N B THR B 1 80 ? 40.502 3.425 38.089 0.50 11.60 466 THR B N 1
ATOM 2959 C CA A THR B 1 80 ? 40.936 4.816 37.764 0.50 12.88 466 THR B CA 1
ATOM 2960 C CA B THR B 1 80 ? 41.005 4.771 37.740 0.50 11.10 466 THR B CA 1
ATOM 2961 C C A THR B 1 80 ? 40.667 5.170 36.298 0.50 12.84 466 THR B C 1
ATOM 2962 C C B THR B 1 80 ? 40.628 5.176 36.322 0.50 11.54 466 THR B C 1
ATOM 2963 O O A THR B 1 80 ? 40.884 6.318 35.904 0.50 13.01 466 THR B O 1
ATOM 2964 O O B THR B 1 80 ? 40.733 6.356 36.025 0.50 13.72 466 THR B O 1
ATOM 2971 N N . THR B 1 81 ? 40.156 4.251 35.496 1.00 11.62 467 THR B N 1
ATOM 2972 C CA . THR B 1 81 ? 39.832 4.549 34.065 1.00 12.00 467 THR B CA 1
ATOM 2973 C C . THR B 1 81 ? 38.404 4.237 33.722 1.00 10.46 467 THR B C 1
ATOM 2974 O O . THR B 1 81 ? 37.911 4.794 32.725 1.00 11.96 467 THR B O 1
ATOM 2978 N N . GLY B 1 82 ? 37.759 3.302 34.434 1.00 11.39 468 GLY B N 1
ATOM 2979 C CA . GLY B 1 82 ? 36.404 2.901 34.065 1.00 10.47 468 GLY B CA 1
ATOM 2980 C C . GLY B 1 82 ? 35.296 3.774 34.562 1.00 9.24 468 GLY B C 1
ATOM 2981 O O . GLY B 1 82 ? 35.528 4.871 35.147 1.00 10.02 468 GLY B O 1
ATOM 2982 N N . ALA B 1 83 ? 34.088 3.356 34.336 1.00 9.36 469 ALA B N 1
ATOM 2983 C CA . ALA B 1 83 ? 32.826 4.003 34.702 1.00 8.88 469 ALA B CA 1
ATOM 2984 C C . ALA B 1 83 ? 32.680 4.115 36.217 1.00 8.53 469 ALA B C 1
ATOM 2985 O O . ALA B 1 83 ? 33.321 3.409 37.003 1.00 8.63 469 ALA B O 1
ATOM 2987 N N . ASP B 1 84 ? 31.803 5.013 36.606 1.00 8.23 470 ASP B N 1
ATOM 2988 C CA . ASP B 1 84 ? 31.536 5.321 38.016 1.00 8.32 470 ASP B CA 1
ATOM 2989 C C . ASP B 1 84 ? 30.848 4.174 38.746 1.00 8.83 470 ASP B C 1
ATOM 2990 O O . ASP B 1 84 ? 30.990 4.064 39.955 1.00 8.35 470 ASP B O 1
ATOM 2995 N N . GLY B 1 85 ? 30.003 3.449 38.008 1.00 8.13 471 GLY B N 1
ATOM 2996 C CA . GLY B 1 85 ? 29.220 2.375 38.605 1.00 8.56 471 GLY B CA 1
ATOM 2997 C C . GLY B 1 85 ? 27.779 2.459 38.204 1.00 8.00 471 GLY B C 1
ATOM 2998 O O . GLY B 1 85 ? 27.433 2.993 37.107 1.00 9.02 471 GLY B O 1
ATOM 2999 N N . TRP B 1 86 ? 26.913 1.997 39.087 1.00 8.05 472 TRP B N 1
ATOM 3000 C CA . TRP B 1 86 ? 25.455 1.968 38.931 1.00 8.33 472 TRP B CA 1
ATOM 3001 C C . TRP B 1 86 ? 24.810 2.688 40.094 1.00 8.17 472 TRP B C 1
ATOM 3002 O O . TRP B 1 86 ? 25.151 2.386 41.229 1.00 9.28 472 TRP B O 1
ATOM 3013 N N . GLY B 1 87 ? 23.913 3.604 39.811 1.00 7.93 473 GLY B N 1
ATOM 3014 C CA . GLY B 1 87 ? 23.128 4.256 40.832 1.00 9.14 473 GLY B CA 1
ATOM 3015 C C . GLY B 1 87 ? 21.654 3.987 40.665 1.00 8.53 473 GLY B C 1
ATOM 3016 O O . GLY B 1 87 ? 21.061 4.423 39.681 1.00 9.69 473 GLY B O 1
ATOM 3017 N N . PHE B 1 88 ? 21.093 3.204 41.568 1.00 9.57 474 PHE B N 1
ATOM 3018 C CA . PHE B 1 88 ? 19.661 2.855 41.571 1.00 9.22 474 PHE B CA 1
ATOM 3019 C C . PHE B 1 88 ? 18.945 3.853 42.469 1.00 9.66 474 PHE B C 1
ATOM 3020 O O . PHE B 1 88 ? 19.106 3.772 43.691 1.00 10.03 474 PHE B O 1
ATOM 3028 N N . MET B 1 89 ? 18.302 4.828 41.843 1.00 9.59 475 MET B N 1
ATOM 3029 C CA . MET B 1 89 ? 17.830 6.021 42.557 1.00 9.19 475 MET B CA 1
ATOM 3030 C C . MET B 1 89 ? 16.337 6.097 42.713 1.00 9.96 475 MET B C 1
ATOM 3031 O O . MET B 1 89 ? 15.602 5.841 41.752 1.00 11.60 475 MET B O 1
ATOM 3036 N N . PHE B 1 90 ? 15.906 6.512 43.900 1.00 10.59 476 PHE B N 1
ATOM 3037 C CA . PHE B 1 90 ? 14.515 6.892 44.186 1.00 11.44 476 PHE B CA 1
ATOM 3038 C C . PHE B 1 90 ? 14.521 8.412 44.341 1.00 12.43 476 PHE B C 1
ATOM 3039 O O . PHE B 1 90 ? 15.333 8.966 45.103 1.00 12.54 476 PHE B O 1
ATOM 3047 N N . THR B 1 91 ? 13.611 9.032 43.624 1.00 11.71 477 THR B N 1
ATOM 3048 C CA . THR B 1 91 ? 13.588 10.517 43.581 1.00 12.39 477 THR B CA 1
ATOM 3049 C C . THR B 1 91 ? 12.224 10.973 43.147 1.00 13.43 477 THR B C 1
ATOM 3050 O O . THR B 1 91 ? 11.549 10.293 42.402 1.00 14.21 477 THR B O 1
ATOM 3054 N N A GLN B 1 92 ? 11.836 12.185 43.536 0.50 14.52 478 GLN B N 1
ATOM 3055 N N B GLN B 1 92 ? 11.902 12.206 43.533 0.50 15.06 478 GLN B N 1
ATOM 3056 C CA A GLN B 1 92 ? 10.641 12.807 42.888 0.50 16.22 478 GLN B CA 1
ATOM 3057 C CA B GLN B 1 92 ? 10.733 12.947 42.987 0.50 16.70 478 GLN B CA 1
ATOM 3058 C C A GLN B 1 92 ? 11.048 13.625 41.647 0.50 15.40 478 GLN B C 1
ATOM 3059 C C B GLN B 1 92 ? 11.051 13.525 41.606 0.50 14.99 478 GLN B C 1
ATOM 3060 O O A GLN B 1 92 ? 10.143 14.215 40.992 0.50 18.67 478 GLN B O 1
ATOM 3061 O O B GLN B 1 92 ? 10.089 13.871 40.856 0.50 16.18 478 GLN B O 1
ATOM 3072 N N . GLY B 1 93 ? 12.342 13.699 41.315 1.00 13.79 479 GLY B N 1
ATOM 3073 C CA . GLY B 1 93 ? 12.769 14.276 40.045 1.00 13.61 479 GLY B CA 1
ATOM 3074 C C . GLY B 1 93 ? 12.796 13.189 38.997 1.00 13.96 479 GLY B C 1
ATOM 3075 O O . GLY B 1 93 ? 12.328 12.032 39.236 1.00 14.54 479 GLY B O 1
ATOM 3076 N N . ASN B 1 94 ? 13.358 13.496 37.864 1.00 14.12 480 ASN B N 1
ATOM 3077 C CA . ASN B 1 94 ? 13.306 12.611 36.676 1.00 13.86 480 ASN B CA 1
ATOM 3078 C C . ASN B 1 94 ? 14.665 12.493 35.981 1.00 13.39 480 ASN B C 1
ATOM 3079 O O . ASN B 1 94 ? 15.688 12.945 36.443 1.00 13.23 480 ASN B O 1
ATOM 3084 N N . GLY B 1 95 ? 14.677 11.684 34.907 1.00 14.77 481 GLY B N 1
ATOM 3085 C CA . GLY B 1 95 ? 15.907 11.372 34.148 1.00 14.17 481 GLY B CA 1
ATOM 3086 C C . GLY B 1 95 ? 16.554 12.647 33.595 1.00 12.92 481 GLY B C 1
ATOM 3087 O O . GLY B 1 95 ? 17.777 12.753 33.594 1.00 13.65 481 GLY B O 1
ATOM 3088 N N . GLN B 1 96 ? 15.775 13.589 33.105 1.00 15.62 482 GLN B N 1
ATOM 3089 C CA . GLN B 1 96 ? 16.351 14.869 32.611 1.00 15.79 482 GLN B CA 1
ATOM 3090 C C . GLN B 1 96 ? 16.996 15.642 33.766 1.00 14.04 482 GLN B C 1
ATOM 3091 O O . GLN B 1 96 ? 18.099 16.183 33.578 1.00 14.99 482 GLN B O 1
ATOM 3097 N N . ASP B 1 97 ? 16.390 15.614 34.947 1.00 14.00 483 ASP B N 1
ATOM 3098 C CA . ASP B 1 97 ? 17.022 16.248 36.126 1.00 14.02 483 ASP B CA 1
ATOM 3099 C C . ASP B 1 97 ? 18.356 15.595 36.412 1.00 12.03 483 ASP B C 1
ATOM 3100 O O . ASP B 1 97 ? 19.343 16.257 36.757 1.00 13.29 483 ASP B O 1
ATOM 3105 N N . PHE B 1 98 ? 18.408 14.272 36.289 1.00 11.84 484 PHE B N 1
ATOM 3106 C CA . PHE B 1 98 ? 19.655 13.565 36.551 1.00 11.49 484 PHE B CA 1
ATOM 3107 C C . PHE B 1 98 ? 20.740 14.045 35.598 1.00 11.65 484 PHE B C 1
ATOM 3108 O O . PHE B 1 98 ? 21.901 14.239 35.964 1.00 11.73 484 PHE B O 1
ATOM 3116 N N . LEU B 1 99 ? 20.399 14.166 34.311 1.00 12.49 485 LEU B N 1
ATOM 3117 C CA . LEU B 1 99 ? 21.423 14.574 33.318 1.00 12.29 485 LEU B CA 1
ATOM 3118 C C . LEU B 1 99 ? 21.968 15.960 33.661 1.00 11.89 485 LEU B C 1
ATOM 3119 O O . LEU B 1 99 ? 23.167 16.225 33.455 1.00 15.09 485 LEU B O 1
ATOM 3124 N N A ASN B 1 100 ? 21.097 16.816 34.212 0.50 12.57 486 ASN B N 1
ATOM 3125 N N B ASN B 1 100 ? 21.154 16.802 34.250 0.50 12.80 486 ASN B N 1
ATOM 3126 C CA A ASN B 1 100 ? 21.361 18.248 34.537 0.50 14.69 486 ASN B CA 1
ATOM 3127 C CA B ASN B 1 100 ? 21.561 18.201 34.510 0.50 15.84 486 ASN B CA 1
ATOM 3128 C C A ASN B 1 100 ? 22.092 18.411 35.873 0.50 14.32 486 ASN B C 1
ATOM 3129 C C B ASN B 1 100 ? 22.286 18.303 35.857 0.50 14.08 486 ASN B C 1
ATOM 3130 O O A ASN B 1 100 ? 22.794 19.384 36.010 0.50 14.54 486 ASN B O 1
ATOM 3131 O O B ASN B 1 100 ? 23.294 19.037 35.941 0.50 12.42 486 ASN B O 1
ATOM 3140 N N . GLN B 1 101 ? 21.788 17.574 36.873 1.00 12.11 487 GLN B N 1
ATOM 3141 C CA . GLN B 1 101 ? 22.197 17.776 38.288 1.00 12.32 487 GLN B CA 1
ATOM 3142 C C . GLN B 1 101 ? 23.096 16.701 38.858 1.00 11.24 487 GLN B C 1
ATOM 3143 O O . GLN B 1 101 ? 23.725 16.970 39.883 1.00 12.22 487 GLN B O 1
ATOM 3149 N N . GLY B 1 102 ? 23.172 15.548 38.195 1.00 10.88 488 GLY B N 1
ATOM 3150 C CA . GLY B 1 102 ? 23.935 14.406 38.719 1.00 11.09 488 GLY B CA 1
ATOM 3151 C C . GLY B 1 102 ? 23.106 13.512 39.620 1.00 10.79 488 GLY B C 1
ATOM 3152 O O . GLY B 1 102 ? 21.958 13.760 39.918 1.00 10.10 488 GLY B O 1
ATOM 3153 N N . GLY B 1 103 ? 23.736 12.408 40.001 1.00 9.58 489 GLY B N 1
ATOM 3154 C CA . GLY B 1 103 ? 23.102 11.317 40.750 1.00 9.51 489 GLY B CA 1
ATOM 3155 C C . GLY B 1 103 ? 23.716 11.037 42.092 1.00 9.30 489 GLY B C 1
ATOM 3156 O O . GLY B 1 103 ? 23.965 11.950 42.892 1.00 9.84 489 GLY B O 1
ATOM 3157 N N . ILE B 1 104 ? 23.895 9.749 42.328 1.00 8.38 490 ILE B N 1
ATOM 3158 C CA . ILE B 1 104 ? 24.279 9.206 43.642 1.00 7.82 490 ILE B CA 1
ATOM 3159 C C . ILE B 1 104 ? 25.660 8.537 43.596 1.00 8.10 490 ILE B C 1
ATOM 3160 O O . ILE B 1 104 ? 26.007 7.871 44.602 1.00 8.79 490 ILE B O 1
ATOM 3165 N N . LEU B 1 105 ? 26.391 8.657 42.503 1.00 8.19 491 LEU B N 1
ATOM 3166 C CA . LEU B 1 105 ? 27.675 7.980 42.312 1.00 8.91 491 LEU B CA 1
ATOM 3167 C C . LEU B 1 105 ? 28.919 8.792 42.629 1.00 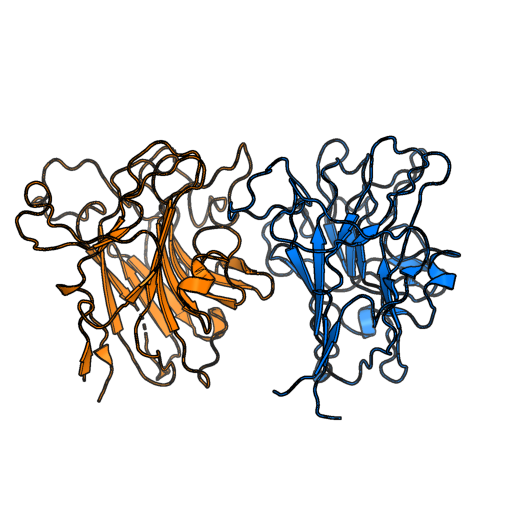8.82 491 LEU B C 1
ATOM 3168 O O . LEU B 1 105 ? 30.038 8.297 42.576 1.00 9.39 491 LEU B O 1
ATOM 3173 N N . ARG B 1 106 ? 28.734 10.091 42.933 1.00 8.42 492 ARG B N 1
ATOM 3174 C CA . ARG B 1 106 ? 29.877 11.004 43.162 1.00 9.59 492 ARG B CA 1
ATOM 3175 C C . ARG B 1 106 ? 29.718 11.645 44.553 1.00 9.11 492 ARG B C 1
ATOM 3176 O O . ARG B 1 106 ? 29.273 10.966 45.473 1.00 9.40 492 ARG B O 1
ATOM 3184 N N . ASP B 1 107 ? 30.035 12.933 44.683 1.00 8.68 493 ASP B N 1
ATOM 3185 C CA . ASP B 1 107 ? 29.871 13.645 45.959 1.00 9.46 493 ASP B CA 1
ATOM 3186 C C . ASP B 1 107 ? 28.563 14.421 45.945 1.00 8.75 493 ASP B C 1
ATOM 3187 O O . ASP B 1 107 ? 28.089 14.804 47.021 1.00 9.34 493 ASP B O 1
ATOM 3192 N N . LYS B 1 108 ? 28.032 14.786 44.766 1.00 9.71 494 LYS B N 1
ATOM 3193 C CA . LYS B 1 108 ? 26.893 15.704 44.726 1.00 9.33 494 LYS B CA 1
ATOM 3194 C C . LYS B 1 108 ? 26.021 15.390 43.513 1.00 10.10 494 LYS B C 1
ATOM 3195 O O . LYS B 1 108 ? 26.538 15.213 42.417 1.00 10.08 494 LYS B O 1
ATOM 3201 N N . GLY B 1 109 ? 24.736 15.372 43.707 1.00 10.43 495 GLY B N 1
ATOM 3202 C CA . GLY B 1 109 ? 23.760 15.215 42.617 1.00 10.25 495 GLY B CA 1
ATOM 3203 C C . GLY B 1 109 ? 22.425 15.801 42.981 1.00 9.73 495 GLY B C 1
ATOM 3204 O O . GLY B 1 109 ? 22.368 16.706 43.826 1.00 10.70 495 GLY B O 1
ATOM 3205 N N . MET B 1 110 ? 21.363 15.285 42.416 1.00 10.31 496 MET B N 1
ATOM 3206 C CA . MET B 1 110 ? 19.988 15.742 42.689 1.00 12.03 496 MET B CA 1
ATOM 3207 C C . MET B 1 110 ? 19.717 15.806 44.187 1.00 11.18 496 MET B C 1
ATOM 3208 O O . MET B 1 110 ? 19.901 14.826 44.896 1.00 11.31 496 MET B O 1
ATOM 3213 N N . ALA B 1 111 ? 19.223 16.950 44.663 1.00 12.04 497 ALA B N 1
ATOM 3214 C CA . ALA B 1 111 ? 18.905 17.100 46.089 1.00 13.02 497 ALA B CA 1
ATOM 3215 C C . ALA B 1 111 ? 17.902 16.021 46.498 1.00 11.75 497 ALA B C 1
ATOM 3216 O O . ALA B 1 111 ? 16.923 15.779 45.808 1.00 11.86 497 ALA B O 1
ATOM 3218 N N . ASN B 1 112 ? 18.114 15.456 47.674 1.00 11.85 498 ASN B N 1
ATOM 3219 C CA . ASN B 1 112 ? 17.150 14.536 48.338 1.00 12.34 498 ASN B CA 1
ATOM 3220 C C . ASN B 1 112 ? 17.102 13.178 47.641 1.00 11.63 498 ASN B C 1
ATOM 3221 O O . ASN B 1 112 ? 16.400 12.312 48.164 1.00 13.91 498 ASN B O 1
ATOM 3226 N N . ALA B 1 113 ? 17.776 12.967 46.522 1.00 11.43 499 ALA B N 1
ATOM 3227 C CA . ALA B 1 113 ? 17.722 11.644 45.873 1.00 10.37 499 ALA B CA 1
ATOM 3228 C C . ALA B 1 113 ? 18.403 10.620 46.757 1.00 10.46 499 ALA B C 1
ATOM 3229 O O . ALA B 1 113 ? 19.377 10.929 47.458 1.00 11.69 499 ALA B O 1
ATOM 3231 N N . SER B 1 114 ? 17.976 9.365 46.688 1.00 10.70 500 SER B N 1
ATOM 3232 C CA . SER B 1 114 ? 18.592 8.311 47.522 1.00 10.18 500 SER B CA 1
ATOM 3233 C C . SER B 1 114 ? 18.639 7.022 46.714 1.00 11.26 500 SER B C 1
ATOM 3234 O O . SER B 1 114 ? 17.962 6.919 45.702 1.00 11.75 500 SER B O 1
ATOM 3237 N N . GLY B 1 115 ? 19.310 6.024 47.261 1.00 9.45 501 GLY B N 1
ATOM 3238 C CA . GLY B 1 115 ? 19.212 4.698 46.694 1.00 9.66 501 GLY B CA 1
ATOM 3239 C C . GLY B 1 115 ? 20.449 3.876 46.985 1.00 9.03 501 GLY B C 1
ATOM 3240 O O . GLY B 1 115 ? 21.148 4.108 47.955 1.00 10.96 501 GLY B O 1
ATOM 3241 N N . PHE B 1 116 ? 20.655 2.899 46.126 1.00 8.93 502 PHE B N 1
ATOM 3242 C CA . PHE B 1 116 ? 21.736 1.947 46.244 1.00 8.80 502 PHE B CA 1
ATOM 3243 C C . PHE B 1 116 ? 22.742 2.154 45.132 1.00 7.93 502 PHE B C 1
ATOM 3244 O O . PHE B 1 116 ? 22.324 2.247 43.976 1.00 9.03 502 PHE B O 1
ATOM 3252 N N . LYS B 1 117 ? 24.017 2.189 45.465 1.00 8.42 503 LYS B N 1
ATOM 3253 C CA . LYS B 1 117 ? 25.057 2.280 44.468 1.00 8.78 503 LYS B CA 1
ATOM 3254 C C . LYS B 1 117 ? 25.977 1.059 44.485 1.00 8.30 503 LYS B C 1
ATOM 3255 O O . LYS B 1 117 ? 26.295 0.545 45.563 1.00 8.53 503 LYS B O 1
ATOM 3261 N N . ILE B 1 118 ? 26.359 0.683 43.293 1.00 8.79 504 ILE B N 1
ATOM 3262 C CA . ILE B 1 118 ? 27.533 -0.194 43.040 1.00 8.18 504 ILE B CA 1
ATOM 3263 C C . ILE B 1 118 ? 28.593 0.760 42.499 1.00 8.08 504 ILE B C 1
ATOM 3264 O O . ILE B 1 118 ? 28.460 1.216 41.361 1.00 8.34 504 ILE B O 1
ATOM 3269 N N . ASP B 1 119 ? 29.582 1.082 43.322 1.00 7.79 505 ASP B N 1
ATOM 3270 C CA . ASP B 1 119 ? 30.614 2.118 42.998 1.00 8.24 505 ASP B CA 1
ATOM 3271 C C . ASP B 1 119 ? 31.832 1.372 42.431 1.00 8.25 505 ASP B C 1
ATOM 3272 O O . ASP B 1 119 ? 32.421 0.577 43.152 1.00 10.65 505 ASP B O 1
ATOM 3277 N N . THR B 1 120 ? 32.130 1.611 41.185 1.00 8.38 506 THR B N 1
ATOM 3278 C CA . THR B 1 120 ? 33.201 0.951 40.458 1.00 8.19 506 THR B CA 1
ATOM 3279 C C . THR B 1 120 ? 34.350 1.898 40.077 1.00 8.99 506 THR B C 1
ATOM 3280 O O . THR B 1 120 ? 35.150 1.549 39.236 1.00 9.29 506 THR B O 1
ATOM 3284 N N . ALA B 1 121 ? 34.410 3.087 40.744 1.00 8.47 507 ALA B N 1
ATOM 3285 C CA . ALA B 1 121 ? 35.467 4.037 40.371 1.00 8.65 507 ALA B CA 1
ATOM 3286 C C . ALA B 1 121 ? 36.100 4.612 41.653 1.00 8.65 507 ALA B C 1
ATOM 3287 O O . ALA B 1 121 ? 35.367 5.004 42.582 1.00 8.31 507 ALA B O 1
ATOM 3289 N N . TYR B 1 122 ? 37.405 4.729 41.625 1.00 8.58 508 TYR B N 1
ATOM 3290 C CA . TYR B 1 122 ? 38.147 5.538 42.623 1.00 8.44 508 TYR B CA 1
ATOM 3291 C C . TYR B 1 122 ? 38.242 6.946 42.017 1.00 8.71 508 TYR B C 1
ATOM 3292 O O . TYR B 1 122 ? 39.035 7.190 41.101 1.00 10.13 508 TYR B O 1
ATOM 3301 N N . ASN B 1 123 ? 37.330 7.834 42.472 1.00 8.61 509 ASN B N 1
ATOM 3302 C CA . ASN B 1 123 ? 37.181 9.160 41.830 1.00 8.63 509 ASN B CA 1
ATOM 3303 C C . ASN B 1 123 ? 38.141 10.148 42.487 1.00 9.54 509 ASN B C 1
ATOM 3304 O O . ASN B 1 123 ? 37.767 10.874 43.446 1.00 12.21 509 ASN B O 1
ATOM 3309 N N . ASN B 1 124 ? 39.345 10.165 42.008 1.00 11.62 510 ASN B N 1
ATOM 3310 C CA . ASN B 1 124 ? 40.454 11.020 42.438 1.00 12.25 510 ASN B CA 1
ATOM 3311 C C . ASN B 1 124 ? 40.512 12.184 41.455 1.00 11.27 510 ASN B C 1
ATOM 3312 O O . ASN B 1 124 ? 40.641 11.947 40.251 1.00 13.55 510 ASN B O 1
ATOM 3317 N N . VAL B 1 125 ? 40.257 13.381 41.909 1.00 11.14 511 VAL B N 1
ATOM 3318 C CA . VAL B 1 125 ? 40.436 14.600 41.130 1.00 11.53 511 VAL B CA 1
ATOM 3319 C C . VAL B 1 125 ? 41.760 15.235 41.606 1.00 13.06 511 VAL B C 1
ATOM 3320 O O . VAL B 1 125 ? 41.744 16.035 42.551 1.00 14.09 511 VAL B O 1
ATOM 3324 N N A ASN B 1 126 ? 42.894 14.807 41.057 0.50 11.58 512 ASN B N 1
ATOM 3325 N N B ASN B 1 126 ? 42.854 14.904 40.944 0.50 17.92 512 ASN B N 1
ATOM 3326 C CA A ASN B 1 126 ? 44.249 15.383 41.258 0.50 11.43 512 ASN B CA 1
ATOM 3327 C CA B ASN B 1 126 ? 44.118 15.639 41.132 0.50 17.53 512 ASN B CA 1
ATOM 3328 C C A ASN B 1 126 ? 44.605 15.540 42.745 0.50 12.59 512 ASN B C 1
ATOM 3329 C C B ASN B 1 126 ? 44.361 15.890 42.628 0.50 17.99 512 ASN B C 1
ATOM 3330 O O A ASN B 1 126 ? 45.164 16.594 43.165 0.50 10.19 512 ASN B O 1
ATOM 3331 O O B ASN B 1 126 ? 44.413 17.116 43.017 0.50 24.71 512 ASN B O 1
ATOM 3340 N N A GLY B 1 127 ? 44.342 14.492 43.520 0.50 10.89 513 GLY B N 1
ATOM 3341 N N B GLY B 1 127 ? 44.351 14.820 43.435 0.50 17.06 513 GLY B N 1
ATOM 3342 C CA A GLY B 1 127 ? 44.778 14.359 44.910 0.50 12.34 513 GLY B CA 1
ATOM 3343 C CA B GLY B 1 127 ? 44.801 14.771 44.835 0.50 18.22 513 GLY B CA 1
ATOM 3344 C C A GLY B 1 127 ? 43.665 14.656 45.876 0.50 15.05 513 GLY B C 1
ATOM 3345 C C B GLY B 1 127 ? 43.654 14.528 45.793 0.50 15.56 513 GLY B C 1
ATOM 3346 O O A GLY B 1 127 ? 43.971 14.643 47.125 0.50 17.20 513 GLY B O 1
ATOM 3347 O O B GLY B 1 127 ? 43.905 13.993 46.935 0.50 20.86 513 GLY B O 1
ATOM 3348 N N . LYS B 1 128 ? 42.434 14.916 45.402 1.00 15.47 514 LYS B N 1
ATOM 3349 C CA . LYS B 1 128 ? 41.276 14.889 46.318 1.00 14.42 514 LYS B CA 1
ATOM 3350 C C . LYS B 1 128 ? 40.307 13.807 45.823 1.00 11.28 514 LYS B C 1
ATOM 3351 O O . LYS B 1 128 ? 39.902 13.783 44.669 1.00 12.08 514 LYS B O 1
ATOM 3357 N N . VAL B 1 129 ? 39.934 12.942 46.710 1.00 11.52 515 VAL B N 1
ATOM 3358 C CA . VAL B 1 129 ? 39.065 11.796 46.444 1.00 9.77 515 VAL B CA 1
ATOM 3359 C C . VAL B 1 129 ? 37.643 12.059 46.856 1.00 9.01 515 VAL B C 1
ATOM 3360 O O . VAL B 1 129 ? 37.397 12.717 47.902 1.00 10.42 515 VAL B O 1
ATOM 3364 N N . ASP B 1 130 ? 36.663 11.567 46.117 1.00 8.59 516 ASP B N 1
ATOM 3365 C CA . ASP B 1 130 ? 35.263 11.647 46.569 1.00 8.74 516 ASP B CA 1
ATOM 3366 C C . ASP B 1 130 ? 35.163 11.088 47.987 1.00 8.95 516 ASP B C 1
ATOM 3367 O O . ASP B 1 130 ? 35.858 10.123 48.357 1.00 9.37 516 ASP B O 1
ATOM 3372 N N . LYS B 1 131 ? 34.237 11.627 48.737 1.00 9.24 517 LYS B N 1
ATOM 3373 C CA . LYS B 1 131 ? 34.135 11.343 50.167 1.00 8.97 517 LYS B CA 1
ATOM 3374 C C . LYS B 1 131 ? 33.962 9.854 50.452 1.00 8.36 517 LYS B C 1
ATOM 3375 O O . LYS B 1 131 ? 34.715 9.298 51.256 1.00 9.21 517 LYS B O 1
ATOM 3381 N N A LEU B 1 132 ? 32.936 9.251 49.870 0.50 8.72 518 LEU B N 1
ATOM 3382 N N B LEU B 1 132 ? 32.912 9.232 49.935 0.50 9.48 518 LEU B N 1
ATOM 3383 C CA A LEU B 1 132 ? 32.681 7.829 50.214 0.50 8.09 518 LEU B CA 1
ATOM 3384 C CA B LEU B 1 132 ? 32.734 7.788 50.248 0.50 9.98 518 LEU B CA 1
ATOM 3385 C C A LEU B 1 132 ? 33.811 6.937 49.682 0.50 8.63 518 LEU B C 1
ATOM 3386 C C B LEU B 1 132 ? 33.912 6.950 49.726 0.50 8.84 518 LEU B C 1
ATOM 3387 O O A LEU B 1 132 ? 34.116 5.928 50.359 0.50 10.20 518 LEU B O 1
ATOM 3388 O O B LEU B 1 132 ? 34.355 5.989 50.426 0.50 8.74 518 LEU B O 1
ATOM 3397 N N . ASP B 1 133 ? 34.412 7.239 48.567 1.00 8.29 519 ASP B N 1
ATOM 3398 C CA . ASP B 1 133 ? 35.557 6.486 48.051 1.00 8.58 519 ASP B CA 1
ATOM 3399 C C . ASP B 1 133 ? 36.754 6.543 49.004 1.00 8.70 519 ASP B C 1
ATOM 3400 O O . ASP B 1 133 ? 37.602 5.657 48.941 1.00 10.26 519 ASP B O 1
ATOM 3405 N N . ALA B 1 134 ? 36.848 7.652 49.780 1.00 9.33 520 ALA B N 1
ATOM 3406 C CA . ALA B 1 134 ? 38.002 7.877 50.677 1.00 9.65 520 ALA B CA 1
ATOM 3407 C C . ALA B 1 134 ? 37.893 7.090 51.986 1.00 9.98 520 ALA B C 1
ATOM 3408 O O . ALA B 1 134 ? 38.847 7.156 52.774 1.00 12.54 520 ALA B O 1
ATOM 3410 N N . ASP B 1 135 ? 36.793 6.384 52.231 1.00 9.71 521 ASP B N 1
ATOM 3411 C CA . ASP B 1 135 ? 36.627 5.595 53.463 1.00 9.95 521 ASP B CA 1
ATOM 3412 C C . ASP B 1 135 ? 37.355 4.253 53.268 1.00 10.42 521 ASP B C 1
ATOM 3413 O O . ASP B 1 135 ? 36.806 3.293 52.693 1.00 10.88 521 ASP B O 1
ATOM 3418 N N . LYS B 1 136 ? 38.578 4.185 53.745 1.00 10.67 522 LYS B N 1
ATOM 3419 C CA . LYS B 1 136 ? 39.448 2.996 53.565 1.00 11.63 522 LYS B CA 1
ATOM 3420 C C . LYS B 1 136 ? 39.068 1.877 54.522 1.00 11.23 522 LYS B C 1
ATOM 3421 O O . LYS B 1 136 ? 39.426 0.714 54.242 1.00 16.00 522 LYS B O 1
ATOM 3427 N N . THR B 1 137 ? 38.283 2.160 55.544 1.00 11.25 523 THR B N 1
ATOM 3428 C CA . THR B 1 137 ? 37.901 1.116 56.500 1.00 11.10 523 THR B CA 1
ATOM 3429 C C . THR B 1 137 ? 36.649 0.431 55.989 1.00 11.32 523 THR B C 1
ATOM 3430 O O . THR B 1 137 ? 36.668 -0.815 55.868 1.00 13.41 523 THR B O 1
ATOM 3434 N N . ASN B 1 138 ? 35.592 1.148 55.670 1.00 10.12 524 ASN B N 1
ATOM 3435 C CA . ASN B 1 138 ? 34.323 0.508 55.309 1.00 9.76 524 ASN B CA 1
ATOM 3436 C C . ASN B 1 138 ? 34.232 0.188 53.807 1.00 9.52 524 ASN B C 1
ATOM 3437 O O . ASN B 1 138 ? 33.510 -0.745 53.459 1.00 10.07 524 ASN B O 1
ATOM 3442 N N . ASN B 1 139 ? 34.843 1.001 52.962 1.00 8.93 525 ASN B N 1
ATOM 3443 C CA . ASN B 1 139 ? 34.504 0.970 51.537 1.00 8.51 525 ASN B CA 1
ATOM 3444 C C . ASN B 1 139 ? 35.634 0.514 50.629 1.00 8.82 525 ASN B C 1
ATOM 3445 O O . ASN B 1 139 ? 35.394 -0.453 49.837 1.00 10.49 525 ASN B O 1
ATOM 3450 N N . LEU B 1 140 ? 36.797 1.135 50.620 1.00 9.37 526 LEU B N 1
ATOM 3451 C CA . LEU B 1 140 ? 37.730 0.971 49.496 1.00 9.81 526 LEU B CA 1
ATOM 3452 C C . LEU B 1 140 ? 39.155 1.203 49.964 1.00 11.19 526 LEU B C 1
ATOM 3453 O O . LEU B 1 140 ? 39.482 2.320 50.381 1.00 12.40 526 LEU B O 1
ATOM 3458 N N . SER B 1 141 ? 40.021 0.225 49.817 1.00 15.63 527 SER B N 1
ATOM 3459 C CA . SER B 1 141 ? 41.466 0.396 50.077 1.00 22.37 527 SER B CA 1
ATOM 3460 C C . SER B 1 141 ? 42.360 0.020 48.874 1.00 29.64 527 SER B C 1
ATOM 3461 O O . SER B 1 141 ? 43.563 0.337 48.933 1.00 45.72 527 SER B O 1
ATOM 3464 N N . GLN B 1 142 ? 41.832 -0.604 47.811 1.00 29.50 528 GLN B N 1
ATOM 3465 C CA . GLN B 1 142 ? 42.632 -0.928 46.586 1.00 31.25 528 GLN B CA 1
ATOM 3466 C C . GLN B 1 142 ? 42.536 0.181 45.478 1.00 32.46 528 GLN B C 1
ATOM 3467 O O . GLN B 1 142 ? 41.547 0.155 44.649 1.00 41.58 528 GLN B O 1
ATOM 3473 C C . GLY B 1 144 ? 45.384 1.054 42.446 1.00 24.45 530 GLY B C 1
ATOM 3474 O O . GLY B 1 144 ? 44.310 0.867 42.930 1.00 41.13 530 GLY B O 1
ATOM 3475 N N . ALA B 1 145 ? 45.456 1.272 41.113 1.00 30.71 531 ALA B N 1
ATOM 3476 C CA . ALA B 1 145 ? 44.347 0.985 40.158 1.00 27.62 531 ALA B CA 1
ATOM 3477 C C . ALA B 1 145 ? 44.072 -0.535 40.125 1.00 33.80 531 ALA B C 1
ATOM 3478 O O . ALA B 1 145 ? 45.042 -1.289 39.837 1.00 38.29 531 ALA B O 1
ATOM 3480 N N . ALA B 1 146 ? 42.819 -0.988 40.380 1.00 27.27 532 ALA B N 1
ATOM 3481 C CA . ALA B 1 146 ? 42.370 -2.430 40.463 1.00 17.86 532 ALA B CA 1
ATOM 3482 C C . ALA B 1 146 ? 40.886 -2.463 40.027 1.00 14.37 532 ALA B C 1
ATOM 3483 O O . ALA B 1 146 ? 40.322 -1.412 39.867 1.00 16.44 532 ALA B O 1
ATOM 3485 N N A LYS B 1 147 ? 40.260 -3.638 39.902 0.50 12.59 533 LYS B N 1
ATOM 3486 N N B LYS B 1 147 ? 40.264 -3.640 39.911 0.50 12.78 533 LYS B N 1
ATOM 3487 C CA A LYS B 1 147 ? 38.825 -3.763 39.511 0.50 11.16 533 LYS B CA 1
ATOM 3488 C CA B LYS B 1 147 ? 38.829 -3.785 39.529 0.50 11.74 533 LYS B CA 1
ATOM 3489 C C A LYS B 1 147 ? 37.999 -4.041 40.756 0.50 11.03 533 LYS B C 1
ATOM 3490 C C B LYS B 1 147 ? 38.005 -4.050 40.772 0.50 11.18 533 LYS B C 1
ATOM 3491 O O A LYS B 1 147 ? 37.109 -4.898 40.750 0.50 11.78 533 LYS B O 1
ATOM 3492 O O B LYS B 1 147 ? 37.128 -4.915 40.776 0.50 12.09 533 LYS B O 1
ATOM 3503 N N . VAL B 1 148 ? 38.242 -3.216 41.756 1.00 12.06 534 VAL B N 1
ATOM 3504 C CA . VAL B 1 148 ? 37.614 -3.334 43.077 1.00 12.28 534 VAL B CA 1
ATOM 3505 C C . VAL B 1 148 ? 36.850 -2.053 43.335 1.00 10.75 534 VAL B C 1
ATOM 3506 O O . VAL B 1 148 ? 37.364 -0.894 43.114 1.00 13.37 534 VAL B O 1
ATOM 3510 N N . GLY B 1 149 ? 35.650 -2.235 43.804 1.00 9.76 535 GLY B N 1
ATOM 3511 C CA . GLY B 1 149 ? 34.789 -1.151 44.229 1.00 9.39 535 GLY B CA 1
ATOM 3512 C C . GLY B 1 149 ? 34.031 -1.500 45.465 1.00 8.26 535 GLY B C 1
ATOM 3513 O O . GLY B 1 149 ? 34.546 -2.283 46.327 1.00 9.23 535 GLY B O 1
ATOM 3514 N N . TYR B 1 150 ? 32.821 -1.041 45.643 1.00 8.37 536 TYR B N 1
ATOM 3515 C CA . TYR B 1 150 ? 32.039 -1.285 46.841 1.00 8.57 536 TYR B CA 1
ATOM 3516 C C . TYR B 1 150 ? 30.579 -0.990 46.611 1.00 7.62 536 TYR B C 1
ATOM 3517 O O . TYR B 1 150 ? 30.242 -0.233 45.666 1.00 9.19 536 TYR B O 1
ATOM 3526 N N . GLY B 1 151 ? 29.706 -1.489 47.463 1.00 8.57 537 GLY B N 1
ATOM 3527 C CA . GLY B 1 151 ? 28.285 -1.202 47.462 1.00 8.74 537 GLY B CA 1
ATOM 3528 C C . GLY B 1 151 ? 27.862 -0.536 48.738 1.00 8.58 537 GLY B C 1
ATOM 3529 O O . GLY B 1 151 ? 28.445 -0.818 49.781 1.00 9.58 537 GLY B O 1
ATOM 3530 N N . THR B 1 152 ? 26.806 0.252 48.659 1.00 8.42 538 THR B N 1
ATOM 3531 C CA . THR B 1 152 ? 26.205 0.857 49.819 1.00 9.32 538 THR B CA 1
ATOM 3532 C C . THR B 1 152 ? 24.948 1.584 49.409 1.00 8.21 538 THR B C 1
ATOM 3533 O O . THR B 1 152 ? 24.860 2.118 48.282 1.00 8.64 538 THR B O 1
ATOM 3537 N N . PHE B 1 153 ? 24.051 1.765 50.340 1.00 8.97 539 PHE B N 1
ATOM 3538 C CA . PHE B 1 153 ? 22.991 2.779 50.210 1.00 8.84 539 PHE B CA 1
ATOM 3539 C C . PHE B 1 153 ? 23.564 4.177 50.525 1.00 8.69 539 PHE B C 1
ATOM 3540 O O . PHE B 1 153 ? 24.538 4.330 51.271 1.00 9.22 539 PHE B O 1
ATOM 3548 N N . VAL B 1 154 ? 22.980 5.175 49.880 1.00 8.89 540 VAL B N 1
ATOM 3549 C CA . VAL B 1 154 ? 23.377 6.608 50.019 1.00 9.20 540 VAL B CA 1
ATOM 3550 C C . VAL B 1 154 ? 22.139 7.475 49.985 1.00 9.45 540 VAL B C 1
ATOM 3551 O O . VAL B 1 154 ? 21.072 7.093 49.486 1.00 9.73 540 VAL B O 1
ATOM 3555 N N . LYS B 1 155 ? 22.328 8.721 50.450 1.00 9.12 541 LYS B N 1
ATOM 3556 C CA . LYS B 1 155 ? 21.284 9.750 50.424 1.00 10.16 541 LYS B CA 1
ATOM 3557 C C . LYS B 1 155 ? 21.923 11.083 50.125 1.00 10.00 541 LYS B C 1
ATOM 3558 O O . LYS B 1 155 ? 22.899 11.475 50.793 1.00 11.51 541 LYS B O 1
ATOM 3564 N N . ASN B 1 156 ? 21.425 11.711 49.085 1.00 10.37 542 ASN B N 1
ATOM 3565 C CA . ASN B 1 156 ? 21.820 13.116 48.789 1.00 10.00 542 ASN B CA 1
ATOM 3566 C C . ASN B 1 156 ? 21.051 14.030 49.735 1.00 10.10 542 ASN B C 1
ATOM 3567 O O . ASN B 1 156 ? 19.816 13.870 49.827 1.00 12.07 542 ASN B O 1
ATOM 3572 N N . GLY B 1 157 ? 21.726 14.973 50.364 1.00 10.97 543 GLY B N 1
ATOM 3573 C CA . GLY B 1 157 ? 21.018 15.899 51.285 1.00 12.69 543 GLY B CA 1
ATOM 3574 C C . GLY B 1 157 ? 20.299 16.989 50.532 1.00 13.22 543 GLY B C 1
ATOM 3575 O O . GLY B 1 157 ? 20.221 17.005 49.309 1.00 12.47 543 GLY B O 1
ATOM 3576 N N . ALA B 1 158 ? 19.779 17.910 51.322 1.00 15.38 544 ALA B N 1
ATOM 3577 C CA . ALA B 1 158 ? 19.001 19.061 50.803 1.00 16.20 544 ALA B CA 1
ATOM 3578 C C . ALA B 1 158 ? 19.879 19.925 49.879 1.00 13.40 544 ALA B C 1
ATOM 3579 O O . ALA B 1 158 ? 19.338 20.663 49.067 1.00 15.31 544 ALA B O 1
ATOM 3581 N N . ASP B 1 159 ? 21.192 19.896 50.068 1.00 12.23 545 ASP B N 1
ATOM 3582 C CA . ASP B 1 159 ? 22.186 20.618 49.226 1.00 12.02 545 ASP B CA 1
ATOM 3583 C C . ASP B 1 159 ? 22.725 19.762 48.069 1.00 11.20 545 ASP B C 1
ATOM 3584 O O . ASP B 1 159 ? 23.687 20.134 47.413 1.00 11.91 545 ASP B O 1
ATOM 3589 N N . GLY B 1 160 ? 22.201 18.526 47.907 1.00 11.67 546 GLY B N 1
ATOM 3590 C CA . GLY B 1 160 ? 22.652 17.623 46.852 1.00 10.59 546 GLY B CA 1
ATOM 3591 C C . GLY B 1 160 ? 23.800 16.765 47.293 1.00 9.84 546 GLY B C 1
ATOM 3592 O O . GLY B 1 160 ? 24.152 15.832 46.517 1.00 10.11 546 GLY B O 1
ATOM 3593 N N . VAL B 1 161 ? 24.416 16.980 48.425 1.00 9.06 547 VAL B N 1
ATOM 3594 C CA . VAL B 1 161 ? 25.708 16.330 48.699 1.00 8.87 547 VAL B CA 1
ATOM 3595 C C . VAL B 1 161 ? 25.457 15.000 49.387 1.00 9.32 547 VAL B C 1
ATOM 3596 O O . VAL B 1 161 ? 24.637 14.839 50.292 1.00 10.59 547 VAL B O 1
ATOM 3600 N N . THR B 1 162 ? 26.095 13.977 48.834 1.00 9.47 548 THR B N 1
ATOM 3601 C CA . THR B 1 162 ? 25.894 12.548 49.162 1.00 10.05 548 THR B CA 1
ATOM 3602 C C . THR B 1 162 ? 26.492 12.196 50.510 1.00 9.07 548 THR B C 1
ATOM 3603 O O . THR B 1 162 ? 27.631 12.534 50.866 1.00 10.33 548 THR B O 1
ATOM 3607 N N . ASN B 1 163 ? 25.729 11.399 51.245 1.00 8.89 549 ASN B N 1
ATOM 3608 C CA . ASN B 1 163 ? 26.101 10.776 52.535 1.00 9.41 549 ASN B CA 1
ATOM 3609 C C . ASN B 1 163 ? 25.812 9.271 52.456 1.00 9.20 549 ASN B C 1
ATOM 3610 O O . ASN B 1 163 ? 24.787 8.879 51.887 1.00 10.19 549 ASN B O 1
ATOM 3615 N N . GLN B 1 164 ? 26.619 8.520 53.171 1.00 8.99 550 GLN B N 1
ATOM 3616 C CA . GLN B 1 164 ? 26.441 7.059 53.264 1.00 8.31 550 GLN B CA 1
ATOM 3617 C C . GLN B 1 164 ? 25.401 6.736 54.329 1.00 9.86 550 GLN B C 1
ATOM 3618 O O . GLN B 1 164 ? 25.486 7.221 55.490 1.00 10.07 550 GLN B O 1
ATOM 3624 N N . VAL B 1 165 ? 24.459 5.832 54.017 1.00 9.22 551 VAL B N 1
ATOM 3625 C CA . VAL B 1 165 ? 23.361 5.516 54.949 1.00 9.38 551 VAL B CA 1
ATOM 3626 C C . VAL B 1 165 ? 23.130 3.987 54.931 1.00 9.17 551 VAL B C 1
ATOM 3627 O O . VAL B 1 165 ? 23.799 3.284 54.154 1.00 9.91 551 VAL B O 1
ATOM 3631 N N . GLY B 1 166 ? 22.188 3.545 55.722 1.00 9.79 552 GLY B N 1
ATOM 3632 C CA . GLY B 1 166 ? 21.896 2.108 55.779 1.00 10.28 552 GLY B CA 1
ATOM 3633 C C . GLY B 1 166 ? 22.953 1.332 56.516 1.00 9.71 552 GLY B C 1
ATOM 3634 O O . GLY B 1 166 ? 23.754 1.842 57.285 1.00 10.56 552 GLY B O 1
ATOM 3635 N N . GLN B 1 167 ? 22.960 0.023 56.255 1.00 9.54 553 GLN B N 1
ATOM 3636 C CA . GLN B 1 167 ? 23.867 -0.985 56.887 1.00 10.89 553 GLN B CA 1
ATOM 3637 C C . GLN B 1 167 ? 25.014 -1.282 55.938 1.00 8.77 553 GLN B C 1
ATOM 3638 O O . GLN B 1 167 ? 24.846 -1.345 54.715 1.00 11.22 553 GLN B O 1
ATOM 3644 N N . ASN B 1 168 ? 26.172 -1.529 56.518 1.00 9.53 554 ASN B N 1
ATOM 3645 C CA . ASN B 1 168 ? 27.243 -2.232 55.804 1.00 9.41 554 ASN B CA 1
ATOM 3646 C C . ASN B 1 168 ? 26.835 -3.657 55.422 1.00 9.47 554 ASN B C 1
ATOM 3647 O O . ASN B 1 168 ? 25.901 -4.200 55.984 1.00 10.45 554 ASN B O 1
ATOM 3652 N N . ALA B 1 169 ? 27.529 -4.224 54.460 1.00 10.31 555 ALA B N 1
ATOM 3653 C CA . ALA B 1 169 ? 27.203 -5.573 53.983 1.00 10.43 555 ALA B CA 1
ATOM 3654 C C . ALA B 1 169 ? 27.062 -6.503 55.163 1.00 11.10 555 ALA B C 1
ATOM 3655 O O . ALA B 1 169 ? 27.928 -6.496 56.062 1.00 11.14 555 ALA B O 1
ATOM 3657 N N A LEU B 1 170 ? 26.029 -7.343 55.130 0.50 10.68 556 LEU B N 1
ATOM 3658 N N B LEU B 1 170 ? 26.019 -7.327 55.145 0.50 11.48 556 LEU B N 1
ATOM 3659 C CA A LEU B 1 170 ? 25.644 -8.215 56.279 0.50 11.38 556 LEU B CA 1
ATOM 3660 C CA B LEU B 1 170 ? 25.696 -8.257 56.259 0.50 12.87 556 LEU B CA 1
ATOM 3661 C C A LEU B 1 170 ? 26.364 -9.573 56.237 0.50 13.23 556 LEU B C 1
ATOM 3662 C C B LEU B 1 170 ? 26.564 -9.525 56.194 0.50 13.24 556 LEU B C 1
ATOM 3663 O O A LEU B 1 170 ? 26.387 -10.207 55.193 0.50 12.96 556 LEU B O 1
ATOM 3664 O O B LEU B 1 170 ? 26.894 -10.069 55.122 0.50 13.51 556 LEU B O 1
ATOM 3673 N N . ASN B 1 171 ? 26.919 -9.979 57.379 1.00 13.37 557 ASN B N 1
ATOM 3674 C CA . ASN B 1 171 ? 27.438 -11.357 57.553 1.00 15.21 557 ASN B CA 1
ATOM 3675 C C . ASN B 1 171 ? 28.537 -11.649 56.498 1.00 14.31 557 ASN B C 1
ATOM 3676 O O . ASN B 1 171 ? 28.555 -12.762 55.929 1.00 17.96 557 ASN B O 1
ATOM 3681 N N . THR B 1 172 ? 29.514 -10.746 56.330 1.00 14.29 558 THR B N 1
ATOM 3682 C CA . THR B 1 172 ? 30.696 -10.972 55.484 1.00 13.78 558 THR B CA 1
ATOM 3683 C C . THR B 1 172 ? 32.004 -10.722 56.247 1.00 15.54 558 THR B C 1
ATOM 3684 O O . THR B 1 172 ? 32.052 -9.878 57.162 1.00 16.78 558 THR B O 1
ATOM 3688 N N A LYS B 1 173 ? 33.012 -11.486 55.816 0.50 17.31 559 LYS B N 1
ATOM 3689 N N C LYS B 1 173 ? 33.028 -11.489 55.914 0.50 16.09 559 LYS B N 1
ATOM 3690 C CA A LYS B 1 173 ? 34.423 -11.402 56.300 0.38 19.51 559 LYS B CA 1
ATOM 3691 C CA C LYS B 1 173 ? 34.376 -11.287 56.503 0.62 15.84 559 LYS B CA 1
ATOM 3692 C C A LYS B 1 173 ? 35.273 -10.583 55.327 0.50 19.80 559 LYS B C 1
ATOM 3693 C C C LYS B 1 173 ? 35.171 -10.370 55.558 0.50 12.22 559 LYS B C 1
ATOM 3694 O O A LYS B 1 173 ? 36.525 -10.605 55.354 0.50 22.50 559 LYS B O 1
ATOM 3695 O O C LYS B 1 173 ? 36.322 -10.103 55.906 0.50 12.23 559 LYS B O 1
ATOM 3706 N N . ASP B 1 174 ? 34.611 -9.927 54.400 1.00 16.11 560 ASP B N 1
ATOM 3707 C CA . ASP B 1 174 ? 35.370 -9.111 53.433 1.00 14.74 560 ASP B CA 1
ATOM 3708 C C . ASP B 1 174 ? 35.975 -7.885 54.149 1.00 14.47 560 ASP B C 1
ATOM 3709 O O . ASP B 1 174 ? 35.348 -7.335 55.101 1.00 14.78 560 ASP B O 1
ATOM 3714 N N . LYS B 1 175 ? 37.145 -7.514 53.691 1.00 15.53 561 LYS B N 1
ATOM 3715 C CA . LYS B 1 175 ? 37.805 -6.290 54.127 1.00 16.06 561 LYS B CA 1
ATOM 3716 C C . LYS B 1 175 ? 38.227 -5.515 52.894 1.00 15.93 561 LYS B C 1
ATOM 3717 O O . LYS B 1 175 ? 39.058 -5.993 52.119 1.00 15.24 561 LYS B O 1
ATOM 3723 N N . PRO B 1 176 ? 37.732 -4.279 52.674 1.00 12.78 562 PRO B N 1
ATOM 3724 C CA . PRO B 1 176 ? 36.678 -3.628 53.451 1.00 11.83 562 PRO B CA 1
ATOM 3725 C C . PRO B 1 176 ? 35.330 -4.367 53.393 1.00 11.47 562 PRO B C 1
ATOM 3726 O O . PRO B 1 176 ? 35.051 -5.091 52.369 1.00 11.55 562 PRO B O 1
ATOM 3730 N N . VAL B 1 177 ? 34.490 -4.187 54.383 1.00 12.05 563 VAL B N 1
ATOM 3731 C CA . VAL B 1 17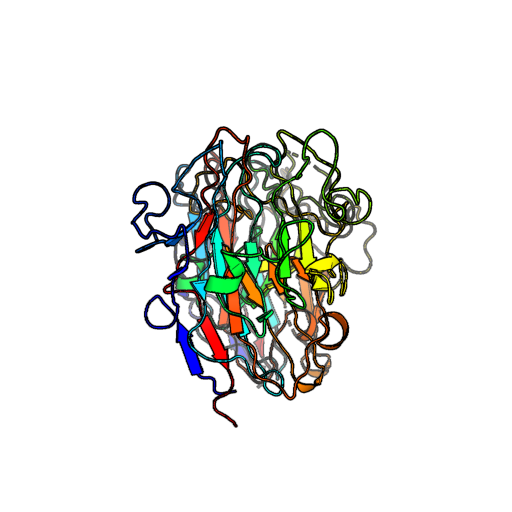7 ? 33.173 -4.848 54.487 1.00 12.01 563 VAL B CA 1
ATOM 3732 C C . VAL B 1 177 ? 32.348 -4.681 53.225 1.00 10.51 563 VAL B C 1
ATOM 3733 O O . VAL B 1 177 ? 31.704 -5.649 52.808 1.00 11.45 563 VAL B O 1
ATOM 3737 N N . ASN B 1 178 ? 32.372 -3.478 52.608 1.00 9.66 564 ASN B N 1
ATOM 3738 C CA . ASN B 1 178 ? 31.426 -3.219 51.501 1.00 9.39 564 ASN B CA 1
ATOM 3739 C C . ASN B 1 178 ? 32.031 -3.607 50.148 1.00 9.36 564 ASN B C 1
ATOM 3740 O O . ASN B 1 178 ? 31.404 -3.338 49.118 1.00 8.95 564 ASN B O 1
ATOM 3745 N N A LYS B 1 179 ? 33.192 -4.273 50.140 0.50 9.09 565 LYS B N 1
ATOM 3746 N N B LYS B 1 179 ? 33.187 -4.294 50.159 0.50 9.66 565 LYS B N 1
ATOM 3747 C CA A LYS B 1 179 ? 33.920 -4.500 48.874 0.50 9.51 565 LYS B CA 1
ATOM 3748 C CA B LYS B 1 179 ? 33.934 -4.619 48.923 0.50 10.66 565 LYS B CA 1
ATOM 3749 C C A LYS B 1 179 ? 33.068 -5.269 47.862 0.50 10.43 565 LYS B C 1
ATOM 3750 C C B LYS B 1 179 ? 33.039 -5.282 47.869 0.50 10.76 565 LYS B C 1
ATOM 3751 O O A LYS B 1 179 ? 32.373 -6.254 48.203 0.50 10.97 565 LYS B O 1
ATOM 3752 O O B LYS B 1 179 ? 32.310 -6.275 48.194 0.50 11.67 565 LYS B O 1
ATOM 3763 N N . ILE B 1 180 ? 33.243 -4.909 46.608 1.00 10.20 566 ILE B N 1
ATOM 3764 C CA . ILE B 1 180 ? 32.734 -5.659 45.448 1.00 10.55 566 ILE B CA 1
ATOM 3765 C C . ILE B 1 180 ? 33.893 -5.783 44.462 1.00 10.26 566 ILE B C 1
ATOM 3766 O O . ILE B 1 180 ? 34.454 -4.729 44.059 1.00 11.00 566 ILE B O 1
ATOM 3771 N N . ILE B 1 181 ? 34.216 -6.997 44.059 1.00 11.05 567 ILE B N 1
ATOM 3772 C CA . ILE B 1 181 ? 35.144 -7.194 42.922 1.00 11.69 567 ILE B CA 1
ATOM 3773 C C . ILE B 1 181 ? 34.261 -7.101 41.683 1.00 11.62 567 ILE B C 1
ATOM 3774 O O . ILE B 1 181 ? 33.531 -8.031 41.364 1.00 11.16 567 ILE B O 1
ATOM 3779 N N . TYR B 1 182 ? 34.294 -5.937 41.011 1.00 9.79 568 TYR B N 1
ATOM 3780 C CA . TYR B 1 182 ? 33.257 -5.660 40.010 1.00 10.12 568 TYR B CA 1
ATOM 3781 C C . TYR B 1 182 ? 33.612 -6.214 38.604 1.00 9.47 568 TYR B C 1
ATOM 3782 O O . TYR B 1 182 ? 32.710 -6.253 37.767 1.00 9.79 568 TYR B O 1
ATOM 3791 N N . ALA B 1 183 ? 34.833 -6.649 38.404 1.00 9.18 569 ALA B N 1
ATOM 3792 C CA . ALA B 1 183 ? 35.221 -7.397 37.196 1.00 9.63 569 ALA B CA 1
ATOM 3793 C C . ALA B 1 183 ? 36.486 -8.134 37.510 1.00 10.83 569 ALA B C 1
ATOM 3794 O O . ALA B 1 183 ? 37.219 -7.838 38.456 1.00 11.52 569 ALA B O 1
ATOM 3796 N N . ASP B 1 184 ? 36.734 -9.192 36.731 1.00 10.95 570 ASP B N 1
ATOM 3797 C CA . ASP B 1 184 ? 37.962 -9.964 36.905 1.00 11.20 570 ASP B CA 1
ATOM 3798 C C . ASP B 1 184 ? 38.507 -10.406 35.562 1.00 12.38 570 ASP B C 1
ATOM 3799 O O . ASP B 1 184 ? 38.037 -9.922 34.509 1.00 13.00 570 ASP B O 1
ATOM 3804 N N A ASN B 1 185 ? 39.485 -11.298 35.631 0.50 10.90 571 ASN B N 1
ATOM 3805 N N B ASN B 1 185 ? 39.553 -11.228 35.562 0.50 12.39 571 ASN B N 1
ATOM 3806 C CA A ASN B 1 185 ? 40.292 -11.662 34.454 0.50 10.51 571 ASN B CA 1
ATOM 3807 C CA B ASN B 1 185 ? 40.194 -11.595 34.280 0.50 13.56 571 ASN B CA 1
ATOM 3808 C C A ASN B 1 185 ? 40.041 -13.131 34.053 0.50 10.09 571 ASN B C 1
ATOM 3809 C C B ASN B 1 185 ? 39.956 -13.077 33.905 0.50 12.81 571 ASN B C 1
ATOM 3810 O O A ASN B 1 185 ? 40.917 -13.698 33.373 0.50 11.58 571 ASN B O 1
ATOM 3811 O O B ASN B 1 185 ? 40.717 -13.605 33.094 0.50 12.98 571 ASN B O 1
ATOM 3820 N N . THR B 1 186 ? 38.854 -13.676 34.331 1.00 10.37 572 THR B N 1
ATOM 3821 C CA . THR B 1 186 ? 38.631 -15.089 34.018 1.00 10.91 572 THR B CA 1
ATOM 3822 C C . THR B 1 186 ? 38.700 -15.319 32.517 1.00 10.31 572 THR B C 1
ATOM 3823 O O . THR B 1 186 ? 38.121 -14.545 31.724 1.00 12.92 572 THR B O 1
ATOM 3827 N N . THR B 1 187 ? 39.330 -16.421 32.127 1.00 10.21 573 THR B N 1
ATOM 3828 C CA . THR B 1 187 ? 39.282 -16.917 30.728 1.00 10.85 573 THR B CA 1
ATOM 3829 C C . THR B 1 187 ? 38.216 -17.983 30.593 1.00 11.08 573 THR B C 1
ATOM 3830 O O . THR B 1 187 ? 38.147 -18.588 29.515 1.00 12.49 573 THR B O 1
ATOM 3834 N N . ASN B 1 188 ? 37.405 -18.184 31.593 1.00 11.14 574 ASN B N 1
ATOM 3835 C CA . ASN B 1 188 ? 36.370 -19.232 31.624 1.00 12.26 574 ASN B CA 1
ATOM 3836 C C . ASN B 1 188 ? 35.077 -18.638 32.195 1.00 11.60 574 ASN B C 1
ATOM 3837 O O . ASN B 1 188 ? 34.856 -18.750 33.374 1.00 11.81 574 ASN B O 1
ATOM 3842 N N . HIS B 1 189 ? 34.174 -18.174 31.341 1.00 13.20 575 HIS B N 1
ATOM 3843 C CA . HIS B 1 189 ? 32.826 -17.722 31.752 1.00 14.62 575 HIS B CA 1
ATOM 3844 C C . HIS B 1 189 ? 32.002 -18.875 32.318 1.00 13.43 575 HIS B C 1
ATOM 3845 O O . HIS B 1 189 ? 30.957 -18.586 32.885 1.00 20.85 575 HIS B O 1
ATOM 3852 N N . LEU B 1 190 ? 32.409 -20.111 32.100 1.00 15.92 576 LEU B N 1
ATOM 3853 C CA . LEU B 1 190 ? 31.621 -21.327 32.498 1.00 16.20 576 LEU B CA 1
ATOM 3854 C C . LEU B 1 190 ? 32.203 -21.929 33.762 1.00 15.98 576 LEU B C 1
ATOM 3855 O O . LEU B 1 190 ? 31.894 -23.087 34.031 1.00 19.29 576 LEU B O 1
ATOM 3860 N N . ASP B 1 191 ? 33.070 -21.226 34.492 1.00 13.77 577 ASP B N 1
ATOM 3861 C CA . ASP B 1 191 ? 33.733 -21.779 35.708 1.00 13.38 577 ASP B CA 1
ATOM 3862 C C . ASP B 1 191 ? 32.811 -21.739 36.926 1.00 14.92 577 ASP B C 1
ATOM 3863 O O . ASP B 1 191 ? 33.193 -22.265 38.008 1.00 17.07 577 ASP B O 1
ATOM 3868 N N . GLY B 1 192 ? 31.611 -21.220 36.805 1.00 15.29 578 GLY B N 1
ATOM 3869 C CA . GLY B 1 192 ? 30.622 -21.170 37.894 1.00 15.38 578 GLY B CA 1
ATOM 3870 C C . GLY B 1 192 ? 30.800 -20.011 38.869 1.00 13.44 578 GLY B C 1
ATOM 3871 O O . GLY B 1 192 ? 29.958 -19.839 39.760 1.00 14.40 578 GLY B O 1
ATOM 3872 N N . GLN B 1 193 ? 31.896 -19.266 38.742 1.00 13.96 579 GLN B N 1
ATOM 3873 C CA . GLN B 1 193 ? 32.219 -18.175 39.706 1.00 13.01 579 GLN B CA 1
ATOM 3874 C C . GLN B 1 193 ? 31.509 -16.849 39.338 1.00 11.22 579 GLN B C 1
ATOM 3875 O O . GLN B 1 193 ? 30.994 -16.716 38.236 1.00 12.61 579 GLN B O 1
ATOM 3881 N N . PHE B 1 194 ? 31.481 -15.940 40.259 1.00 11.65 580 PHE B N 1
ATOM 3882 C CA . PHE B 1 194 ? 30.964 -14.578 40.032 1.00 12.06 580 PHE B CA 1
ATOM 3883 C C . PHE B 1 194 ? 32.017 -13.828 39.242 1.00 9.81 580 PHE B C 1
ATOM 3884 O O . PHE B 1 194 ? 33.187 -13.711 39.645 1.00 11.82 580 PHE B O 1
ATOM 3892 N N . HIS B 1 195 ? 31.571 -13.247 38.130 1.00 10.26 581 HIS B N 1
ATOM 3893 C CA . HIS B 1 195 ? 32.397 -12.404 37.258 1.00 10.41 581 HIS B CA 1
ATOM 3894 C C . HIS B 1 195 ? 31.589 -11.144 36.932 1.00 10.33 581 HIS B C 1
ATOM 3895 O O . HIS B 1 195 ? 30.585 -11.220 36.212 1.00 10.80 581 HIS B O 1
ATOM 3902 N N . GLY B 1 196 ? 31.952 -10.030 37.506 1.00 9.52 582 GLY B N 1
ATOM 3903 C CA . GLY B 1 196 ? 31.126 -8.822 37.389 1.00 9.68 582 GLY B CA 1
ATOM 3904 C C . GLY B 1 196 ? 31.038 -8.220 35.973 1.00 9.19 582 GLY B C 1
ATOM 3905 O O . GLY B 1 196 ? 30.114 -7.469 35.740 1.00 9.74 582 GLY B O 1
ATOM 3906 N N . GLN B 1 197 ? 31.956 -8.604 35.101 1.00 9.31 583 GLN B N 1
ATOM 3907 C CA . GLN B 1 197 ? 31.896 -8.231 33.682 1.00 9.74 583 GLN B CA 1
ATOM 3908 C C . GLN B 1 197 ? 30.820 -9.029 32.933 1.00 8.65 583 GLN B C 1
ATOM 3909 O O . GLN B 1 197 ? 30.479 -8.673 31.791 1.00 10.68 583 GLN B O 1
ATOM 3915 N N . ARG B 1 198 ? 30.284 -10.064 33.553 1.00 9.07 584 ARG B N 1
ATOM 3916 C CA . ARG B 1 198 ? 29.155 -10.817 32.990 1.00 9.51 584 ARG B CA 1
ATOM 3917 C C . ARG B 1 198 ? 27.854 -10.352 33.616 1.00 9.40 584 ARG B C 1
ATOM 3918 O O . ARG B 1 198 ? 27.876 -9.439 34.452 1.00 9.81 584 ARG B O 1
ATOM 3926 N N . LEU B 1 199 ? 26.715 -10.821 33.137 1.00 9.70 585 LEU B N 1
ATOM 3927 C CA . LEU B 1 199 ? 25.413 -10.387 33.633 1.00 10.03 585 LEU B CA 1
ATOM 3928 C C . LEU B 1 199 ? 25.128 -11.021 34.983 1.00 9.56 585 LEU B C 1
ATOM 3929 O O . LEU B 1 199 ? 25.118 -12.251 35.103 1.00 12.00 585 LEU B O 1
ATOM 3934 N N . ASN B 1 200 ? 24.816 -10.202 35.966 1.00 9.84 586 ASN B N 1
ATOM 3935 C CA . ASN B 1 200 ? 24.503 -10.644 37.341 1.00 9.47 586 ASN B CA 1
ATOM 3936 C C . ASN B 1 200 ? 23.405 -9.770 37.915 1.00 8.60 586 ASN B C 1
ATOM 3937 O O . ASN B 1 200 ? 23.443 -8.530 37.681 1.00 9.83 586 ASN B O 1
ATOM 3942 N N . ASP B 1 201 ? 22.478 -10.324 38.609 1.00 9.32 587 ASP B N 1
ATOM 3943 C CA . ASP B 1 201 ? 21.302 -9.576 39.074 1.00 10.34 587 ASP B CA 1
ATOM 3944 C C . ASP B 1 201 ? 21.593 -8.759 40.314 1.00 9.33 587 ASP B C 1
ATOM 3945 O O . ASP B 1 201 ? 22.189 -9.228 41.310 1.00 10.52 587 ASP B O 1
ATOM 3950 N N . VAL B 1 202 ? 21.197 -7.496 40.253 1.00 9.36 588 VAL B N 1
ATOM 3951 C CA . VAL B 1 202 ? 20.929 -6.663 41.426 1.00 9.22 588 VAL B CA 1
ATOM 3952 C C . VAL B 1 202 ? 19.469 -6.831 41.776 1.00 9.23 588 VAL B C 1
ATOM 3953 O O . VAL B 1 202 ? 18.605 -6.687 40.906 1.00 10.55 588 VAL B O 1
ATOM 3957 N N . VAL B 1 203 ? 19.188 -7.147 43.037 1.00 10.06 589 VAL B N 1
ATOM 3958 C CA . VAL B 1 203 ? 17.789 -7.231 43.505 1.00 10.46 589 VAL B CA 1
ATOM 3959 C C . VAL B 1 203 ? 17.588 -6.219 44.611 1.00 10.03 589 VAL B C 1
ATOM 3960 O O . VAL B 1 203 ? 18.359 -6.194 45.571 1.00 11.23 589 VAL B O 1
ATOM 3964 N N . LEU B 1 204 ? 16.550 -5.415 44.462 1.00 10.92 590 LEU B N 1
ATOM 3965 C CA . LEU B 1 204 ? 16.094 -4.497 45.504 1.00 10.18 590 LEU B CA 1
ATOM 3966 C C . LEU B 1 204 ? 14.729 -4.956 45.951 1.00 11.75 590 LEU B C 1
ATOM 3967 O O . LEU B 1 204 ? 13.760 -4.872 45.215 1.00 11.86 590 LEU B O 1
ATOM 3972 N N . ASN B 1 205 ? 14.697 -5.558 47.137 1.00 11.30 591 ASN B N 1
ATOM 3973 C CA B ASN B 1 205 ? 13.479 -6.185 47.677 0.38 12.00 591 ASN B CA 1
ATOM 3974 C CA C ASN B 1 205 ? 13.481 -6.184 47.697 0.62 10.98 591 ASN B CA 1
ATOM 3975 C C . ASN B 1 205 ? 12.974 -5.325 48.835 1.00 13.27 591 ASN B C 1
ATOM 3976 O O . ASN B 1 205 ? 13.697 -5.211 49.859 1.00 16.74 591 ASN B O 1
ATOM 3985 N N . TYR B 1 206 ? 11.802 -4.771 48.663 1.00 12.56 592 TYR B N 1
ATOM 3986 C CA . TYR B 1 206 ? 11.213 -3.874 49.668 1.00 13.04 592 TYR B CA 1
ATOM 3987 C C . TYR B 1 206 ? 10.100 -4.578 50.407 1.00 13.69 592 TYR B C 1
ATOM 3988 O O . TYR B 1 206 ? 9.138 -5.052 49.785 1.00 13.65 592 TYR B O 1
ATOM 3997 N N . ASP B 1 207 ? 10.242 -4.532 51.723 1.00 13.96 593 ASP B N 1
ATOM 3998 C CA . ASP B 1 207 ? 9.255 -5.081 52.668 1.00 14.55 593 ASP B CA 1
ATOM 3999 C C . ASP B 1 207 ? 8.539 -3.919 53.349 1.00 14.70 593 ASP B C 1
ATOM 4000 O O . ASP B 1 207 ? 9.160 -3.240 54.201 1.00 16.85 593 ASP B O 1
ATOM 4005 N N . ALA B 1 208 ? 7.294 -3.658 52.974 1.00 15.29 594 ALA B N 1
ATOM 4006 C CA . ALA B 1 208 ? 6.589 -2.481 53.507 1.00 16.89 594 ALA B CA 1
ATOM 4007 C C . ALA B 1 208 ? 6.402 -2.601 55.019 1.00 16.99 594 ALA B C 1
ATOM 4008 O O . ALA B 1 208 ? 6.490 -1.565 55.716 1.00 19.89 594 ALA B O 1
ATOM 4010 N N . ALA B 1 209 ? 6.152 -3.804 55.536 1.00 18.15 595 ALA B N 1
ATOM 4011 C CA . ALA B 1 209 ? 5.842 -3.978 56.975 1.00 19.95 595 ALA B CA 1
ATOM 4012 C C . ALA B 1 209 ? 7.026 -3.554 57.840 1.00 19.56 595 ALA B C 1
ATOM 4013 O O . ALA B 1 209 ? 6.799 -3.099 58.937 1.00 24.13 595 ALA B O 1
ATOM 4015 N N . THR B 1 210 ? 8.247 -3.678 57.354 1.00 16.67 596 THR B N 1
ATOM 4016 C CA . THR B 1 210 ? 9.474 -3.292 58.086 1.00 18.54 596 THR B CA 1
ATOM 4017 C C . THR B 1 210 ? 10.117 -2.038 57.475 1.00 14.83 596 THR B C 1
ATOM 4018 O O . THR B 1 210 ? 11.214 -1.625 57.931 1.00 15.39 596 THR B O 1
ATOM 4022 N N . SER B 1 211 ? 9.484 -1.456 56.486 1.00 14.25 597 SER B N 1
ATOM 4023 C CA . SER B 1 211 ? 9.983 -0.244 55.802 1.00 13.62 597 SER B CA 1
ATOM 4024 C C . SER B 1 211 ? 11.427 -0.440 55.306 1.00 12.96 597 SER B C 1
ATOM 4025 O O . SER B 1 211 ? 12.188 0.530 55.234 1.00 13.89 597 SER B O 1
ATOM 4028 N N . THR B 1 212 ? 11.790 -1.659 54.862 1.00 13.08 598 THR B N 1
ATOM 4029 C CA . THR B 1 212 ? 13.193 -1.991 54.603 1.00 12.80 598 THR B CA 1
ATOM 4030 C C . THR B 1 212 ? 13.417 -2.441 53.171 1.00 13.17 598 THR B C 1
ATOM 4031 O O . THR B 1 212 ? 12.716 -3.347 52.695 1.00 12.17 598 THR B O 1
ATOM 4035 N N . ILE B 1 213 ? 14.396 -1.845 52.505 1.00 11.85 599 ILE B N 1
ATOM 4036 C CA . ILE B 1 213 ? 14.902 -2.311 51.213 1.00 11.30 599 ILE B CA 1
ATOM 4037 C C . ILE B 1 213 ? 16.136 -3.159 51.484 1.00 11.28 599 ILE B C 1
ATOM 4038 O O . ILE B 1 213 ? 17.101 -2.719 52.117 1.00 11.45 599 ILE B O 1
ATOM 4043 N N . THR B 1 214 ? 16.098 -4.409 50.964 1.00 11.86 600 THR B N 1
ATOM 4044 C CA . THR B 1 214 ? 17.255 -5.300 50.964 1.00 11.23 600 THR B CA 1
ATOM 4045 C C . THR B 1 214 ? 17.830 -5.302 49.564 1.00 11.34 600 THR B C 1
ATOM 4046 O O . THR B 1 214 ? 17.090 -5.592 48.632 1.00 14.08 600 THR B O 1
ATOM 4050 N N . ALA B 1 215 ? 19.106 -4.947 49.435 1.00 9.90 601 ALA B N 1
ATOM 4051 C CA . ALA B 1 215 ? 19.801 -4.952 48.145 1.00 9.86 601 ALA B CA 1
ATOM 4052 C C . ALA B 1 215 ? 20.745 -6.156 48.158 1.00 9.36 601 ALA B C 1
ATOM 4053 O O . ALA B 1 215 ? 21.539 -6.325 49.085 1.00 10.96 601 ALA B O 1
ATOM 4055 N N . THR B 1 216 ? 20.686 -6.951 47.101 1.00 10.02 602 THR B N 1
ATOM 4056 C CA . THR B 1 216 ? 21.589 -8.070 46.897 1.00 9.49 602 THR B CA 1
ATOM 4057 C C . THR B 1 216 ? 22.326 -7.939 45.585 1.00 8.94 602 THR B C 1
ATOM 4058 O O . THR B 1 216 ? 21.706 -7.573 44.564 1.00 10.85 602 THR B O 1
ATOM 4062 N N . TYR B 1 217 ? 23.583 -8.296 45.601 1.00 9.68 603 TYR B N 1
ATOM 4063 C CA . TYR B 1 217 ? 24.441 -8.309 44.414 1.00 9.55 603 TYR B CA 1
ATOM 4064 C C . TYR B 1 217 ? 25.714 -9.036 44.782 1.00 9.79 603 TYR B C 1
ATOM 4065 O O . TYR B 1 217 ? 26.227 -8.882 45.872 1.00 10.20 603 TYR B O 1
ATOM 4074 N N . ALA B 1 218 ? 26.205 -9.883 43.869 1.00 9.81 604 ALA B N 1
ATOM 4075 C CA . ALA B 1 218 ? 27.506 -10.545 44.024 1.00 11.91 604 ALA B CA 1
ATOM 4076 C C . ALA B 1 218 ? 27.500 -11.459 45.284 1.00 10.76 604 ALA B C 1
ATOM 4077 O O . ALA B 1 218 ? 28.585 -11.601 45.919 1.00 12.97 604 ALA B O 1
ATOM 4079 N N . GLY B 1 219 ? 26.338 -11.966 45.676 1.00 11.27 605 GLY B N 1
ATOM 4080 C CA . GLY B 1 219 ? 26.273 -12.791 46.877 1.00 11.71 605 GLY B CA 1
ATOM 4081 C C . GLY B 1 219 ? 26.343 -12.033 48.182 1.00 11.76 605 GLY B C 1
ATOM 4082 O O . GLY B 1 219 ? 26.424 -12.652 49.246 1.00 14.49 605 GLY B O 1
ATOM 4083 N N . LYS B 1 220 ? 26.287 -10.712 48.124 1.00 10.25 606 LYS B N 1
ATOM 4084 C CA . LYS B 1 220 ? 26.332 -9.827 49.285 1.00 9.72 606 LYS B CA 1
ATOM 4085 C C . LYS B 1 220 ? 24.972 -9.162 49.445 1.00 9.45 606 LYS B C 1
ATOM 4086 O O . LYS B 1 220 ? 24.189 -9.086 48.528 1.00 11.18 606 LYS B O 1
ATOM 4092 N N . THR B 1 221 ? 24.731 -8.708 50.668 1.00 9.29 607 THR B N 1
ATOM 4093 C CA . THR B 1 221 ? 23.447 -8.146 51.100 1.00 9.92 607 THR B CA 1
ATOM 4094 C C . THR B 1 221 ? 23.670 -6.860 51.897 1.00 10.26 607 THR B C 1
ATOM 4095 O O . THR B 1 221 ? 24.479 -6.814 52.831 1.00 11.10 607 THR B O 1
ATOM 4099 N N . TRP B 1 222 ? 22.957 -5.829 51.510 1.00 10.10 608 TRP B N 1
ATOM 4100 C CA . TRP B 1 222 ? 22.837 -4.547 52.231 1.00 10.00 608 TRP B CA 1
ATOM 4101 C C . TRP B 1 222 ? 21.380 -4.316 52.552 1.00 8.80 608 TRP B C 1
ATOM 4102 O O . TRP B 1 222 ? 20.490 -4.768 51.854 1.00 9.87 608 TRP B O 1
ATOM 4113 N N . LYS B 1 223 ? 21.126 -3.438 53.545 1.00 9.66 609 LYS B N 1
ATOM 4114 C CA . LYS B 1 223 ? 19.758 -3.021 53.912 1.00 10.46 609 LYS B CA 1
ATOM 4115 C C . LYS B 1 223 ? 19.758 -1.520 54.233 1.00 9.95 609 LYS B C 1
ATOM 4116 O O . LYS B 1 223 ? 20.750 -1.026 54.776 1.00 11.14 609 LYS B O 1
ATOM 4122 N N . ALA B 1 224 ? 18.609 -0.934 53.995 1.00 9.32 610 ALA B N 1
ATOM 4123 C CA . ALA B 1 224 ? 18.339 0.427 54.455 1.00 10.37 610 ALA B CA 1
ATOM 4124 C C . ALA B 1 224 ? 16.852 0.565 54.628 1.00 10.24 610 ALA B C 1
ATOM 4125 O O . ALA B 1 224 ? 16.085 -0.039 53.906 1.00 12.43 610 ALA B O 1
ATOM 4127 N N . THR B 1 225 ? 16.454 1.470 55.499 1.00 10.83 611 THR B N 1
ATOM 4128 C CA . THR B 1 225 ? 15.040 1.757 55.696 1.00 12.31 611 THR B CA 1
ATOM 4129 C C . THR B 1 225 ? 14.617 3.021 54.945 1.00 10.65 611 THR B C 1
ATOM 4130 O O . THR B 1 225 ? 15.468 3.803 54.518 1.00 10.91 611 THR B O 1
ATOM 4134 N N . THR B 1 226 ? 13.320 3.185 54.815 1.00 11.74 612 THR B N 1
ATOM 4135 C CA . THR B 1 226 ? 12.814 4.436 54.213 1.00 12.40 612 THR B CA 1
ATOM 4136 C C . THR B 1 226 ? 13.282 5.640 55.032 1.00 12.32 612 THR B C 1
ATOM 4137 O O . THR B 1 226 ? 13.565 6.700 54.431 1.00 13.75 612 THR B O 1
ATOM 4141 N N . ASP B 1 227 ? 13.342 5.500 56.348 1.00 11.91 613 ASP B N 1
ATOM 4142 C CA . ASP B 1 227 ? 13.835 6.653 57.137 1.00 13.37 613 ASP B CA 1
ATOM 4143 C C . ASP B 1 227 ? 15.322 6.913 56.839 1.00 12.75 613 ASP B C 1
ATOM 4144 O O . ASP B 1 227 ? 15.714 8.098 56.692 1.00 13.65 613 ASP B O 1
ATOM 4149 N N . ASP B 1 228 ? 16.140 5.888 56.655 1.00 11.93 614 ASP B N 1
ATOM 4150 C CA . ASP B 1 228 ? 17.557 6.115 56.322 1.00 11.28 614 ASP B CA 1
ATOM 4151 C C . ASP B 1 228 ? 17.673 6.891 55.006 1.00 10.68 614 ASP B C 1
ATOM 4152 O O . ASP B 1 228 ? 18.617 7.683 54.841 1.00 12.32 614 ASP B O 1
ATOM 4157 N N . LEU B 1 229 ? 16.766 6.632 54.079 1.00 10.38 615 LEU B N 1
ATOM 4158 C CA . LEU B 1 229 ? 16.794 7.193 52.724 1.00 11.67 615 LEU B CA 1
ATOM 4159 C C . LEU B 1 229 ? 16.036 8.509 52.638 1.00 11.63 615 LEU B C 1
ATOM 4160 O O . LEU B 1 229 ? 16.068 9.115 51.564 1.00 13.84 615 LEU B O 1
ATOM 4165 N N . GLY B 1 230 ? 15.433 8.958 53.708 1.00 11.46 616 GLY B N 1
ATOM 4166 C CA . GLY B 1 230 ? 14.637 10.193 53.690 1.00 13.93 616 GLY B CA 1
ATOM 4167 C C . GLY B 1 230 ? 13.369 10.087 52.892 1.00 14.30 616 GLY B C 1
ATOM 4168 O O . GLY B 1 230 ? 12.935 11.111 52.385 1.00 17.92 616 GLY B O 1
ATOM 4169 N N . ILE B 1 231 ? 12.846 8.884 52.730 1.00 13.92 617 ILE B N 1
ATOM 4170 C CA . ILE B 1 231 ? 11.670 8.624 51.860 1.00 15.19 617 ILE B CA 1
ATOM 4171 C C . ILE B 1 231 ? 10.427 8.841 52.712 1.00 17.43 617 ILE B C 1
ATOM 4172 O O . ILE B 1 231 ? 10.311 8.368 53.859 1.00 20.08 617 ILE B O 1
ATOM 4177 N N . ASP B 1 232 ? 9.524 9.603 52.135 1.00 19.17 618 ASP B N 1
ATOM 4178 C CA . ASP B 1 232 ? 8.179 9.861 52.685 1.00 23.22 618 ASP B CA 1
ATOM 4179 C C . ASP B 1 232 ? 7.224 8.838 52.090 1.00 23.11 618 ASP B C 1
ATOM 4180 O O . ASP B 1 232 ? 6.864 8.978 50.923 1.00 24.27 618 ASP B O 1
ATOM 4185 N N . LYS B 1 233 ? 6.818 7.840 52.873 1.00 22.85 619 LYS B N 1
ATOM 4186 C CA . LYS B 1 233 ? 5.951 6.730 52.394 1.00 23.68 619 LYS B CA 1
ATOM 4187 C C . LYS B 1 233 ? 4.623 7.294 51.862 1.00 26.44 619 LYS B C 1
ATOM 4188 O O . LYS B 1 233 ? 3.976 6.581 51.085 1.00 34.17 619 LYS B O 1
ATOM 4194 N N . SER B 1 234 ? 4.234 8.522 52.200 1.00 24.35 620 SER B N 1
ATOM 4195 C CA . SER B 1 234 ? 2.945 9.114 51.744 1.00 24.30 620 SER B CA 1
ATOM 4196 C C . SER B 1 234 ? 3.054 9.647 50.306 1.00 27.86 620 SER B C 1
ATOM 4197 O O . SER B 1 234 ? 2.020 10.023 49.761 1.00 30.93 620 SER B O 1
ATOM 4200 N N . GLN B 1 235 ? 4.270 9.741 49.750 1.00 22.18 621 GLN B N 1
ATOM 4201 C CA . GLN B 1 235 ? 4.560 10.243 48.378 1.00 24.47 621 GLN B CA 1
ATOM 4202 C C . GLN B 1 235 ? 4.992 9.049 47.500 1.00 23.04 621 GLN B C 1
ATOM 4203 O O . GLN B 1 235 ? 5.745 8.228 47.939 1.00 25.05 621 GLN B O 1
ATOM 4209 N N A LYS B 1 236 ? 4.549 8.990 46.263 0.38 20.65 622 LYS B N 1
ATOM 4210 N N C LYS B 1 236 ? 4.531 9.015 46.262 0.62 21.34 622 LYS B N 1
ATOM 4211 C CA A LYS B 1 236 ? 5.106 8.022 45.300 0.38 19.16 622 LYS B CA 1
ATOM 4212 C CA C LYS B 1 236 ? 4.986 8.128 45.167 0.62 20.87 622 LYS B CA 1
ATOM 4213 C C A LYS B 1 236 ? 6.366 8.583 44.656 0.38 18.00 622 LYS B C 1
ATOM 4214 C C C LYS B 1 236 ? 6.374 8.599 44.696 0.62 18.86 622 LYS B C 1
ATOM 4215 O O A LYS B 1 236 ? 6.490 9.804 44.482 0.38 18.80 622 LYS B O 1
ATOM 4216 O O C LYS B 1 236 ? 6.615 9.834 44.692 0.62 18.05 622 LYS B O 1
ATOM 4227 N N . TYR B 1 237 ? 7.255 7.682 44.284 1.00 15.53 623 TYR B N 1
ATOM 4228 C CA . TYR B 1 237 ? 8.615 8.023 43.839 1.00 16.31 623 TYR B CA 1
ATOM 4229 C C . TYR B 1 237 ? 8.866 7.523 42.422 1.00 14.09 623 TYR B C 1
ATOM 4230 O O . TYR B 1 237 ? 8.348 6.512 41.973 1.00 18.69 623 TYR B O 1
ATOM 4239 N N . ASN B 1 238 ? 9.705 8.281 41.729 1.00 13.15 624 ASN B N 1
ATOM 4240 C CA . ASN B 1 238 ? 10.319 7.789 40.497 1.00 13.31 624 ASN B CA 1
ATOM 4241 C C . ASN B 1 238 ? 11.502 6.889 40.806 1.00 13.45 624 ASN B C 1
ATOM 4242 O O . ASN B 1 238 ? 12.094 7.012 41.876 1.00 12.74 624 ASN B O 1
ATOM 4247 N N . PHE B 1 239 ? 11.839 6.051 39.842 1.00 13.58 625 PHE B N 1
ATOM 4248 C CA . PHE B 1 239 ? 12.972 5.121 39.952 1.00 11.62 625 PHE B CA 1
ATOM 4249 C C . PHE B 1 239 ? 13.835 5.260 38.712 1.00 10.63 625 PHE B C 1
ATOM 4250 O O . PHE B 1 239 ? 13.302 5.135 37.605 1.00 12.45 625 PHE B O 1
ATOM 4258 N N . LEU B 1 240 ? 15.123 5.469 38.918 1.00 10.15 626 LEU B N 1
ATOM 4259 C CA . LEU B 1 240 ? 16.089 5.577 37.835 1.00 10.18 626 LEU B CA 1
ATOM 4260 C C . LEU B 1 240 ? 17.169 4.499 37.983 1.00 9.64 626 LEU B C 1
ATOM 4261 O O . LEU B 1 240 ? 17.723 4.343 39.077 1.00 10.38 626 LEU B O 1
ATOM 4266 N N . ILE B 1 241 ? 17.553 3.920 36.866 1.00 9.75 627 ILE B N 1
ATOM 4267 C CA . ILE B 1 241 ? 18.790 3.134 36.748 1.00 9.39 627 ILE B CA 1
ATOM 4268 C C . ILE B 1 241 ? 19.814 4.028 36.079 1.00 9.07 627 ILE B C 1
ATOM 4269 O O . ILE B 1 241 ? 19.639 4.364 34.883 1.00 9.81 627 ILE B O 1
ATOM 4274 N N . THR B 1 242 ? 20.880 4.410 36.778 1.00 9.11 628 THR B N 1
ATOM 4275 C CA . THR B 1 242 ? 21.848 5.387 36.240 1.00 8.32 628 THR B CA 1
ATOM 4276 C C . THR B 1 242 ? 23.239 4.814 36.134 1.00 7.95 628 THR B C 1
ATOM 4277 O O . THR B 1 242 ? 23.635 3.928 36.943 1.00 8.79 628 THR B O 1
ATOM 4281 N N . SER B 1 243 ? 24.025 5.317 35.225 1.00 8.31 629 SER B N 1
ATOM 4282 C CA . SER B 1 243 ? 25.465 5.124 35.176 1.00 7.92 629 SER B CA 1
ATOM 4283 C C . SER B 1 243 ? 26.126 6.351 34.566 1.00 8.14 629 SER B C 1
ATOM 4284 O O . SER B 1 243 ? 25.438 7.158 33.901 1.00 9.74 629 SER B O 1
ATOM 4287 N N . SER B 1 244 ? 27.420 6.442 34.733 1.00 8.80 630 SER B N 1
ATOM 4288 C CA . SER B 1 244 ? 28.183 7.599 34.287 1.00 8.62 630 SER B CA 1
ATOM 4289 C C . SER B 1 244 ? 29.633 7.210 34.117 1.00 8.59 630 SER B C 1
ATOM 4290 O O . SER B 1 244 ? 30.080 6.216 34.765 1.00 8.83 630 SER B O 1
ATOM 4293 N N . HIS B 1 245 ? 30.318 7.934 33.266 1.00 8.56 631 HIS B N 1
ATOM 4294 C CA . HIS B 1 245 ? 31.768 7.784 33.051 1.00 8.32 631 HIS B CA 1
ATOM 4295 C C . HIS B 1 245 ? 32.365 9.173 33.198 1.00 8.99 631 HIS B C 1
ATOM 4296 O O . HIS B 1 245 ? 31.979 10.102 32.478 1.00 10.34 631 HIS B O 1
ATOM 4303 N N . MET B 1 246 ? 33.318 9.294 34.102 1.00 9.59 632 MET B N 1
ATOM 4304 C CA . MET B 1 246 ? 33.924 10.592 34.395 1.00 10.23 632 MET B CA 1
ATOM 4305 C C . MET B 1 246 ? 34.734 11.073 33.211 1.00 9.94 632 MET B C 1
ATOM 4306 O O . MET B 1 246 ? 35.363 10.315 32.478 1.00 10.57 632 MET B O 1
ATOM 4311 N N . GLN B 1 247 ? 34.705 12.411 33.059 1.00 10.29 633 GLN B N 1
ATOM 4312 C CA . GLN B 1 247 ? 35.564 13.071 32.076 1.00 9.99 633 GLN B CA 1
ATOM 4313 C C . GLN B 1 247 ? 37.029 12.742 32.277 1.00 9.65 633 GLN B C 1
ATOM 4314 O O . GLN B 1 247 ? 37.438 12.382 33.394 1.00 10.41 633 GLN B O 1
ATOM 4320 N N . ASN B 1 248 ? 37.810 12.863 31.213 1.00 10.11 634 ASN B N 1
ATOM 4321 C CA . ASN B 1 248 ? 39.277 12.765 31.175 1.00 10.68 634 ASN B CA 1
ATOM 4322 C C . ASN B 1 248 ? 39.703 11.353 31.532 1.00 9.94 634 ASN B C 1
ATOM 4323 O O . ASN B 1 248 ? 40.842 11.179 32.026 1.00 12.53 634 ASN B O 1
ATOM 4328 N N . ARG B 1 249 ? 38.862 10.351 31.264 1.00 9.89 635 ARG B N 1
ATOM 4329 C CA . ARG B 1 249 ? 39.201 8.932 31.372 1.00 9.64 635 ARG B CA 1
ATOM 4330 C C . ARG B 1 249 ? 39.121 8.363 29.951 1.00 10.45 635 ARG B C 1
ATOM 4331 O O . ARG B 1 249 ? 38.058 8.367 29.316 1.00 11.19 635 ARG B O 1
ATOM 4339 N N . TYR B 1 250 ? 40.256 7.878 29.474 1.00 14.34 636 TYR B N 1
ATOM 4340 C CA . TYR B 1 250 ? 40.430 7.508 28.056 1.00 16.02 636 TYR B CA 1
ATOM 4341 C C . TYR B 1 250 ? 40.255 6.014 27.877 1.00 18.91 636 TYR B C 1
ATOM 4342 O O . TYR B 1 250 ? 41.193 5.329 27.497 1.00 29.59 636 TYR B O 1
ATOM 4351 N N . SER B 1 251 ? 39.074 5.526 28.140 1.00 18.29 637 SER B N 1
ATOM 4352 C CA . SER B 1 251 ? 38.798 4.068 28.161 1.00 17.57 637 SER B CA 1
ATOM 4353 C C . SER B 1 251 ? 37.371 3.854 27.698 1.00 19.28 637 SER B C 1
ATOM 4354 O O . SER B 1 251 ? 36.584 4.822 27.657 1.00 18.60 637 SER B O 1
ATOM 4357 N N . ASN B 1 252 ? 37.042 2.580 27.493 1.00 20.75 638 ASN B N 1
ATOM 4358 C CA . ASN B 1 252 ? 35.666 2.143 27.222 1.00 26.73 638 ASN B CA 1
ATOM 4359 C C . ASN B 1 252 ? 34.963 1.920 28.554 1.00 24.44 638 ASN B C 1
ATOM 4360 O O . ASN B 1 252 ? 35.026 0.809 29.102 1.00 29.33 638 ASN B O 1
ATOM 4365 N N . GLY B 1 253 ? 34.110 2.837 28.956 1.00 14.21 639 GLY B N 1
ATOM 4366 C CA . GLY B 1 253 ? 33.361 2.763 30.210 1.00 11.96 639 GLY B CA 1
ATOM 4367 C C . GLY B 1 253 ? 31.971 2.205 30.063 1.00 10.38 639 GLY B C 1
ATOM 4368 O O . GLY B 1 253 ? 31.073 2.610 30.758 1.00 11.51 639 GLY B O 1
ATOM 4369 N N . ILE B 1 254 ? 31.817 1.226 29.144 1.00 10.89 640 ILE B N 1
ATOM 4370 C CA . ILE B 1 254 ? 30.511 0.654 28.791 1.00 11.35 640 ILE B CA 1
ATOM 4371 C C . ILE B 1 254 ? 29.953 -0.135 29.986 1.00 9.33 640 ILE B C 1
ATOM 4372 O O . ILE B 1 254 ? 30.644 -0.984 30.552 1.00 10.72 640 ILE B O 1
ATOM 4377 N N . MET B 1 255 ? 28.693 0.149 30.318 1.00 9.04 641 MET B N 1
ATOM 4378 C CA . MET B 1 255 ? 27.963 -0.488 31.437 1.00 8.95 641 MET B CA 1
ATOM 4379 C C . MET B 1 255 ? 26.637 -0.964 30.890 1.00 8.39 641 MET B C 1
ATOM 4380 O O . MET B 1 255 ? 25.949 -0.223 30.215 1.00 9.25 641 MET B O 1
ATOM 4385 N N . ARG B 1 256 ? 26.363 -2.274 31.031 1.00 8.71 642 ARG B N 1
ATOM 4386 C CA . ARG B 1 256 ? 25.264 -2.882 30.314 1.00 8.43 642 ARG B CA 1
ATOM 4387 C C . ARG B 1 256 ? 24.222 -3.539 31.231 1.00 8.67 642 ARG B C 1
ATOM 4388 O O . ARG B 1 256 ? 24.549 -4.065 32.296 1.00 9.59 642 ARG B O 1
ATOM 4396 N N . THR B 1 257 ? 22.982 -3.513 30.777 1.00 9.56 643 THR B N 1
ATOM 4397 C CA . THR B 1 257 ? 21.893 -4.270 31.383 1.00 9.24 643 THR B CA 1
ATOM 4398 C C . THR B 1 257 ? 21.202 -5.067 30.273 1.00 10.26 643 THR B C 1
ATOM 4399 O O . THR B 1 257 ? 21.484 -4.908 29.094 1.00 12.32 643 THR B O 1
ATOM 4403 N N A ASN B 1 258 ? 20.257 -5.863 30.729 0.50 10.79 644 ASN B N 1
ATOM 4404 N N B ASN B 1 258 ? 20.412 -6.080 30.647 0.50 11.45 644 ASN B N 1
ATOM 4405 C CA A ASN B 1 258 ? 19.444 -6.733 29.876 0.50 9.90 644 ASN B CA 1
ATOM 4406 C CA B ASN B 1 258 ? 19.504 -6.758 29.686 0.50 11.27 644 ASN B CA 1
ATOM 4407 C C A ASN B 1 258 ? 17.991 -6.412 30.163 0.50 10.85 644 ASN B C 1
ATOM 4408 C C B ASN B 1 258 ? 18.068 -6.446 30.097 0.50 11.86 644 ASN B C 1
ATOM 4409 O O A ASN B 1 258 ? 17.447 -6.908 31.180 0.50 11.63 644 ASN B O 1
ATOM 4410 O O B ASN B 1 258 ? 17.663 -6.926 31.179 0.50 13.74 644 ASN B O 1
ATOM 4419 N N . LEU B 1 259 ? 17.362 -5.602 29.329 1.00 11.42 645 LEU B N 1
ATOM 4420 C CA . LEU B 1 259 ? 15.981 -5.199 29.668 1.00 12.57 645 LEU B CA 1
ATOM 4421 C C . LEU B 1 259 ? 15.014 -6.381 29.723 1.00 12.61 645 LEU B C 1
ATOM 4422 O O . LEU B 1 259 ? 13.964 -6.314 30.416 1.00 15.17 645 LEU B O 1
ATOM 4427 N N . GLU B 1 260 ? 15.314 -7.465 28.982 1.00 12.46 646 GLU B N 1
ATOM 4428 C CA . GLU B 1 260 ? 14.479 -8.677 29.060 1.00 13.80 646 GLU B CA 1
ATOM 4429 C C . GLU B 1 260 ? 14.562 -9.362 30.414 1.00 13.65 646 GLU B C 1
ATOM 4430 O O . GLU B 1 260 ? 13.669 -10.191 30.729 1.00 19.09 646 GLU B O 1
ATOM 4436 N N . GLY B 1 261 ? 15.615 -9.112 31.181 1.00 14.03 647 GLY B N 1
ATOM 4437 C CA . GLY B 1 261 ? 15.744 -9.658 32.539 1.00 14.89 647 GLY B CA 1
ATOM 4438 C C . GLY B 1 261 ? 15.466 -8.644 33.619 1.00 15.31 647 GLY B C 1
ATOM 4439 O O . GLY B 1 261 ? 15.656 -9.016 34.788 1.00 17.50 647 GLY B O 1
ATOM 4440 N N . VAL B 1 262 ? 15.095 -7.405 33.267 1.00 14.60 648 VAL B N 1
ATOM 4441 C CA . VAL B 1 262 ? 14.657 -6.428 34.293 1.00 14.32 648 VAL B CA 1
ATOM 4442 C C . VAL B 1 262 ? 13.205 -6.731 34.620 1.00 15.53 648 VAL B C 1
ATOM 4443 O O . VAL B 1 262 ? 12.390 -6.763 33.702 1.00 18.16 648 VAL B O 1
ATOM 4447 N N . THR B 1 263 ? 12.937 -6.947 35.892 1.00 15.19 649 THR B N 1
ATOM 4448 C CA . THR B 1 263 ? 11.546 -7.184 36.372 1.00 15.63 649 THR B CA 1
ATOM 4449 C C . THR B 1 263 ? 11.232 -6.302 37.565 1.00 15.01 649 THR B C 1
ATOM 4450 O O . THR B 1 263 ? 12.102 -6.059 38.423 1.00 15.89 649 THR B O 1
ATOM 4454 N N A ILE B 1 264 ? 10.014 -5.781 37.626 0.50 17.21 650 ILE B N 1
ATOM 4455 N N B ILE B 1 264 ? 10.012 -5.813 37.582 0.50 16.74 650 ILE B N 1
ATOM 4456 C CA A ILE B 1 264 ? 9.472 -5.111 38.836 0.50 16.65 650 ILE B CA 1
ATOM 4457 C CA B ILE B 1 264 ? 9.447 -5.192 38.795 0.50 15.42 650 ILE B CA 1
ATOM 4458 C C A ILE B 1 264 ? 8.191 -5.863 39.206 0.50 14.66 650 ILE B C 1
ATOM 4459 C C B ILE B 1 264 ? 8.221 -6.013 39.154 0.50 15.77 650 ILE B C 1
ATOM 4460 O O A ILE B 1 264 ? 7.233 -5.878 38.418 0.50 17.50 650 ILE B O 1
ATOM 4461 O O B ILE B 1 264 ? 7.354 -6.221 38.310 0.50 17.62 650 ILE B O 1
ATOM 4470 N N . THR B 1 265 ? 8.186 -6.482 40.382 1.00 16.15 651 THR B N 1
ATOM 4471 C CA . THR B 1 265 ? 7.042 -7.245 40.890 1.00 15.86 651 THR B CA 1
ATOM 4472 C C . THR B 1 265 ? 6.417 -6.538 42.075 1.00 17.27 651 THR B C 1
ATOM 4473 O O . THR B 1 265 ? 7.155 -6.054 42.927 1.00 19.77 651 THR B O 1
ATOM 4477 N N . THR B 1 266 ? 5.096 -6.557 42.113 1.00 18.53 652 THR B N 1
ATOM 4478 C CA . THR B 1 266 ? 4.335 -6.025 43.245 1.00 21.11 652 THR B CA 1
ATOM 4479 C C . THR B 1 266 ? 3.195 -6.988 43.517 1.00 23.84 652 THR B C 1
ATOM 4480 O O . THR B 1 266 ? 2.735 -7.687 42.636 1.00 24.51 652 THR B O 1
ATOM 4484 N N . PRO B 1 267 ? 2.721 -7.051 44.769 1.00 28.22 653 PRO B N 1
ATOM 4485 C CA . PRO B 1 267 ? 1.479 -7.795 45.032 1.00 30.84 653 PRO B CA 1
ATOM 4486 C C . PRO B 1 267 ? 0.256 -7.241 44.271 1.00 39.34 653 PRO B C 1
ATOM 4487 O O . PRO B 1 267 ? 0.207 -6.069 44.029 1.00 32.41 653 PRO B O 1
ATOM 4491 N N . GLN B 1 268 ? -0.742 -8.078 43.947 1.00 46.14 654 GLN B N 1
ATOM 4492 C CA . GLN B 1 268 ? -2.023 -7.615 43.337 1.00 61.90 654 GLN B CA 1
ATOM 4493 C C . GLN B 1 268 ? -3.101 -7.493 44.424 1.00 59.90 654 GLN B C 1
ATOM 4494 O O . GLN B 1 268 ? -2.944 -8.148 45.491 1.00 61.47 654 GLN B O 1
#

Radius of gyration: 24.59 Å; Cα contacts (8 Å, |Δi|>4): 1641; chains: 2; bounding box: 53×72×55 Å

Secondary structure (P-SEA, 3-state):
ccccccccccccccccbbbbbbbccccccccbbbbccccccccccccbbbbccbbbbccccbbbbbbbbbbcccccccccbbbbccccccaaaaacccccccccccccbbbbbbcccccccccccccccccccccccccccccccbbbbbbbccccbbbbbccccccccccccccccccccccccccccccccccccbbbbbbccccbbbbbcccbbbbbccccccccccbbbbbbbcccccccccccbbbbbccccbbbbbbccc/cbbbbcccccccccbbbbbbcccccccccbbbbccccccccccccccccccbbbbccccbbbbbbbbcccccccccccccccccccccaaaaaaccccccccccccbbbbbbcccccccccccccccccccccccccccccbbbbbbbccccbbbbbcccccccccccccccccccccccccccccccccbbbbbbcccccccbbbbbcccbbbbbccccccccccccccccccccccccccccbbbbbbcccbbbbbcc

Foldseek 3Di:
DAKDKDFFPVFWDKDWAKDWAQDCQQCVVDGIWIKFQPPDDQAFWTKMKIWGNDWDQLLFKKKWKWWKAFDPFAQAFAWQWKWWKKAQDTRVQCRPFNAQSFFFGDALIWGKTFGQHQDADPNRTRDVSPPQQQWHDDHDRQSKGFMFIWTQHNRGGIDGFFDFWDDDPDVNRGMDRQADDDSDPPDPQDGNNGIWMWMWIRDSVQQKTWTATPNIITMHHCVRSVHDSVDIIMIMIMIIGHHPRDDGHMMIIHRRRTMMMTHPPD/DDKDFLVPFWDKDWAKDWADPCVVCVVAGIWIKGQQPDDQAFWTKMKTWTNDWDQLLFKKKWKWWKAFDQAFQAFAWQWKWKKWAQDTGVQCRVFNDARFFFGDALIWGKTFGQHQADDPHDTGDVSPPQAQWDDDSARKGFMFIWTQHRRRGIDTFFDFWPPDPDGNSGMDSQADDDPDPPPPADGNNDIWMWMWIRDSVQQKTWTDTRNIITMHHCVRSVHDSVDIIMIMIMIIGHHNRDDRRMMIIHSRRTMMDTDD

=== Feature glossary ===
A reading guide for the features in this record.

Start from the sequence.

  · Sequence gives the chain of amino acids in standard one-letter code (A=alanine, C=cysteine, …, Y=tyrosine), read N→C. It is the only feature that is directly encoded by the gene; all structural features are derived from the folded form of this sequence.

Fold it, and you get atomic coordinates and the backbone conformation that goes with them.

  · Structure coordinates are given as an mmCIF _atom_site loop: one row per atom with element, residue name, chain id, sequence number, and x/y/z position in Å. Only the four main-chain atoms per residue are included here; side chains are omitted to keep the record compact.

  · Backbone dihedral angles. Every residue except chain termini has a φ (preceding-C → N → Cα → C) and a ψ (N → Cα → C → next-N). They are reported in degrees following the IUPAC sign convention. Secondary structure is essentially a statement about which (φ, ψ) basin each residue occupies.

  · Eight-state secondary structure (DSSP): H is the canonical α-helix, G the tighter 3₁₀-helix, I the wider π-helix; E/B are β-structure, T and S are turns and bends, and '-' is everything else. DSSP derives these from the pattern of main-chain N–H···O=C hydrogen bonds, not from the sequence.

  · SS3 is a coarse helix/strand/coil call (letters a/b/c) made by the P-SEA algorithm from inter-Cα distances and dihedrals. It is less detailed than DSSP but needs only Cα positions.

Summarize the fold with a handful of shape descriptors and a per-residue structural alphabet.

  · Radius of gyration (Rg) is the root-mean-square distance of Cα atoms from their centroid — a single number for overall size and compactness. A globular domain of N residues has Rg ≈ 2.2·N^0.38 Å; an extended or d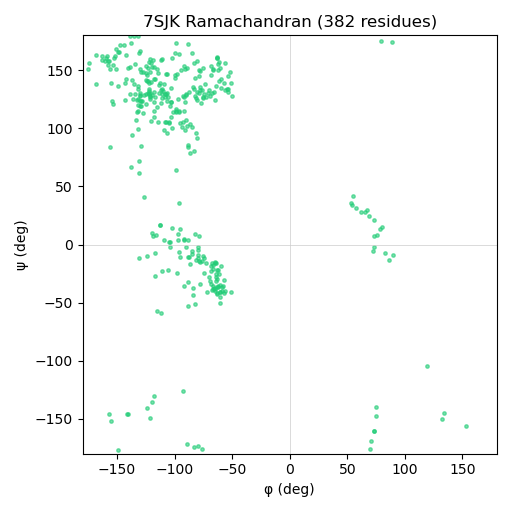isordered chain has a much larger Rg. The Cα contact count is the number of residue pairs whose Cα atoms are within 8 Å and are more than four positions apart in sequence — a standard proxy for tertiary packing density. The bounding box is the smallest axis-aligned box enclosing all Cα atoms.

  · 3Di is Foldseek's structural alphabet. Each residue is assigned one of twenty discrete states based on how its Cα sits relative to its spatial (not sequential) neighbors. Aligning 3Di strings finds structural homologs roughly as well as full 3D superposition, but orders of magnitude faster.

  · Solvent-accessible surface area (SASA) is the area in Å² traced out by the centre of a 1.4 Å probe sphere (a water molecule) rolled over the protein's van der Waals surface (Shrake–Rupley / Lee–Richards construction). Buried residues have near-zero SASA; fully exposed residues can exceed 200 Å². The total SASA scales roughly with the number of surface residues.

Ask how reliable the model is.

  · For AlphaFold models, the B-factor field carries pLDDT — the model's own estimate of local accuracy on a 0–100 scale. Regions with pLDDT<50 should be treated as essentially unmod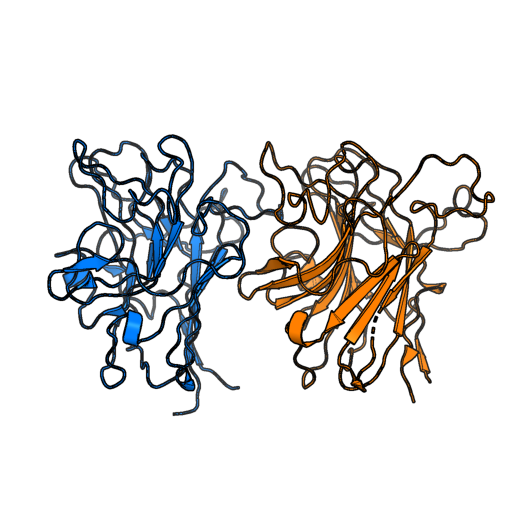eled; they often correspond to intrinsically disordered segments.

  · For experimental (PDB) structures, the B-factor (temperature factor) quantifies the positional spread of each atom in the crystal — a combination of thermal vibration and static disorder — in units of Å². High B-factors mark flexible loops or poorly resolved regions; low B-factors mark the rigid, well-ordered core.

  · Predicted Aligned Error (PAE) is an AlphaFold confidence matrix: entry (i, j) is the expected error in the position of residue j, in ångströms, when the prediction is superimposed on the true structure at residue i. Low PAE within a block of residues means that block is internally rigid and well-predicted; high PAE between two blocks means their relative placement is uncertain even if each block individually is confident.

Place it in context: what it resembles, what it is annotated as, and how it looks.

  · Structural nearest neighbors (via Foldseek easy-search vs the PDB). Reported per hit: target PDB id, E-value, and alignment TM-score. A TM-score above ~0.5 is the conventional threshold for 'same fold'.

  · Functional annotations link the protein to curated databases. InterPro entries identify conserved domains and families by matching the sequence against member-database signatures (Pfam, PROSITE, CDD, …). Gene Ontology (GO) terms describe molecular function, biological process, and cellular component in a controlled vocabulary. CATH places the structure in a hierarchical fold classification (Class/Architecture/Topology/Homologous-superfamily). The organism is the source species.

  · The contact map is a binary N×N matrix image: pixel (i, j) is dark where Cα_i and Cα_j are within 8 Å and |i−j|>4. Because the |i−j|>4 filter removes local helical contacts, off-diagonal stripes parallel to the main diagonal indicate parallel β-sheets; stripes perpendicular to it indicate antiparallel β-sheets. The Ramachandran plot scatters every residue's (φ, ψ) pair against the sterically allowed regions. The PAE heatmap renders the predicted-aligned-error matrix.

  · Six rendered views show the 3D structure from the faces of a cube — i.e. along ±x, ±y, ±z. Rendering representation is drawn randomly per protein from cartoon (secondary-structure ribbons), sticks (backbone bonds), or molecular surface; coloring is either N→C rainbow (blue at the N-terminus through red at the C-terminus) or one color per chain.